Protein 3LNP (pdb70)

Organism: Oleispira antarctica (NCBI:txid188908)

Secondary structure (DSSP, 8-state):
--EEEEEEEEEE--SS----S-EEEEEEEEETTEEEEEEETTT----EEEEEE--SEE---EEE-S-----TTTTSS-S----IIIIIIHHHHHHH-SHHHHHHHHHHHHH--TTSEEEEE----HHHHHHHHHHHT-EEEEEEEE-SS--SS-SSHHHHHHHHHHHHHHHHS---TT--EEEEEEE--TTTS-HHHHHHH--HHHH--EEEE-S-SHHHHHHHHHHHSS-HHHHHHHTT--STTEEEE-----HHHHHHHHHH--EEEE-HHHHHHTT-----HHHHHHTT--EEE----TTSS-----HHHHHHHHHHHHHHT-TTSS-HHHHH---HHHHHHTT-TTTSSS--TTSB--EEEEE--SGGG-S-S-TTT---S--GGGEEEEEETTEEEEETTEESSS-HHHHHHHHHHHHHHHH--

Solvent-accessible surface area: 17538 Å² total

B-factor: mean 36.97, std 13.44, range [16.69, 115.61]

Nearest PDB structures (foldseek):
  3lnp-assembly1_A-2  TM=1.002E+00  e=1.020E-91  Oleispira antarctica
  7ww2-assembly1_B  TM=9.312E-01  e=7.629E-37  Obesumbacterium proteus
  3hpa-assembly1_A  TM=9.080E-01  e=3.860E-36  unidentified
  3lsc-assembly1_B  TM=9.106E-01  e=1.160E-33  Paenarthrobacter aurescens
  4lh8-assembly1_A  TM=9.177E-01  e=1.991E-33  Paenarthrobacter aurescens

Structure (mmCIF, N/CA/C/O backbone):
data_3LNP
#
_entry.id   3LNP
#
_cell.length_a   77.902
_cell.length_b   77.902
_cell.length_c   143.754
_cell.angle_alpha   90.00
_cell.angle_beta   90.00
_cell.angle_gamma   120.00
#
_symmetry.space_group_name_H-M   'P 32 2 1'
#
loop_
_entity.id
_entity.type
_entity.pdbx_description
1 polymer 'Amidohydrolase family Protein OLEI01672_1_465'
2 non-polymer 'CALCIUM ION'
3 non-polymer 'ACETIC ACID'
4 non-polymer DI(HYDROXYETHYL)ETHER
5 water water
#
loop_
_atom_site.group_PDB
_atom_site.id
_atom_site.type_symbol
_atom_site.label_atom_id
_atom_site.label_alt_id
_atom_site.label_comp_id
_atom_site.label_asym_id
_atom_site.label_entity_id
_atom_site.label_seq_id
_atom_site.pdbx_PDB_ins_code
_atom_site.Cartn_x
_atom_site.Cartn_y
_atom_site.Cartn_z
_atom_site.occupancy
_atom_site.B_iso_or_equiv
_atom_site.auth_seq_id
_atom_site.auth_comp_id
_atom_site.auth_asym_id
_atom_site.auth_atom_id
_atom_site.pdbx_PDB_model_num
ATOM 1 N N . ALA A 1 21 ? -3.007 59.809 -7.098 1.00 74.90 17 ALA A N 1
ATOM 2 C CA . ALA A 1 21 ? -3.473 58.873 -8.123 1.00 64.44 17 ALA A CA 1
ATOM 3 C C . ALA A 1 21 ? -4.555 57.951 -7.577 1.00 61.08 17 ALA A C 1
ATOM 4 O O . ALA A 1 21 ? -4.599 57.670 -6.380 1.00 64.39 17 ALA A O 1
ATOM 6 N N . HIS A 1 22 ? -5.427 57.482 -8.461 1.00 53.48 18 HIS A N 1
ATOM 7 C CA . HIS A 1 22 ? -6.472 56.549 -8.071 1.00 49.06 18 HIS A CA 1
ATOM 8 C C . HIS A 1 22 ? -5.892 55.287 -7.410 1.00 46.88 18 HIS A C 1
ATOM 9 O O . HIS A 1 22 ? -6.322 54.900 -6.327 1.00 51.69 18 HIS A O 1
ATOM 16 N N . ALA A 1 23 ? -4.922 54.649 -8.058 1.00 41.51 19 ALA A N 1
ATOM 17 C CA . ALA A 1 23 ? -4.281 53.472 -7.474 1.00 36.26 19 ALA A CA 1
ATOM 18 C C . ALA A 1 23 ? -3.125 53.860 -6.562 1.00 37.58 19 ALA A C 1
ATOM 19 O O . ALA A 1 23 ? -2.343 54.754 -6.889 1.00 38.60 19 ALA A O 1
ATOM 21 N N . ASP A 1 24 ? -3.006 53.173 -5.429 1.00 35.18 20 ASP A N 1
ATOM 22 C CA . ASP A 1 24 ? -1.877 53.375 -4.530 1.00 36.80 20 ASP A CA 1
ATOM 23 C C . ASP A 1 24 ? -0.607 52.800 -5.129 1.00 37.68 20 ASP A C 1
ATOM 24 O O . ASP A 1 24 ? 0.459 53.412 -5.070 1.00 42.96 20 ASP A O 1
ATOM 29 N N . LEU A 1 25 ? -0.722 51.610 -5.704 1.00 37.96 21 LEU A N 1
ATOM 30 C CA . LEU A 1 25 ? 0.454 50.887 -6.171 1.00 35.26 21 LEU A CA 1
ATOM 31 C C . LEU A 1 25 ? 0.159 50.145 -7.466 1.00 36.89 21 LEU A C 1
ATOM 32 O O . LEU A 1 25 ? -0.917 49.563 -7.632 1.00 33.81 21 LEU A O 1
ATOM 37 N N . ARG A 1 26 ? 1.104 50.214 -8.397 1.00 34.25 22 ARG A N 1
ATOM 38 C CA . ARG A 1 26 ? 1.071 49.398 -9.601 1.00 31.40 22 ARG A CA 1
ATOM 39 C C . ARG A 1 26 ? 2.281 48.486 -9.537 1.00 29.43 22 ARG A C 1
ATOM 40 O O . ARG A 1 26 ? 3.412 48.954 -9.376 1.00 34.59 22 ARG A O 1
ATOM 48 N N . ILE A 1 27 ? 2.052 47.184 -9.641 1.00 28.61 23 ILE A N 1
ATOM 49 C CA . ILE A 1 27 ? 3.160 46.235 -9.677 1.00 30.87 23 ILE A CA 1
ATOM 50 C C . ILE A 1 27 ? 3.241 45.613 -11.062 1.00 36.05 23 ILE A C 1
ATOM 51 O O . ILE A 1 27 ? 2.279 44.995 -11.527 1.00 33.79 23 ILE A O 1
ATOM 56 N N . ASN A 1 28 ? 4.385 45.784 -11.720 1.00 31.55 24 ASN A N 1
ATOM 57 C CA . ASN A 1 28 ? 4.623 45.157 -13.016 1.00 33.79 24 ASN A CA 1
ATOM 58 C C . ASN A 1 28 ? 5.449 43.903 -12.844 1.00 33.10 24 ASN A C 1
ATOM 59 O O . ASN A 1 28 ? 6.484 43.922 -12.175 1.00 32.54 24 ASN A O 1
ATOM 64 N N A SER A 1 29 ? 5.004 42.824 -13.480 0.52 29.62 25 SER A N 1
ATOM 65 N N B SER A 1 29 ? 5.002 42.807 -13.443 0.48 29.65 25 SER A N 1
ATOM 66 C CA A SER A 1 29 ? 5.718 41.561 -13.424 0.52 30.11 25 SER A CA 1
ATOM 67 C CA B SER A 1 29 ? 5.797 41.589 -13.449 0.48 30.30 25 SER A CA 1
ATOM 68 C C A SER A 1 29 ? 5.498 40.772 -14.709 0.52 31.92 25 SER A C 1
ATOM 69 C C B SER A 1 29 ? 5.524 40.799 -14.714 0.48 31.81 25 SER A C 1
ATOM 70 O O A SER A 1 29 ? 4.415 40.823 -15.296 0.52 29.90 25 SER A O 1
ATOM 71 O O B SER A 1 29 ? 4.432 40.870 -15.283 0.48 30.09 25 SER A O 1
ATOM 76 N N . HIS A 1 30 ? 6.524 40.040 -15.144 1.00 30.37 26 HIS A N 1
ATOM 77 C CA . HIS A 1 30 ? 6.427 39.276 -16.378 1.00 30.70 26 HIS A CA 1
ATOM 78 C C . HIS A 1 30 ? 5.324 38.220 -16.303 1.00 32.39 26 HIS A C 1
ATOM 79 O O . HIS A 1 30 ? 4.601 37.989 -17.273 1.00 29.41 26 HIS A O 1
ATOM 86 N N . TRP A 1 31 ? 5.182 37.597 -15.140 1.00 24.44 27 TRP A N 1
ATOM 87 C CA . TRP A 1 31 ? 4.177 36.563 -14.953 1.00 26.87 27 TRP A CA 1
ATOM 88 C C . TRP A 1 31 ? 3.258 36.870 -13.780 1.00 27.92 27 TRP A C 1
ATOM 89 O O . TRP A 1 31 ? 3.712 37.331 -12.726 1.00 28.51 27 TRP A O 1
ATOM 100 N N . ILE A 1 32 ? 1.975 36.579 -13.958 1.00 27.07 28 ILE A N 1
ATOM 101 C CA . ILE A 1 32 ? 1.027 36.584 -12.849 1.00 26.51 28 ILE A CA 1
ATOM 102 C C . ILE A 1 32 ? 0.220 35.290 -12.903 1.00 34.69 28 ILE A C 1
ATOM 103 O O . ILE A 1 32 ? -0.347 34.942 -13.952 1.00 29.06 28 ILE A O 1
ATOM 108 N N . ILE A 1 33 ? 0.197 34.567 -11.786 1.00 29.22 29 ILE A N 1
ATOM 109 C CA . ILE A 1 33 ? -0.657 33.391 -11.640 1.00 23.32 29 ILE A CA 1
ATOM 110 C C . ILE A 1 33 ? -1.825 33.771 -10.705 1.00 26.90 29 ILE A C 1
ATOM 111 O O . ILE A 1 33 ? -1.686 33.765 -9.482 1.00 28.01 29 ILE A O 1
ATOM 116 N N . PRO A 1 34 ? -2.977 34.110 -11.283 1.00 22.12 30 PRO A N 1
ATOM 117 C CA . PRO A 1 34 ? -4.077 34.631 -10.470 1.00 28.81 30 PRO A CA 1
ATOM 118 C C . PRO A 1 34 ? -4.812 33.560 -9.667 1.00 27.92 30 PRO A C 1
ATOM 119 O O . PRO A 1 34 ? -5.500 33.911 -8.714 1.00 32.22 30 PRO A O 1
ATOM 123 N N . ILE A 1 35 ? -4.656 32.294 -10.046 1.00 28.44 31 ILE A N 1
ATOM 124 C CA . ILE A 1 35 ? -5.378 31.166 -9.436 1.00 30.88 31 ILE A CA 1
ATOM 125 C C . ILE A 1 35 ? -6.855 31.117 -9.851 1.00 39.50 31 ILE A C 1
ATOM 126 O O . ILE A 1 35 ? -7.358 30.059 -10.225 1.00 38.22 31 ILE A O 1
ATOM 131 N N . GLU A 1 36 ? -7.546 32.254 -9.787 1.00 38.45 32 GLU A N 1
ATOM 132 C CA . GLU A 1 36 ? -8.862 32.364 -10.425 1.00 47.30 32 GLU A CA 1
ATOM 133 C C . GLU A 1 36 ? -8.817 33.297 -11.633 1.00 48.80 32 GLU A C 1
ATOM 134 O O . GLU A 1 36 ? -8.450 34.464 -11.507 1.00 45.01 32 GLU A O 1
ATOM 140 N N . ASN A 1 37 ? -9.198 32.779 -12.797 1.00 67.10 33 ASN A N 1
ATOM 141 C CA . ASN A 1 37 ? -9.269 33.579 -14.020 1.00 84.89 33 ASN A CA 1
ATOM 142 C C . ASN A 1 37 ? -10.463 34.529 -14.028 1.00 87.28 33 ASN A C 1
ATOM 143 O O . ASN A 1 37 ? -11.546 34.175 -13.561 1.00 89.50 33 ASN A O 1
ATOM 148 N N . THR A 1 38 ? -10.258 35.734 -14.556 1.00 87.94 34 THR A N 1
ATOM 149 C CA . THR A 1 38 ? -11.358 36.672 -14.792 1.00 89.25 34 THR A CA 1
ATOM 150 C C . THR A 1 38 ? -11.305 37.267 -16.203 1.00 85.48 34 THR A C 1
ATOM 151 O O . THR A 1 38 ? -10.569 38.220 -16.464 1.00 81.99 34 THR A O 1
ATOM 155 N N . VAL A 1 44 ? -8.200 31.301 -20.829 1.00 106.80 40 VAL A N 1
ATOM 156 C CA . VAL A 1 44 ? -8.286 30.058 -20.064 1.00 108.17 40 VAL A CA 1
ATOM 157 C C . VAL A 1 44 ? -6.895 29.460 -19.789 1.00 105.17 40 VAL A C 1
ATOM 158 O O . VAL A 1 44 ? -6.755 28.266 -19.514 1.00 104.89 40 VAL A O 1
ATOM 162 N N . SER A 1 45 ? -5.866 30.298 -19.863 1.00 99.97 41 SER A N 1
ATOM 163 C CA . SER A 1 45 ? -4.529 29.886 -19.453 1.00 95.79 41 SER A CA 1
ATOM 164 C C . SER A 1 45 ? -4.363 30.204 -17.971 1.00 85.57 41 SER A C 1
ATOM 165 O O . SER A 1 45 ? -4.987 31.143 -17.465 1.00 89.40 41 SER A O 1
ATOM 168 N N . ASN A 1 46 ? -3.532 29.430 -17.274 1.00 63.60 42 ASN A N 1
ATOM 169 C CA . ASN A 1 46 ? -3.359 29.616 -15.833 1.00 44.93 42 ASN A CA 1
ATOM 170 C C . ASN A 1 46 ? -2.402 30.746 -15.479 1.00 37.75 42 ASN A C 1
ATOM 171 O O . ASN A 1 46 ? -2.079 30.949 -14.311 1.00 35.04 42 ASN A O 1
ATOM 176 N N . ILE A 1 47 ? -1.950 31.489 -16.480 1.00 32.45 43 ILE A N 1
ATOM 177 C CA . ILE A 1 47 ? -0.902 32.473 -16.252 1.00 33.35 43 ILE A CA 1
ATOM 178 C C . ILE A 1 47 ? -1.077 33.686 -17.164 1.00 35.62 43 ILE A C 1
ATOM 179 O O . ILE A 1 47 ? -1.642 33.578 -18.239 1.00 32.18 43 ILE A O 1
ATOM 184 N N . LEU A 1 48 ? -0.632 34.853 -16.716 1.00 30.82 44 LEU A N 1
ATOM 185 C CA . LEU A 1 48 ? -0.769 36.054 -17.523 1.00 34.48 44 LEU A CA 1
ATOM 186 C C . LEU A 1 48 ? 0.610 36.602 -17.811 1.00 36.13 44 LEU A C 1
ATOM 187 O O . LEU A 1 48 ? 1.456 36.641 -16.921 1.00 35.88 44 LEU A O 1
ATOM 192 N N . ILE A 1 49 ? 0.832 37.029 -19.050 1.00 32.27 45 ILE A N 1
ATOM 193 C CA . ILE A 1 49 ? 2.137 37.518 -19.473 1.00 35.02 45 ILE A CA 1
ATOM 194 C C . ILE A 1 49 ? 2.140 39.037 -19.558 1.00 33.07 45 ILE A C 1
ATOM 195 O O . ILE A 1 49 ? 1.260 39.625 -20.176 1.00 32.85 45 ILE A O 1
ATOM 200 N N . ASP A 1 50 ? 3.135 39.668 -18.946 1.00 32.04 46 ASP A N 1
ATOM 201 C CA . ASP A 1 50 ? 3.260 41.122 -18.974 1.00 34.91 46 ASP A CA 1
ATOM 202 C C . ASP A 1 50 ? 1.971 41.865 -18.618 1.00 37.78 46 ASP A C 1
ATOM 203 O O . ASP A 1 50 ? 1.542 42.795 -19.312 1.00 34.61 46 ASP A O 1
ATOM 208 N N . HIS A 1 51 ? 1.355 41.433 -17.525 1.00 33.88 47 HIS A N 1
ATOM 209 C CA . HIS A 1 51 ? 0.253 42.161 -16.932 1.00 29.62 47 HIS A CA 1
ATOM 210 C C . HIS A 1 51 ? 0.752 42.915 -15.708 1.00 35.72 47 HIS A C 1
ATOM 211 O O . HIS A 1 51 ? 1.918 42.816 -15.329 1.00 34.59 47 HIS A O 1
ATOM 218 N N . CYS A 1 52 ? -0.129 43.688 -15.094 1.00 32.25 48 CYS A N 1
ATOM 219 C CA . CYS A 1 52 ? 0.250 44.400 -13.897 1.00 38.71 48 CYS A CA 1
ATOM 220 C C . CYS A 1 52 ? -0.895 44.290 -12.923 1.00 36.88 48 CYS A C 1
ATOM 221 O O . CYS A 1 52 ? -2.020 43.973 -13.313 1.00 33.35 48 CYS A O 1
ATOM 224 N N A LEU A 1 53 ? -0.602 44.488 -11.639 0.72 35.39 49 LEU A N 1
ATOM 225 N N B LEU A 1 53 ? -0.604 44.572 -11.662 0.28 35.20 49 LEU A N 1
ATOM 226 C CA A LEU A 1 53 ? -1.631 44.532 -10.609 0.72 32.63 49 LEU A CA 1
ATOM 227 C CA B LEU A 1 53 ? -1.605 44.544 -10.619 0.28 33.33 49 LEU A CA 1
ATOM 228 C C A LEU A 1 53 ? -1.768 45.957 -10.117 0.72 32.40 49 LEU A C 1
ATOM 229 C C B LEU A 1 53 ? -1.768 45.940 -10.043 0.28 33.02 49 LEU A C 1
ATOM 230 O O A LEU A 1 53 ? -0.769 46.615 -9.827 0.72 34.96 49 LEU A O 1
ATOM 231 O O B LEU A 1 53 ? -0.787 46.572 -9.649 0.28 34.17 49 LEU A O 1
ATOM 240 N N . LEU A 1 54 ? -3.004 46.423 -10.000 1.00 31.66 50 LEU A N 1
ATOM 241 C CA . LEU A 1 54 ? -3.284 47.740 -9.441 1.00 33.65 50 LEU A CA 1
ATOM 242 C C . LEU A 1 54 ? -3.999 47.587 -8.107 1.00 38.82 50 LEU A C 1
ATOM 243 O O . LEU A 1 54 ? -5.019 46.909 -8.012 1.00 40.92 50 LEU A O 1
ATOM 248 N N . ILE A 1 55 ? -3.448 48.219 -7.081 1.00 31.25 51 ILE A N 1
ATOM 249 C CA . ILE A 1 55 ? -3.956 48.072 -5.729 1.00 31.55 51 ILE A CA 1
ATOM 250 C C . ILE A 1 55 ? -4.382 49.433 -5.180 1.00 35.00 51 ILE A C 1
ATOM 251 O O . ILE A 1 55 ? -3.691 50.429 -5.392 1.00 33.78 51 ILE A O 1
ATOM 256 N N . LYS A 1 56 ? -5.512 49.472 -4.479 1.00 34.57 52 LYS A N 1
ATOM 257 C CA . LYS A 1 56 ? -5.935 50.688 -3.778 1.00 37.12 52 LYS A CA 1
ATOM 258 C C . LYS A 1 56 ? -6.565 50.328 -2.444 1.00 36.42 52 LYS A C 1
ATOM 259 O O . LYS A 1 56 ? -7.412 49.435 -2.376 1.00 34.22 52 LYS A O 1
ATOM 265 N N . ASP A 1 57 ? -6.153 51.017 -1.386 1.00 35.86 53 ASP A N 1
ATOM 266 C CA . ASP A 1 57 ? -6.688 50.739 -0.051 1.00 40.89 53 ASP A CA 1
ATOM 267 C C . ASP A 1 57 ? -6.647 49.244 0.274 1.00 39.74 53 ASP A C 1
ATOM 268 O O . ASP A 1 57 ? -7.606 48.690 0.820 1.00 39.85 53 ASP A O 1
ATOM 273 N N . GLY A 1 58 ? -5.539 48.592 -0.082 1.00 40.44 54 GLY A N 1
ATOM 274 C CA . GLY A 1 58 ? -5.343 47.186 0.226 1.00 38.58 54 GLY A CA 1
ATOM 275 C C . GLY A 1 58 ? -6.159 46.235 -0.628 1.00 38.80 54 GLY A C 1
ATOM 276 O O . GLY A 1 58 ? -6.204 45.033 -0.369 1.00 36.02 54 GLY A O 1
ATOM 277 N N . ILE A 1 59 ? -6.787 46.773 -1.667 1.00 32.76 55 ILE A N 1
ATOM 278 C CA . ILE A 1 59 ? -7.698 45.998 -2.493 1.00 35.68 55 ILE A CA 1
ATOM 279 C C . ILE A 1 59 ? -7.200 45.932 -3.936 1.00 35.27 55 ILE A C 1
ATOM 280 O O . ILE A 1 59 ? -6.686 46.915 -4.469 1.00 38.48 55 ILE A O 1
ATOM 285 N N . ILE A 1 60 ? -7.339 44.776 -4.572 1.00 37.37 56 ILE A N 1
ATOM 286 C CA . ILE A 1 60 ? -6.981 44.671 -5.986 1.00 36.04 56 ILE A CA 1
ATOM 287 C C . ILE A 1 60 ? -8.012 45.408 -6.852 1.00 36.83 56 ILE A C 1
ATOM 288 O O . ILE A 1 60 ? -9.164 44.987 -6.950 1.00 37.48 56 ILE A O 1
ATOM 293 N N . LEU A 1 61 ? -7.594 46.519 -7.456 1.00 38.54 57 LEU A N 1
ATOM 294 C CA . LEU A 1 61 ? -8.455 47.310 -8.339 1.00 38.22 57 LEU A CA 1
ATOM 295 C C . LEU A 1 61 ? -8.622 46.620 -9.683 1.00 40.16 57 LEU A C 1
ATOM 296 O O . LEU A 1 61 ? -9.723 46.537 -10.219 1.00 43.05 57 LEU A O 1
ATOM 301 N N . ALA A 1 62 ? -7.507 46.153 -10.240 1.00 35.72 58 ALA A N 1
ATOM 302 C CA . ALA A 1 62 ? -7.524 45.571 -11.567 1.00 40.76 58 ALA A CA 1
ATOM 303 C C . ALA A 1 62 ? -6.248 44.809 -11.855 1.00 40.59 58 ALA A C 1
ATOM 304 O O . ALA A 1 62 ? -5.211 45.049 -11.238 1.00 44.04 58 ALA A O 1
ATOM 306 N N . ILE A 1 63 ? -6.349 43.887 -12.805 1.00 35.68 59 ILE A N 1
ATOM 307 C CA . ILE A 1 63 ? -5.214 43.175 -13.350 1.00 40.09 59 ILE A CA 1
ATOM 308 C C . ILE A 1 63 ? -5.307 43.346 -14.861 1.00 42.79 59 ILE A C 1
ATOM 309 O O . ILE A 1 63 ? -6.257 42.868 -15.474 1.00 45.59 59 ILE A O 1
ATOM 314 N N A GLU A 1 64 ? -4.333 44.030 -15.457 0.51 41.98 60 GLU A N 1
ATOM 315 N N B GLU A 1 64 ? -4.332 44.028 -15.459 0.49 41.96 60 GLU A N 1
ATOM 316 C CA A GLU A 1 64 ? -4.427 44.381 -16.875 0.51 40.78 60 GLU A CA 1
ATOM 317 C CA B GLU A 1 64 ? -4.425 44.408 -16.871 0.49 40.70 60 GLU A CA 1
ATOM 318 C C A GLU A 1 64 ? -3.091 44.306 -17.591 0.51 38.40 60 GLU A C 1
ATOM 319 C C B GLU A 1 64 ? -3.091 44.293 -17.589 0.49 38.43 60 GLU A C 1
ATOM 320 O O A GLU A 1 64 ? -2.040 44.391 -16.958 0.51 37.62 60 GLU A O 1
ATOM 321 O O B GLU A 1 64 ? -2.040 44.345 -16.954 0.49 37.70 60 GLU A O 1
ATOM 332 N N . PRO A 1 65 ? -3.128 44.153 -18.926 1.00 39.11 61 PRO A N 1
ATOM 333 C CA . PRO A 1 65 ? -1.888 44.153 -19.704 1.00 38.95 61 PRO A CA 1
ATOM 334 C C . PRO A 1 65 ? -1.135 45.449 -19.424 1.00 32.13 61 PRO A C 1
ATOM 335 O O . PRO A 1 65 ? -1.755 46.501 -19.340 1.00 36.09 61 PRO A O 1
ATOM 339 N N . GLN A 1 66 ? 0.180 45.369 -19.270 1.00 32.70 62 GLN A N 1
ATOM 340 C CA . GLN A 1 66 ? 0.985 46.541 -18.938 1.00 41.49 62 GLN A CA 1
ATOM 341 C C . GLN A 1 66 ? 0.911 47.594 -20.040 1.00 47.40 62 GLN A C 1
ATOM 342 O O . GLN A 1 66 ? 0.864 48.795 -19.764 1.00 49.13 62 GLN A O 1
ATOM 348 N N . SER A 1 67 ? 0.891 47.135 -21.286 1.00 43.17 63 SER A N 1
ATOM 349 C CA . SER A 1 67 ? 0.904 48.042 -22.421 1.00 54.18 63 SER A CA 1
ATOM 350 C C . SER A 1 67 ? -0.404 48.818 -22.521 1.00 58.43 63 SER A C 1
ATOM 351 O O . SER A 1 67 ? -0.404 49.991 -22.878 1.00 64.82 63 SER A O 1
ATOM 354 N N A SER A 1 68 ? -1.507 48.153 -22.190 0.52 56.09 64 SER A N 1
ATOM 355 N N B SER A 1 68 ? -1.517 48.167 -22.197 0.48 56.18 64 SER A N 1
ATOM 356 C CA A SER A 1 68 ? -2.837 48.731 -22.334 0.52 56.82 64 SER A CA 1
ATOM 357 C CA B SER A 1 68 ? -2.827 48.789 -22.358 0.48 56.36 64 SER A CA 1
ATOM 358 C C A SER A 1 68 ? -3.254 49.578 -21.133 0.52 53.42 64 SER A C 1
ATOM 359 C C B SER A 1 68 ? -3.335 49.476 -21.092 0.48 53.61 64 SER A C 1
ATOM 360 O O A SER A 1 68 ? -4.181 50.378 -21.226 0.52 52.79 64 SER A O 1
ATOM 361 O O B SER A 1 68 ? -4.415 50.064 -21.099 0.48 53.54 64 SER A O 1
ATOM 366 N N . CYS A 1 69 ? -2.570 49.403 -20.008 1.00 50.00 65 CYS A N 1
ATOM 367 C CA . CYS A 1 69 ? -3.022 49.982 -18.738 1.00 45.54 65 CYS A CA 1
ATOM 368 C C . CYS A 1 69 ? -3.072 51.510 -18.693 1.00 49.09 65 CYS A C 1
ATOM 369 O O . CYS A 1 69 ? -2.082 52.184 -18.966 1.00 52.69 65 CYS A O 1
ATOM 372 N N . GLN A 1 70 ? -4.229 52.045 -18.313 1.00 47.13 66 GLN A N 1
ATOM 373 C CA . GLN A 1 70 ? -4.420 53.491 -18.254 1.00 47.43 66 GLN A CA 1
ATOM 374 C C . GLN A 1 70 ? -4.791 53.969 -16.860 1.00 47.84 66 GLN A C 1
ATOM 375 O O . GLN A 1 70 ? -5.396 55.028 -16.693 1.00 52.06 66 GLN A O 1
ATOM 381 N N . ILE A 1 71 ? -4.436 53.184 -15.855 1.00 47.33 67 ILE A N 1
ATOM 382 C CA . ILE A 1 71 ? -4.714 53.573 -14.483 1.00 51.12 67 ILE A CA 1
ATOM 383 C C . ILE A 1 71 ? -3.428 54.038 -13.808 1.00 50.93 67 ILE A C 1
ATOM 384 O O . ILE A 1 71 ? -2.570 53.228 -13.483 1.00 52.02 67 ILE A O 1
ATOM 389 N N . PRO A 1 72 ? -3.291 55.356 -13.607 1.00 53.53 68 PRO A N 1
ATOM 390 C CA . PRO A 1 72 ? -2.110 55.928 -12.958 1.00 50.56 68 PRO A CA 1
ATOM 391 C C . PRO A 1 72 ? -1.991 55.404 -11.536 1.00 45.90 68 PRO A C 1
ATOM 392 O O . PRO A 1 72 ? -2.991 55.026 -10.934 1.00 41.73 68 PRO A O 1
ATOM 396 N N . ALA A 1 73 ? -0.781 55.405 -10.997 1.00 40.03 69 ALA A N 1
ATOM 397 C CA . ALA A 1 73 ? -0.560 54.876 -9.662 1.00 43.00 69 ALA A CA 1
ATOM 398 C C . ALA A 1 73 ? 0.408 55.768 -8.904 1.00 40.34 69 ALA A C 1
ATOM 399 O O . ALA A 1 73 ? 1.363 56.294 -9.472 1.00 35.77 69 ALA A O 1
ATOM 401 N N . THR A 1 74 ? 0.152 55.953 -7.621 1.00 38.24 70 THR A N 1
ATOM 402 C CA . THR A 1 74 ? 1.020 56.798 -6.824 1.00 44.44 70 THR A CA 1
ATOM 403 C C . THR A 1 74 ? 2.444 56.263 -6.878 1.00 43.53 70 THR A C 1
ATOM 404 O O . THR A 1 74 ? 3.389 57.019 -7.091 1.00 40.56 70 THR A O 1
ATOM 408 N N A GLU A 1 75 ? 2.585 54.954 -6.696 0.42 42.77 71 GLU A N 1
ATOM 409 N N B GLU A 1 75 ? 2.587 54.954 -6.680 0.58 42.81 71 GLU A N 1
ATOM 410 C CA A GLU A 1 75 ? 3.891 54.307 -6.722 0.42 41.73 71 GLU A CA 1
ATOM 411 C CA B GLU A 1 75 ? 3.893 54.293 -6.706 0.58 42.29 71 GLU A CA 1
ATOM 412 C C A GLU A 1 75 ? 3.862 53.124 -7.682 0.42 39.34 71 GLU A C 1
ATOM 413 C C B GLU A 1 75 ? 3.860 53.126 -7.684 0.58 39.24 71 GLU A C 1
ATOM 414 O O A GLU A 1 75 ? 2.855 52.425 -7.783 0.42 39.38 71 GLU A O 1
ATOM 415 O O B GLU A 1 75 ? 2.848 52.437 -7.799 0.58 39.43 71 GLU A O 1
ATOM 426 N N . THR A 1 76 ? 4.967 52.908 -8.387 1.00 36.07 72 THR A N 1
ATOM 427 C CA . THR A 1 76 ? 5.074 51.807 -9.331 1.00 37.74 72 THR A CA 1
ATOM 428 C C . THR A 1 76 ? 6.296 50.954 -9.004 1.00 41.94 72 THR A C 1
ATOM 429 O O . THR A 1 76 ? 7.364 51.481 -8.701 1.00 45.68 72 THR A O 1
ATOM 433 N N . LEU A 1 77 ? 6.132 49.638 -9.060 1.00 35.91 73 LEU A N 1
ATOM 434 C CA . LEU A 1 77 ? 7.238 48.710 -8.815 1.00 32.29 73 LEU A CA 1
ATOM 435 C C . LEU A 1 77 ? 7.463 47.835 -10.044 1.00 35.27 73 LEU A C 1
ATOM 436 O O . LEU A 1 77 ? 6.528 47.216 -10.552 1.00 33.21 73 LEU A O 1
ATOM 441 N N . ASP A 1 78 ? 8.698 47.812 -10.541 1.00 32.41 74 ASP A N 1
ATOM 442 C CA . ASP A 1 78 ? 9.027 47.046 -11.731 1.00 32.52 74 ASP A CA 1
ATOM 443 C C . ASP A 1 78 ? 9.792 45.793 -11.300 1.00 36.40 74 ASP A C 1
ATOM 444 O O . ASP A 1 78 ? 10.959 45.875 -10.920 1.00 38.23 74 ASP A O 1
ATOM 449 N N . LEU A 1 79 ? 9.144 44.635 -11.356 1.00 34.48 75 LEU A N 1
ATOM 450 C CA . LEU A 1 79 ? 9.762 43.416 -10.827 1.00 29.14 75 LEU A CA 1
ATOM 451 C C . LEU A 1 79 ? 10.508 42.603 -11.882 1.00 33.61 75 LEU A C 1
ATOM 452 O O . LEU A 1 79 ? 11.369 41.807 -11.537 1.00 39.71 75 LEU A O 1
ATOM 457 N N . GLY A 1 80 ? 10.167 42.788 -13.157 1.00 32.75 76 GLY A N 1
ATOM 458 C CA . GLY A 1 80 ? 10.838 42.067 -14.227 1.00 32.35 76 GLY A CA 1
ATOM 459 C C . GLY A 1 80 ? 10.463 40.591 -14.255 1.00 37.60 76 GLY A C 1
ATOM 460 O O . GLY A 1 80 ? 9.281 40.258 -14.206 1.00 32.87 76 GLY A O 1
ATOM 461 N N . GLN A 1 81 ? 11.473 39.718 -14.328 1.00 34.30 77 GLN A N 1
ATOM 462 C CA . GLN A 1 81 ? 11.282 38.272 -14.473 1.00 38.97 77 GLN A CA 1
ATOM 463 C C . GLN A 1 81 ? 10.888 37.556 -13.173 1.00 32.99 77 GLN A C 1
ATOM 464 O O . GLN A 1 81 ? 11.611 36.673 -12.682 1.00 28.23 77 GLN A O 1
ATOM 470 N N . GLN A 1 82 ? 9.751 37.954 -12.622 1.00 28.57 78 GLN A N 1
ATOM 471 C CA . GLN A 1 82 ? 9.241 37.382 -11.376 1.00 25.67 78 GLN A CA 1
ATOM 472 C C . GLN A 1 82 ? 7.794 36.952 -11.590 1.00 30.11 78 GLN A C 1
ATOM 473 O O . GLN A 1 82 ? 7.126 37.424 -12.521 1.00 29.32 78 GLN A O 1
ATOM 479 N N . VAL A 1 83 ? 7.334 36.034 -10.746 1.00 32.64 79 VAL A N 1
ATOM 480 C CA . VAL A 1 83 ? 5.950 35.594 -10.740 1.00 27.20 79 VAL A CA 1
ATOM 481 C C . VAL A 1 83 ? 5.230 36.214 -9.554 1.00 26.46 79 VAL A C 1
ATOM 482 O O . VAL A 1 83 ? 5.701 36.105 -8.420 1.00 30.72 79 VAL A O 1
ATOM 486 N N . LEU A 1 84 ? 4.095 36.863 -9.814 1.00 25.97 80 LEU A N 1
ATOM 487 C CA . LEU A 1 84 ? 3.194 37.318 -8.770 1.00 24.88 80 LEU A CA 1
ATOM 488 C C . LEU A 1 84 ? 2.076 36.304 -8.646 1.00 27.57 80 LEU A C 1
ATOM 489 O O . LEU A 1 84 ? 1.492 35.898 -9.644 1.00 29.59 80 LEU A O 1
ATOM 502 N N . PRO A 1 86 ? -1.033 34.656 -5.460 1.00 25.37 82 PRO A N 1
ATOM 503 C CA . PRO A 1 86 ? -1.548 34.919 -4.106 1.00 28.14 82 PRO A CA 1
ATOM 504 C C . PRO A 1 86 ? -0.548 34.421 -3.060 1.00 30.49 82 PRO A C 1
ATOM 505 O O . PRO A 1 86 ? 0.147 33.433 -3.301 1.00 26.01 82 PRO A O 1
ATOM 509 N N . GLY A 1 87 ? -0.440 35.107 -1.929 1.00 24.77 83 GLY A N 1
ATOM 510 C CA . GLY A 1 87 ? 0.340 34.556 -0.831 1.00 21.58 83 GLY A CA 1
ATOM 511 C C . GLY A 1 87 ? -0.281 33.230 -0.410 1.00 25.80 83 GLY A C 1
ATOM 512 O O . GLY A 1 87 ? -1.477 32.991 -0.625 1.00 23.41 83 GLY A O 1
ATOM 513 N N . TRP A 1 88 ? 0.530 32.354 0.170 1.00 24.76 84 TRP A N 1
ATOM 514 C CA . TRP A 1 88 ? 0.048 31.054 0.614 1.00 23.33 84 TRP A CA 1
ATOM 515 C C . TRP A 1 88 ? -0.942 31.212 1.759 1.00 27.59 84 TRP A C 1
ATOM 516 O O . TRP A 1 88 ? -0.862 32.169 2.538 1.00 27.23 84 TRP A O 1
ATOM 527 N N . VAL A 1 89 ? -1.863 30.260 1.866 1.00 29.24 85 VAL A N 1
ATOM 528 C CA . VAL A 1 89 ? -2.692 30.130 3.062 1.00 24.33 85 VAL A CA 1
ATOM 529 C C . VAL A 1 89 ? -2.319 28.831 3.739 1.00 24.47 85 VAL A C 1
ATOM 530 O O . VAL A 1 89 ? -2.663 27.746 3.263 1.00 21.04 85 VAL A O 1
ATOM 534 N N . ASN A 1 90 ? -1.560 28.951 4.824 1.00 27.42 86 ASN A N 1
ATOM 535 C CA . ASN A 1 90 ? -1.098 27.800 5.587 1.00 27.12 86 ASN A CA 1
ATOM 536 C C . ASN A 1 90 ? -2.229 27.418 6.535 1.00 26.91 86 ASN A C 1
ATOM 537 O O . ASN A 1 90 ? -2.427 28.056 7.567 1.00 28.14 86 ASN A O 1
ATOM 542 N N . ALA A 1 91 ? -2.985 26.392 6.158 1.00 22.49 87 ALA A N 1
ATOM 543 C CA . ALA A 1 91 ? -4.309 26.156 6.724 1.00 25.22 87 ALA A CA 1
ATOM 544 C C . ALA A 1 91 ? -4.319 25.303 8.000 1.00 29.94 87 ALA A C 1
ATOM 545 O O . ALA A 1 91 ? -5.382 24.995 8.534 1.00 30.20 87 ALA A O 1
ATOM 547 N N . HIS A 1 92 ? -3.146 24.909 8.484 1.00 25.87 88 HIS A N 1
ATOM 548 C CA . HIS A 1 92 ? -3.093 24.264 9.786 1.00 28.29 88 HIS A CA 1
ATOM 549 C C . HIS A 1 92 ? -1.715 24.328 10.412 1.00 24.30 88 HIS A C 1
ATOM 550 O O . HIS A 1 92 ? -0.731 23.894 9.812 1.00 21.23 88 HIS A O 1
ATOM 557 N N . GLY A 1 93 ? -1.647 24.851 11.631 1.00 29.67 89 GLY A N 1
ATOM 558 C CA . GLY A 1 93 ? -0.361 25.023 12.290 1.00 25.42 89 GLY A CA 1
ATOM 559 C C . GLY A 1 93 ? -0.499 25.317 13.767 1.00 29.18 89 GLY A C 1
ATOM 560 O O . GLY A 1 93 ? -1.613 25.383 14.307 1.00 25.49 89 GLY A O 1
ATOM 561 N N . HIS A 1 94 ? 0.651 25.489 14.413 1.00 26.74 90 HIS A N 1
ATOM 562 C CA . HIS A 1 94 ? 0.737 25.842 15.819 1.00 26.93 90 HIS A CA 1
ATOM 563 C C . HIS A 1 94 ? 1.931 26.756 15.885 1.00 30.06 90 HIS A C 1
ATOM 564 O O . HIS A 1 94 ? 3.060 26.314 16.124 1.00 32.02 90 HIS A O 1
ATOM 571 N N . ALA A 1 95 ? 1.689 28.035 15.655 1.00 25.17 91 ALA A N 1
ATOM 572 C CA . ALA A 1 95 ? 2.779 28.927 15.334 1.00 24.88 91 ALA A CA 1
ATOM 573 C C . ALA A 1 95 ? 3.826 28.973 16.454 1.00 30.14 91 ALA A C 1
ATOM 574 O O . ALA A 1 95 ? 5.031 28.885 16.194 1.00 28.63 91 ALA A O 1
ATOM 576 N N . ALA A 1 96 ? 3.378 29.080 17.700 1.00 23.03 92 ALA A N 1
ATOM 577 C CA . ALA A 1 96 ? 4.328 29.261 18.792 1.00 28.44 92 ALA A CA 1
ATOM 578 C C . ALA A 1 96 ? 5.263 28.061 18.988 1.00 24.73 92 ALA A C 1
ATOM 579 O O . ALA A 1 96 ? 6.302 28.179 19.631 1.00 26.16 92 ALA A O 1
ATOM 589 N N . SER A 1 98 ? 7.144 26.981 17.019 1.00 23.98 94 SER A N 1
ATOM 590 C CA . SER A 1 98 ? 8.416 27.309 16.397 1.00 23.70 94 SER A CA 1
ATOM 591 C C . SER A 1 98 ? 9.523 27.192 17.454 1.00 24.94 94 SER A C 1
ATOM 592 O O . SER A 1 98 ? 10.648 26.818 17.139 1.00 26.05 94 SER A O 1
ATOM 595 N N . LEU A 1 99 ? 9.197 27.476 18.711 1.00 20.20 95 LEU A N 1
ATOM 596 C CA . LEU A 1 99 ? 10.211 27.433 19.777 1.00 27.51 95 LEU A CA 1
ATOM 597 C C . LEU A 1 99 ? 10.536 26.002 20.212 1.00 30.00 95 LEU A C 1
ATOM 598 O O . LEU A 1 99 ? 11.470 25.783 20.979 1.00 26.96 95 LEU A O 1
ATOM 603 N N . PHE A 1 100 ? 9.761 25.035 19.721 1.00 26.40 96 PHE A N 1
ATOM 604 C CA . PHE A 1 100 ? 10.087 23.620 19.897 1.00 23.36 96 PHE A CA 1
ATOM 605 C C . PHE A 1 100 ? 10.636 23.002 18.590 1.00 26.23 96 PHE A C 1
ATOM 606 O O . PHE A 1 100 ? 10.539 21.785 18.380 1.00 26.34 96 PHE A O 1
ATOM 614 N N . ARG A 1 101 ? 11.180 23.833 17.705 1.00 23.66 97 ARG A N 1
ATOM 615 C CA . ARG A 1 101 ? 11.643 23.354 16.393 1.00 27.28 97 ARG A CA 1
ATOM 616 C C . ARG A 1 101 ? 12.624 22.186 16.484 1.00 27.58 97 ARG A C 1
ATOM 617 O O . ARG A 1 101 ? 13.742 22.349 16.965 1.00 25.98 97 ARG A O 1
ATOM 625 N N . GLY A 1 102 ? 12.217 21.017 16.002 1.00 27.86 99 GLY A N 1
ATOM 626 C CA . GLY A 1 102 ? 13.077 19.844 16.069 1.00 32.56 99 GLY A CA 1
ATOM 627 C C . GLY A 1 102 ? 13.406 19.481 17.510 1.00 32.03 99 GLY A C 1
ATOM 628 O O . GLY A 1 102 ? 14.511 19.064 17.827 1.00 27.29 99 GLY A O 1
ATOM 629 N N . LEU A 1 103 ? 12.438 19.654 18.395 1.00 29.24 100 LEU A N 1
ATOM 630 C CA . LEU A 1 103 ? 12.646 19.362 19.805 1.00 29.64 100 LEU A CA 1
ATOM 631 C C . LEU A 1 103 ? 13.086 17.909 20.039 1.00 36.02 100 LEU A C 1
ATOM 632 O O . LEU A 1 103 ? 13.972 17.656 20.844 1.00 32.32 100 LEU A O 1
ATOM 637 N N . ALA A 1 104 ? 12.466 16.962 19.335 1.00 29.46 101 ALA A N 1
ATOM 638 C CA . ALA A 1 104 ? 12.753 15.546 19.547 1.00 32.68 101 ALA A CA 1
ATOM 639 C C . ALA A 1 104 ? 12.404 14.712 18.316 1.00 33.58 101 ALA A C 1
ATOM 640 O O . ALA A 1 104 ? 11.344 14.084 18.247 1.00 40.02 101 ALA A O 1
ATOM 642 N N . ASP A 1 105 ? 13.310 14.704 17.346 1.00 33.49 102 ASP A N 1
ATOM 643 C CA . ASP A 1 105 ? 13.054 14.066 16.068 1.00 29.52 102 ASP A CA 1
ATOM 644 C C . ASP A 1 105 ? 13.242 12.554 16.103 1.00 29.91 102 ASP A C 1
ATOM 645 O O . ASP A 1 105 ? 13.930 12.016 16.969 1.00 32.90 102 ASP A O 1
ATOM 650 N N . ASP A 1 106 ? 12.606 11.874 15.156 1.00 28.93 103 ASP A N 1
ATOM 651 C CA . ASP A 1 106 ? 12.853 10.455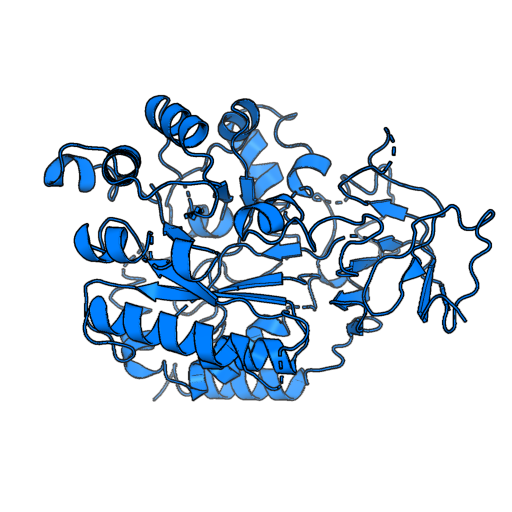 14.921 1.00 31.58 103 ASP A CA 1
ATOM 652 C C . ASP A 1 106 ? 12.365 9.563 16.065 1.00 30.12 103 ASP A C 1
ATOM 653 O O . ASP A 1 106 ? 12.981 8.553 16.395 1.00 35.83 103 ASP A O 1
ATOM 658 N N . LEU A 1 107 ? 11.245 9.941 16.660 1.00 39.05 104 LEU A N 1
ATOM 659 C CA . LEU A 1 107 ? 10.622 9.120 17.695 1.00 38.84 104 LEU A CA 1
ATOM 660 C C . LEU A 1 107 ? 9.149 8.884 17.357 1.00 37.78 104 LEU A C 1
ATOM 661 O O . LEU A 1 107 ? 8.516 9.715 16.694 1.00 38.27 104 LEU A O 1
ATOM 666 N N . PRO A 1 108 ? 8.601 7.754 17.831 1.00 49.54 105 PRO A N 1
ATOM 667 C CA . PRO A 1 108 ? 7.195 7.364 17.669 1.00 46.79 105 PRO A CA 1
ATOM 668 C C . PRO A 1 108 ? 6.270 8.386 18.310 1.00 46.24 105 PRO A C 1
ATOM 669 O O . PRO A 1 108 ? 6.645 8.996 19.307 1.00 50.79 105 PRO A O 1
ATOM 673 N N . LEU A 1 109 ? 5.075 8.557 17.755 1.00 49.10 106 LEU A N 1
ATOM 674 C CA . LEU A 1 109 ? 4.139 9.557 18.252 1.00 53.65 106 LEU A CA 1
ATOM 675 C C . LEU A 1 109 ? 4.079 9.557 19.782 1.00 58.72 106 LEU A C 1
ATOM 676 O O . LEU A 1 109 ? 4.082 10.616 20.413 1.00 53.79 106 LEU A O 1
ATOM 689 N N . THR A 1 111 ? 6.177 8.372 22.336 1.00 47.05 108 THR A N 1
ATOM 690 C CA . THR A 1 111 ? 7.334 8.867 23.069 1.00 48.07 108 THR A CA 1
ATOM 691 C C . THR A 1 111 ? 7.478 10.367 22.835 1.00 45.15 108 THR A C 1
ATOM 692 O O . THR A 1 111 ? 7.757 11.130 23.752 1.00 47.08 108 THR A O 1
ATOM 696 N N . TRP A 1 112 ? 7.273 10.776 21.593 1.00 40.88 109 TRP A N 1
ATOM 697 C CA . TRP A 1 112 ? 7.367 12.178 21.203 1.00 37.62 109 TRP A CA 1
ATOM 698 C C . TRP A 1 112 ? 6.469 13.025 22.100 1.00 38.55 109 TRP A C 1
ATOM 699 O O . TRP A 1 112 ? 6.925 13.995 22.713 1.00 40.48 109 TRP A O 1
ATOM 710 N N . LEU A 1 113 ? 5.200 12.636 22.194 1.00 35.08 110 LEU A N 1
ATOM 711 C CA . LEU A 1 113 ? 4.230 13.344 23.028 1.00 39.62 110 LEU A CA 1
ATOM 712 C C . LEU A 1 113 ? 4.525 13.251 24.525 1.00 37.40 110 LEU A C 1
ATOM 713 O O . LEU A 1 113 ? 4.602 14.270 25.207 1.00 37.68 110 LEU A O 1
ATOM 718 N N . GLN A 1 114 ? 4.671 12.033 25.037 1.00 39.14 111 GLN A N 1
ATOM 719 C CA . GLN A 1 114 ? 4.705 11.829 26.490 1.00 39.51 111 GLN A CA 1
ATOM 720 C C . GLN A 1 114 ? 6.008 12.259 27.140 1.00 40.93 111 GLN A C 1
ATOM 721 O O . GLN A 1 114 ? 6.009 12.795 28.248 1.00 39.59 111 GLN A O 1
ATOM 727 N N A GLU A 1 115 ? 7.119 12.033 26.450 0.56 40.41 112 GLU A N 1
ATOM 728 N N B GLU A 1 115 ? 7.120 12.027 26.451 0.44 40.45 112 GLU A N 1
ATOM 729 C CA A GLU A 1 115 ? 8.430 12.302 27.029 0.56 41.15 112 GLU A CA 1
ATOM 730 C CA B GLU A 1 115 ? 8.436 12.300 27.021 0.44 41.33 112 GLU A CA 1
ATOM 731 C C A GLU A 1 115 ? 9.040 13.638 26.597 0.56 42.47 112 GLU A C 1
ATOM 732 C C B GLU A 1 115 ? 9.036 13.643 26.602 0.44 42.31 112 GLU A C 1
ATOM 733 O O A GLU A 1 115 ? 10.018 14.090 27.189 0.56 41.64 112 GLU A O 1
ATOM 734 O O B GLU A 1 115 ? 10.005 14.101 27.203 0.44 41.67 112 GLU A O 1
ATOM 745 N N . HIS A 1 116 ? 8.461 14.278 25.585 1.00 41.92 113 HIS A N 1
ATOM 746 C CA . HIS A 1 116 ? 9.026 15.533 25.075 1.00 41.42 113 HIS A CA 1
ATOM 747 C C . HIS A 1 116 ? 8.052 16.697 24.956 1.00 36.94 113 HIS A C 1
ATOM 748 O O . HIS A 1 116 ? 8.220 17.712 25.632 1.00 41.57 113 HIS A O 1
ATOM 755 N N . VAL A 1 117 ? 7.042 16.553 24.106 1.00 29.16 114 VAL A N 1
ATOM 756 C CA . VAL A 1 117 ? 6.175 17.676 23.786 1.00 27.61 114 VAL A CA 1
ATOM 757 C C . VAL A 1 117 ? 5.304 18.096 24.974 1.00 33.51 114 VAL A C 1
ATOM 758 O O . VAL A 1 117 ? 5.243 19.275 25.316 1.00 34.75 114 VAL A O 1
ATOM 762 N N . TRP A 1 118 ? 4.637 17.136 25.608 1.00 35.08 115 TRP A N 1
ATOM 763 C CA . TRP A 1 118 ? 3.703 17.464 26.695 1.00 37.23 115 TRP A CA 1
ATOM 764 C C . TRP A 1 118 ? 4.379 18.038 27.939 1.00 34.04 115 TRP A C 1
ATOM 765 O O . TRP A 1 118 ? 3.886 19.001 28.520 1.00 36.56 115 TRP A O 1
ATOM 776 N N . PRO A 1 119 ? 5.500 17.439 28.366 1.00 34.46 116 PRO A N 1
ATOM 777 C CA . PRO A 1 119 ? 6.224 18.067 29.473 1.00 39.00 116 PRO A CA 1
ATOM 778 C C . PRO A 1 119 ? 6.711 19.468 29.092 1.00 39.94 116 PRO A C 1
ATOM 779 O O . PRO A 1 119 ? 6.615 20.391 29.900 1.00 35.14 116 PRO A O 1
ATOM 783 N N . ALA A 1 120 ? 7.223 19.632 27.876 1.00 38.37 117 ALA A N 1
ATOM 784 C CA . ALA A 1 120 ? 7.697 20.949 27.455 1.00 32.46 117 ALA A CA 1
ATOM 785 C C . ALA A 1 120 ? 6.552 21.946 27.446 1.00 29.28 117 ALA A C 1
ATOM 786 O O . ALA A 1 120 ? 6.703 23.083 27.895 1.00 29.75 117 ALA A O 1
ATOM 788 N N . GLU A 1 121 ? 5.393 21.525 26.947 1.00 24.94 118 GLU A N 1
ATOM 789 C CA . GLU A 1 121 ? 4.232 22.402 26.973 1.00 26.79 118 GLU A CA 1
ATOM 790 C C . GLU A 1 121 ? 3.811 22.752 28.393 1.00 28.76 118 GLU A C 1
ATOM 791 O O . GLU A 1 121 ? 3.602 23.920 28.702 1.00 29.85 118 GLU A O 1
ATOM 797 N N . ALA A 1 122 ? 3.717 21.755 29.265 1.00 32.19 119 ALA A N 1
ATOM 798 C CA . ALA A 1 122 ? 3.241 22.006 30.622 1.00 37.72 119 ALA A CA 1
ATOM 799 C C . ALA A 1 122 ? 4.185 22.963 31.345 1.00 39.85 119 ALA A C 1
ATOM 800 O O . ALA A 1 122 ? 3.766 23.780 32.158 1.00 37.75 119 ALA A O 1
ATOM 802 N N . GLN A 1 123 ? 5.465 22.865 31.031 1.00 36.64 120 GLN A N 1
ATOM 803 C CA . GLN A 1 123 ? 6.466 23.642 31.742 1.00 36.59 120 GLN A CA 1
ATOM 804 C C . GLN A 1 123 ? 6.699 25.053 31.189 1.00 33.97 120 GLN A C 1
ATOM 805 O O . GLN A 1 123 ? 6.907 25.994 31.958 1.00 32.54 120 GLN A O 1
ATOM 811 N N . HIS A 1 124 ? 6.663 25.201 29.866 1.00 29.29 121 HIS A N 1
ATOM 812 C CA . HIS A 1 124 ? 7.110 26.437 29.228 1.00 30.38 121 HIS A CA 1
ATOM 813 C C . HIS A 1 124 ? 6.042 27.319 28.593 1.00 33.98 121 HIS A C 1
ATOM 814 O O . HIS A 1 124 ? 6.245 28.522 28.459 1.00 35.71 121 HIS A O 1
ATOM 821 N N . VAL A 1 125 ? 4.917 26.743 28.185 1.00 29.99 122 VAL A N 1
ATOM 822 C CA . VAL A 1 125 ? 3.964 27.516 27.393 1.00 30.56 122 VAL A CA 1
ATOM 823 C C . VAL A 1 125 ? 3.093 28.461 28.233 1.00 31.23 122 VAL A C 1
ATOM 824 O O . VAL A 1 125 ? 2.239 28.024 28.991 1.00 32.54 122 VAL A O 1
ATOM 828 N N . ASP A 1 126 ? 3.337 29.761 28.087 1.00 29.26 123 ASP A N 1
ATOM 829 C CA . ASP A 1 126 ? 2.523 30.796 28.715 1.00 32.57 123 ASP A CA 1
ATOM 830 C C . ASP A 1 126 ? 2.360 31.923 27.712 1.00 31.91 123 ASP A C 1
ATOM 831 O O . ASP A 1 126 ? 2.695 31.749 26.535 1.00 31.52 123 ASP A O 1
ATOM 836 N N . GLU A 1 127 ? 1.847 33.066 28.158 1.00 28.88 124 GLU A N 1
ATOM 837 C CA . GLU A 1 127 ? 1.587 34.194 27.247 1.00 30.10 124 GLU A CA 1
ATOM 838 C C . GLU A 1 127 ? 2.853 34.707 26.564 1.00 29.47 124 GLU A C 1
ATOM 839 O O . GLU A 1 127 ? 2.835 35.089 25.389 1.00 29.59 124 GLU A O 1
ATOM 845 N N . HIS A 1 128 ? 3.953 34.704 27.306 1.00 26.85 125 HIS A N 1
ATOM 846 C CA . HIS A 1 128 ? 5.223 35.188 26.791 1.00 33.13 125 HIS A CA 1
ATOM 847 C C . HIS A 1 128 ? 5.786 34.207 25.750 1.00 32.06 125 HIS A C 1
ATOM 848 O O . HIS A 1 128 ? 6.232 34.618 24.677 1.00 28.36 125 HIS A O 1
ATOM 855 N N . PHE A 1 129 ? 5.730 32.913 26.053 1.00 28.36 126 PHE A N 1
ATOM 856 C CA . PHE A 1 129 ? 6.113 31.883 25.084 1.00 29.99 126 PHE A CA 1
ATOM 857 C C . PHE A 1 129 ? 5.344 32.075 23.779 1.00 35.92 126 PHE A C 1
ATOM 858 O O . PHE A 1 129 ? 5.935 32.151 22.703 1.00 27.24 126 PHE A O 1
ATOM 866 N N . VAL A 1 130 ? 4.020 32.172 23.872 1.00 32.45 127 VAL A N 1
ATOM 867 C CA . VAL A 1 130 ? 3.208 32.247 22.666 1.00 22.97 127 VAL A CA 1
ATOM 868 C C . VAL A 1 130 ? 3.484 33.530 21.886 1.00 26.79 127 VAL A C 1
ATOM 869 O O . VAL A 1 130 ? 3.527 33.516 20.655 1.00 28.84 127 VAL A O 1
ATOM 873 N N . LYS A 1 131 ? 3.721 34.635 22.587 1.00 30.95 128 LYS A N 1
ATOM 874 C CA . LYS A 1 131 ? 4.008 35.878 21.880 1.00 29.12 128 LYS A CA 1
ATOM 875 C C . LYS A 1 131 ? 5.293 35.745 21.068 1.00 29.46 128 LYS A C 1
ATOM 876 O O . LYS A 1 131 ? 5.311 36.030 19.870 1.00 28.54 128 LYS A O 1
ATOM 882 N N . GLN A 1 132 ? 6.371 35.326 21.728 1.00 25.14 129 GLN A N 1
ATOM 883 C CA . GLN A 1 132 ? 7.668 35.292 21.075 1.00 26.00 129 GLN A CA 1
ATOM 884 C C . GLN A 1 132 ? 7.745 34.174 20.033 1.00 26.17 129 GLN A C 1
ATOM 885 O O . GLN A 1 132 ? 8.368 34.342 18.995 1.00 26.50 129 GLN A O 1
ATOM 891 N N . GLY A 1 133 ? 7.087 33.050 20.299 1.00 27.91 130 GLY A N 1
ATOM 892 C CA . GLY A 1 133 ? 7.020 31.965 19.335 1.00 22.25 130 GLY A CA 1
ATOM 893 C C . GLY A 1 133 ? 6.235 32.319 18.087 1.00 27.51 130 GLY A C 1
ATOM 894 O O . GLY A 1 133 ? 6.623 31.969 16.963 1.00 22.86 130 GLY A O 1
ATOM 895 N N . THR A 1 134 ? 5.118 33.015 18.263 1.00 26.13 131 THR A N 1
ATOM 896 C CA . THR A 1 134 ? 4.317 33.386 17.103 1.00 27.11 131 THR A CA 1
ATOM 897 C C . THR A 1 134 ? 5.060 34.407 16.235 1.00 29.08 131 THR A C 1
ATOM 898 O O . THR A 1 134 ? 5.030 34.318 15.011 1.00 24.01 131 THR A O 1
ATOM 902 N N . GLU A 1 135 ? 5.749 35.358 16.870 1.00 20.72 132 GLU A N 1
ATOM 903 C CA . GLU A 1 135 ? 6.551 36.335 16.125 1.00 23.99 132 GLU A CA 1
ATOM 904 C C . GLU A 1 135 ? 7.593 35.617 15.285 1.00 27.66 132 GLU A C 1
ATOM 905 O O . GLU A 1 135 ? 7.791 35.946 14.110 1.00 25.60 132 GLU A O 1
ATOM 911 N N . LEU A 1 136 ? 8.280 34.656 15.900 1.00 22.68 133 LEU A N 1
ATOM 912 C CA . LEU A 1 136 ? 9.286 33.883 15.175 1.00 26.32 133 LEU A CA 1
ATOM 913 C C . LEU A 1 136 ? 8.642 33.146 14.000 1.00 23.39 133 LEU A C 1
ATOM 914 O O . LEU A 1 136 ? 9.148 33.194 12.882 1.00 23.12 133 LEU A O 1
ATOM 919 N N . ALA A 1 137 ? 7.526 32.466 14.242 1.00 20.85 134 ALA A N 1
ATOM 920 C CA . ALA A 1 137 ? 6.860 31.751 13.141 1.00 22.30 134 ALA A CA 1
ATOM 921 C C . ALA A 1 137 ? 6.444 32.707 12.042 1.00 25.45 134 ALA A C 1
ATOM 922 O O . ALA A 1 137 ? 6.620 32.432 10.849 1.00 23.34 134 ALA A O 1
ATOM 924 N N . ILE A 1 138 ? 5.871 33.837 12.434 1.00 23.68 135 ILE A N 1
ATOM 925 C CA . ILE A 1 138 ? 5.347 34.751 11.437 1.00 23.23 135 ILE A CA 1
ATOM 926 C C . ILE A 1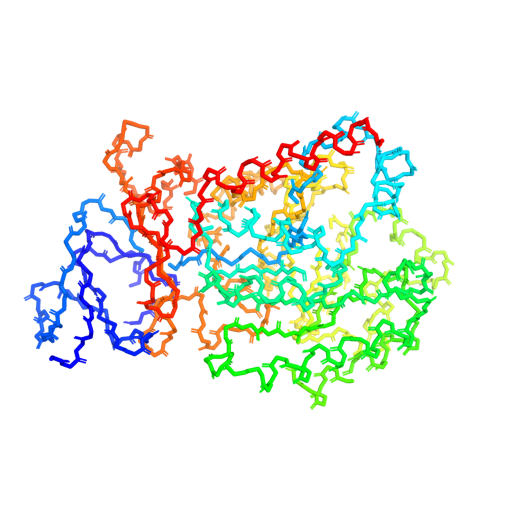 138 ? 6.470 35.237 10.530 1.00 27.41 135 ILE A C 1
ATOM 927 O O . ILE A 1 138 ? 6.322 35.299 9.305 1.00 27.33 135 ILE A O 1
ATOM 932 N N . ALA A 1 139 ? 7.607 35.566 11.128 1.00 21.31 136 ALA A N 1
ATOM 933 C CA . ALA A 1 139 ? 8.722 36.047 10.340 1.00 21.79 136 ALA A CA 1
ATOM 934 C C . ALA A 1 139 ? 9.174 34.975 9.340 1.00 25.17 136 ALA A C 1
ATOM 935 O O . ALA A 1 139 ? 9.422 35.282 8.175 1.00 24.95 136 ALA A O 1
ATOM 937 N N . GLU A 1 140 ? 9.280 33.722 9.788 1.00 23.59 137 GLU A N 1
ATOM 938 C CA . GLU A 1 140 ? 9.620 32.621 8.872 1.00 25.28 137 GLU A CA 1
ATOM 939 C C . GLU A 1 140 ? 8.589 32.490 7.749 1.00 26.58 137 GLU A C 1
ATOM 940 O O . GLU A 1 140 ? 8.925 32.231 6.580 1.00 26.23 137 GLU A O 1
ATOM 954 N N . ILE A 1 142 ? 6.354 34.781 6.504 1.00 24.46 139 ILE A N 1
ATOM 955 C CA . ILE A 1 142 ? 6.417 35.900 5.570 1.00 24.73 139 ILE A CA 1
ATOM 956 C C . ILE A 1 142 ? 7.604 35.740 4.609 1.00 27.21 139 ILE A C 1
ATOM 957 O O . ILE A 1 142 ? 7.459 35.971 3.407 1.00 23.30 139 ILE A O 1
ATOM 962 N N . GLN A 1 143 ? 8.763 35.339 5.139 1.00 25.44 140 GLN A N 1
ATOM 963 C CA . GLN A 1 143 ? 9.961 35.153 4.315 1.00 26.41 140 GLN A CA 1
ATOM 964 C C . GLN A 1 143 ? 9.814 34.045 3.301 1.00 24.63 140 GLN A C 1
ATOM 965 O O . GLN A 1 143 ? 10.591 33.989 2.356 1.00 27.80 140 GLN A O 1
ATOM 971 N N . SER A 1 144 ? 8.848 33.149 3.515 1.00 21.80 141 SER A N 1
ATOM 972 C CA . SER A 1 144 ? 8.564 32.078 2.559 1.00 21.69 141 SER A CA 1
ATOM 973 C C . SER A 1 144 ? 7.214 32.265 1.838 1.00 23.57 141 SER A C 1
ATOM 974 O O . SER A 1 144 ? 6.642 31.312 1.309 1.00 24.13 141 SER A O 1
ATOM 977 N N . GLY A 1 145 ? 6.714 33.497 1.817 1.00 26.67 142 GLY A N 1
ATOM 978 C CA . GLY A 1 145 ? 5.587 33.840 0.964 1.00 17.52 142 GLY A CA 1
ATOM 979 C C . GLY A 1 145 ? 4.198 33.597 1.550 1.00 24.61 142 GLY A C 1
ATOM 980 O O . GLY A 1 145 ? 3.202 33.745 0.848 1.00 23.32 142 GLY A O 1
ATOM 981 N N . THR A 1 146 ? 4.109 33.224 2.822 1.00 21.37 143 THR A N 1
ATOM 982 C CA . THR A 1 146 ? 2.798 32.982 3.419 1.00 19.77 143 THR A CA 1
ATOM 983 C C . THR A 1 146 ? 2.168 34.301 3.858 1.00 24.37 143 THR A C 1
ATOM 984 O O . THR A 1 146 ? 2.830 35.131 4.482 1.00 26.32 143 THR A O 1
ATOM 988 N N . THR A 1 147 ? 0.891 34.482 3.527 1.00 23.49 144 THR A N 1
ATOM 989 C CA . THR A 1 147 ? 0.161 35.706 3.865 1.00 26.41 144 THR A CA 1
ATOM 990 C C . THR A 1 147 ? -1.011 35.473 4.835 1.00 24.49 144 THR A C 1
ATOM 991 O O . THR A 1 147 ? -1.472 36.412 5.477 1.00 25.70 144 THR A O 1
ATOM 995 N N . THR A 1 148 ? -1.481 34.228 4.946 1.00 21.52 145 THR A N 1
ATOM 996 C CA . THR A 1 148 ? -2.454 33.860 5.975 1.00 28.76 145 THR A CA 1
ATOM 997 C C . THR A 1 148 ? -1.996 32.595 6.670 1.00 23.86 145 THR A C 1
ATOM 998 O O . THR A 1 148 ? -1.629 31.647 6.007 1.00 25.45 145 THR A O 1
ATOM 1002 N N . PHE A 1 149 ? -2.021 32.566 7.997 1.00 25.69 146 PHE A N 1
ATOM 1003 C CA . PHE A 1 149 ? -1.807 31.295 8.691 1.00 28.48 146 PHE A CA 1
ATOM 1004 C C . PHE A 1 149 ? -2.978 30.934 9.598 1.00 26.42 146 PHE A C 1
ATOM 1005 O O . PHE A 1 149 ? -3.621 31.803 10.173 1.00 25.00 146 PHE A O 1
ATOM 1013 N N . ALA A 1 150 ? -3.281 29.644 9.678 1.00 25.25 147 ALA A N 1
ATOM 1014 C CA . ALA A 1 150 ? -4.188 29.135 10.686 1.00 24.26 147 ALA A CA 1
ATOM 1015 C C . ALA A 1 150 ? -3.362 28.684 11.883 1.00 23.31 147 ALA A C 1
ATOM 1016 O O . ALA A 1 150 ? -2.312 28.089 11.726 1.00 25.27 147 ALA A O 1
ATOM 1018 N N . ASP A 1 151 ? -3.855 28.957 13.077 1.00 25.92 148 ASP A N 1
ATOM 1019 C CA . ASP A 1 151 ? -3.162 28.587 14.300 1.00 27.30 148 ASP A CA 1
ATOM 1020 C C . ASP A 1 151 ? -4.139 27.879 15.240 1.00 29.68 148 ASP A C 1
ATOM 1021 O O . ASP A 1 151 ? -5.256 28.349 15.448 1.00 31.64 148 ASP A O 1
ATOM 1034 N N . TYR A 1 153 ? -3.678 26.694 18.948 1.00 27.40 150 TYR A N 1
ATOM 1035 C CA . TYR A 1 153 ? -2.767 26.585 20.062 1.00 30.93 150 TYR A CA 1
ATOM 1036 C C . TYR A 1 153 ? -3.191 27.439 21.244 1.00 33.70 150 TYR A C 1
ATOM 1037 O O . TYR A 1 153 ? -4.082 28.286 21.142 1.00 34.25 150 TYR A O 1
ATOM 1046 N N . PHE A 1 154 ? -2.529 27.204 22.366 1.00 29.11 151 PHE A N 1
ATOM 1047 C CA . PHE A 1 154 ? -2.782 27.917 23.605 1.00 34.11 151 PHE A CA 1
ATOM 1048 C C . PHE A 1 154 ? -2.546 29.423 23.513 1.00 31.02 151 PHE A C 1
ATOM 1049 O O . PHE A 1 154 ? -1.740 29.882 22.712 1.00 27.51 151 PHE A O 1
ATOM 1057 N N . TYR A 1 155 ? -3.259 30.181 24.345 1.00 26.15 152 TYR A N 1
ATOM 1058 C CA . TYR A 1 155 ? -3.138 31.643 24.381 1.00 29.06 152 TYR A CA 1
ATOM 1059 C C . TYR A 1 155 ? -3.289 32.308 23.014 1.00 29.23 152 TYR A C 1
ATOM 1060 O O . TYR A 1 155 ? -2.413 33.058 22.596 1.00 30.90 152 TYR A O 1
ATOM 1069 N N . PRO A 1 156 ? -4.427 32.061 22.331 1.00 28.80 153 PRO A N 1
ATOM 1070 C CA . PRO A 1 156 ? -4.643 32.601 20.983 1.00 28.26 153 PRO A CA 1
ATOM 1071 C C . PRO A 1 156 ? -4.638 34.127 20.946 1.00 30.05 153 PRO A C 1
ATOM 1072 O O . PRO A 1 156 ? -4.369 34.692 19.890 1.00 32.52 153 PRO A O 1
ATOM 1076 N N . GLN A 1 157 ? -4.936 34.792 22.057 1.00 28.34 154 GLN A N 1
ATOM 1077 C CA . GLN A 1 157 ? -4.847 36.249 22.048 1.00 27.92 154 GLN A CA 1
ATOM 1078 C C . GLN A 1 157 ? -3.433 36.730 21.783 1.00 31.15 154 GLN A C 1
ATOM 1079 O O . GLN A 1 157 ? -3.240 37.713 21.083 1.00 34.19 154 GLN A O 1
ATOM 1085 N N . GLN A 1 158 ? -2.451 36.045 22.366 1.00 28.83 155 GLN A N 1
ATOM 1086 C CA . GLN A 1 158 ? -1.042 36.369 22.144 1.00 34.40 155 GLN A CA 1
ATOM 1087 C C . GLN A 1 158 ? -0.694 36.176 20.671 1.00 33.18 155 GLN A C 1
ATOM 1088 O O . GLN A 1 158 ? -0.005 36.997 20.054 1.00 33.86 155 GLN A O 1
ATOM 1094 N N . SER A 1 159 ? -1.149 35.060 20.117 1.00 28.35 156 SER A N 1
ATOM 1095 C CA . SER A 1 159 ? -0.889 34.754 18.719 1.00 30.68 156 SER A CA 1
ATOM 1096 C C . SER A 1 159 ? -1.559 35.796 17.830 1.00 30.06 156 SER A C 1
ATOM 1097 O O . SER A 1 159 ? -0.957 36.325 16.904 1.00 29.84 156 SER A O 1
ATOM 1100 N N . GLY A 1 160 ? -2.814 36.098 18.125 1.00 27.75 157 GLY A N 1
ATOM 1101 C CA . GLY A 1 160 ? -3.537 37.086 17.348 1.00 30.16 157 GLY A CA 1
ATOM 1102 C C . GLY A 1 160 ? -2.906 38.460 17.424 1.00 29.54 157 GLY A C 1
ATOM 1103 O O . GLY A 1 160 ? -2.842 39.178 16.421 1.00 30.12 157 GLY A O 1
ATOM 1104 N N . GLU A 1 161 ? -2.437 38.833 18.611 1.00 27.76 158 GLU A N 1
ATOM 1105 C CA . GLU A 1 161 ? -1.799 40.138 18.785 1.00 34.38 158 GLU A CA 1
ATOM 1106 C C . GLU A 1 161 ? -0.497 40.248 17.991 1.00 33.32 158 GLU A C 1
ATOM 1107 O O . GLU A 1 161 ? -0.217 41.287 17.394 1.00 29.56 158 GLU A O 1
ATOM 1113 N N . ALA A 1 162 ? 0.301 39.183 17.993 1.00 27.17 159 ALA A N 1
ATOM 1114 C CA . ALA A 1 162 ? 1.517 39.161 17.173 1.00 26.20 159 ALA A CA 1
ATOM 1115 C C . ALA A 1 162 ? 1.186 39.285 15.680 1.00 29.73 159 ALA A C 1
ATOM 1116 O O . ALA A 1 162 ? 1.889 39.967 14.928 1.00 28.98 159 ALA A O 1
ATOM 1118 N N . ALA A 1 163 ? 0.125 38.613 15.244 1.00 27.22 160 ALA A N 1
ATOM 1119 C CA . ALA A 1 163 ? -0.304 38.735 13.849 1.00 23.65 160 ALA A CA 1
ATOM 1120 C C . ALA A 1 163 ? -0.634 40.191 13.525 1.00 27.02 160 ALA A C 1
ATOM 1121 O O . ALA A 1 163 ? -0.218 40.719 12.487 1.00 28.49 160 ALA A O 1
ATOM 1123 N N . LEU A 1 164 ? -1.375 40.842 14.419 1.00 28.59 161 LEU A N 1
ATOM 1124 C CA . LEU A 1 164 ? -1.749 42.247 14.225 1.00 28.50 161 LEU A CA 1
ATOM 1125 C C . LEU A 1 164 ? -0.551 43.167 14.077 1.00 30.22 161 LEU A C 1
ATOM 1126 O O . LEU A 1 164 ? -0.520 43.996 13.175 1.00 32.23 161 LEU A O 1
ATOM 1131 N N . ALA A 1 165 ? 0.422 43.041 14.978 1.00 27.91 162 ALA A N 1
ATOM 1132 C CA . ALA A 1 165 ? 1.621 43.876 14.916 1.00 28.01 162 ALA A CA 1
ATOM 1133 C C . ALA A 1 165 ? 2.455 43.579 13.667 1.00 29.20 162 ALA A C 1
ATOM 1134 O O . ALA A 1 165 ? 3.066 44.478 13.107 1.00 31.62 162 ALA A O 1
ATOM 1136 N N . ALA A 1 166 ? 2.482 42.321 13.228 1.00 25.68 163 ALA A N 1
ATOM 1137 C CA . ALA A 1 166 ? 3.273 41.962 12.050 1.00 27.04 163 ALA A CA 1
ATOM 1138 C C . ALA A 1 166 ? 2.589 42.378 10.747 1.00 30.15 163 ALA A C 1
ATOM 1139 O O . ALA A 1 166 ? 3.260 42.609 9.749 1.00 30.43 163 ALA A O 1
ATOM 1141 N N . GLY A 1 167 ? 1.258 42.439 10.755 1.00 32.63 164 GLY A N 1
ATOM 1142 C CA . GLY A 1 167 ? 0.508 42.758 9.551 1.00 28.40 164 GLY A CA 1
ATOM 1143 C C . GLY A 1 167 ? 0.091 41.559 8.709 1.00 27.61 164 GLY A C 1
ATOM 1144 O O . GLY A 1 167 ? -0.405 41.725 7.597 1.00 29.80 164 GLY A O 1
ATOM 1145 N N . ILE A 1 168 ? 0.277 40.353 9.241 1.00 27.07 165 ILE A N 1
ATOM 1146 C CA . ILE A 1 168 ? -0.099 39.127 8.532 1.00 25.49 165 ILE A CA 1
ATOM 1147 C C . ILE A 1 168 ? -1.554 38.742 8.842 1.00 30.02 165 ILE A C 1
ATOM 1148 O O . ILE A 1 168 ? -2.036 38.992 9.939 1.00 28.06 165 ILE A O 1
ATOM 1153 N N . ARG A 1 169 ? -2.254 38.146 7.877 1.00 25.48 166 ARG A N 1
ATOM 1154 C CA . ARG A 1 169 ? -3.613 37.643 8.113 1.00 22.49 166 ARG A CA 1
ATOM 1155 C C . ARG A 1 169 ? -3.574 36.338 8.924 1.00 26.06 166 ARG A C 1
ATOM 1156 O O . ARG A 1 169 ? -2.726 35.479 8.688 1.00 25.86 166 ARG A O 1
ATOM 1164 N N . ALA A 1 170 ? -4.473 36.194 9.891 1.00 24.37 167 ALA A N 1
ATOM 1165 C CA . ALA A 1 170 ? -4.466 35.007 10.744 1.00 24.01 167 ALA A CA 1
ATOM 1166 C C . ALA A 1 170 ? -5.874 34.511 11.077 1.00 28.45 167 ALA A C 1
ATOM 1167 O O . ALA A 1 170 ? -6.813 35.304 11.233 1.00 29.64 167 ALA A O 1
ATOM 1169 N N . VAL A 1 171 ? -6.013 33.194 11.170 1.00 25.04 168 VAL A N 1
ATOM 1170 C CA . VAL A 1 171 ? -7.197 32.592 11.755 1.00 25.72 168 VAL A CA 1
ATOM 1171 C C . VAL A 1 171 ? -6.769 31.760 12.966 1.00 29.14 168 VAL A C 1
ATOM 1172 O O . VAL A 1 171 ? -6.152 30.690 12.827 1.00 27.69 168 VAL A O 1
ATOM 1176 N N . CYS A 1 172 ? -7.063 32.270 14.161 1.00 24.33 169 CYS A N 1
ATOM 1177 C CA . CYS A 1 172 ? -6.648 31.583 15.382 1.00 28.63 169 CYS A CA 1
ATOM 1178 C C . CYS A 1 172 ? -7.794 30.725 15.914 1.00 32.59 169 CYS A C 1
ATOM 1179 O O . CYS A 1 172 ? -8.768 31.243 16.461 1.00 31.32 169 CYS A O 1
ATOM 1182 N N . PHE A 1 173 ? -7.676 29.417 15.717 1.00 33.88 170 PHE A N 1
ATOM 1183 C CA . PHE A 1 173 ? -8.676 28.466 16.184 1.00 39.42 170 PHE A CA 1
ATOM 1184 C C . PHE A 1 173 ? -8.397 28.178 17.649 1.00 37.16 170 PHE A C 1
ATOM 1185 O O . PHE A 1 173 ? -7.534 27.354 17.970 1.00 31.43 170 PHE A O 1
ATOM 1193 N N . ALA A 1 174 ? -9.110 28.870 18.531 1.00 30.83 171 ALA A N 1
ATOM 1194 C CA . ALA A 1 174 ? -8.862 28.756 19.963 1.00 31.23 171 ALA A CA 1
ATOM 1195 C C . ALA A 1 174 ? -9.114 27.313 20.372 1.00 32.91 171 ALA A C 1
ATOM 1196 O O . ALA A 1 174 ? -10.130 26.737 19.992 1.00 30.48 171 ALA A O 1
ATOM 1198 N N . PRO A 1 175 ? -8.173 26.709 21.111 1.00 32.16 172 PRO A N 1
ATOM 1199 C CA . PRO A 1 175 ? -8.283 25.281 21.424 1.00 35.89 172 PRO A CA 1
ATOM 1200 C C . PRO A 1 175 ? -9.452 24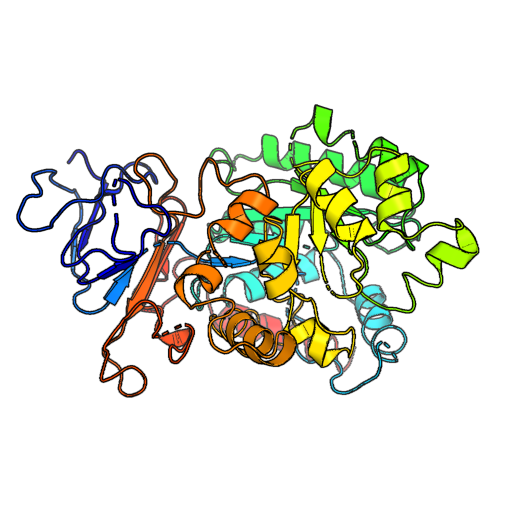.964 22.330 1.00 33.78 172 PRO A C 1
ATOM 1201 O O . PRO A 1 175 ? -9.808 25.749 23.212 1.00 28.96 172 PRO A O 1
ATOM 1205 N N . VAL A 1 176 ? -10.045 23.801 22.100 1.00 33.41 173 VAL A N 1
ATOM 1206 C CA . VAL A 1 176 ? -11.007 23.229 23.025 1.00 29.95 173 VAL A CA 1
ATOM 1207 C C . VAL A 1 176 ? -10.607 21.782 23.258 1.00 33.90 173 VAL A C 1
ATOM 1208 O O . VAL A 1 176 ? -10.262 21.062 22.316 1.00 35.69 173 VAL A O 1
ATOM 1212 N N . LEU A 1 177 ? -10.624 21.378 24.520 1.00 34.60 174 LEU A N 1
ATOM 1213 C CA . LEU A 1 177 ? -10.203 20.047 24.937 1.00 33.57 174 LEU A CA 1
ATOM 1214 C C . LEU A 1 177 ? -11.082 19.654 26.098 1.00 39.59 174 LEU A C 1
ATOM 1215 O O . LEU A 1 177 ? -11.600 20.522 26.794 1.00 40.84 174 LEU A O 1
ATOM 1220 N N . ASP A 1 178 ? -11.227 18.351 26.319 1.00 47.30 175 ASP A N 1
ATOM 1221 C CA . ASP A 1 178 ? -11.928 17.823 27.486 1.00 47.23 175 ASP A CA 1
ATOM 1222 C C . ASP A 1 178 ? -11.070 17.860 28.755 1.00 50.86 175 ASP A C 1
ATOM 1223 O O . ASP A 1 178 ? -11.606 17.933 29.859 1.00 56.49 175 ASP A O 1
ATOM 1228 N N A PHE A 1 179 ? -9.748 17.836 28.572 0.54 48.91 176 PHE A N 1
ATOM 1229 N N B PHE A 1 179 ? -9.751 17.788 28.603 0.46 49.06 176 PHE A N 1
ATOM 1230 C CA A PHE A 1 179 ? -8.777 17.680 29.663 0.54 49.78 176 PHE A CA 1
ATOM 1231 C CA B PHE A 1 179 ? -8.869 17.667 29.764 0.46 49.47 176 PHE A CA 1
ATOM 1232 C C A PHE A 1 179 ? -8.112 18.999 30.074 0.54 46.33 176 PHE A C 1
ATOM 1233 C C B PHE A 1 179 ? -8.109 18.954 30.082 0.46 46.54 176 PHE A C 1
ATOM 1234 O O A PHE A 1 179 ? -7.973 19.910 29.256 0.54 42.42 176 PHE A O 1
ATOM 1235 O O B PHE A 1 179 ? -7.907 19.800 29.209 0.46 42.30 176 PHE A O 1
ATOM 1250 N N . PRO A 1 180 ? -7.676 19.094 31.344 1.00 42.40 177 PRO A N 1
ATOM 1251 C CA . PRO A 1 180 ? -7.042 20.307 31.877 1.00 42.68 177 PRO A CA 1
ATOM 1252 C C . PRO A 1 180 ? -5.642 20.578 31.341 1.00 46.22 177 PRO A C 1
ATOM 1253 O O . PRO A 1 180 ? -4.835 19.659 31.207 1.00 48.47 177 PRO A O 1
ATOM 1257 N N . THR A 1 181 ? -5.367 21.842 31.042 1.00 37.36 178 THR A N 1
ATOM 1258 C CA . THR A 1 181 ? -4.008 22.300 30.788 1.00 35.30 178 THR A CA 1
ATOM 1259 C C . THR A 1 181 ? -3.861 23.562 31.608 1.00 42.14 178 THR A C 1
ATOM 1260 O O . THR A 1 181 ? -4.810 23.971 32.292 1.00 35.46 178 THR A O 1
ATOM 1264 N N . ASN A 1 182 ? -2.689 24.186 31.541 1.00 42.11 179 ASN A N 1
ATOM 1265 C CA . ASN A 1 182 ? -2.491 25.475 32.200 1.00 43.50 179 ASN A CA 1
ATOM 1266 C C . ASN A 1 182 ? -3.445 26.517 31.628 1.00 39.51 179 ASN A C 1
ATOM 1267 O O . ASN A 1 182 ? -3.973 27.359 32.345 1.00 38.79 179 ASN A O 1
ATOM 1272 N N . TYR A 1 183 ? -3.669 26.435 30.324 1.00 35.86 180 TYR A N 1
ATOM 1273 C CA . TYR A 1 183 ? -4.524 27.384 29.627 1.00 35.54 180 TYR A CA 1
ATOM 1274 C C . TYR A 1 183 ? -6.002 27.318 30.042 1.00 38.12 180 TYR A C 1
ATOM 1275 O O . TYR A 1 183 ? -6.667 28.350 30.150 1.00 39.15 180 TYR A O 1
ATOM 1284 N N . ALA A 1 184 ? -6.519 26.115 30.279 1.00 28.98 181 ALA A N 1
ATOM 1285 C CA . ALA A 1 184 ? -7.903 25.984 30.700 1.00 33.73 181 ALA A CA 1
ATOM 1286 C C . ALA A 1 184 ? -8.159 24.627 31.340 1.00 35.97 181 ALA A C 1
ATOM 1287 O O . ALA A 1 184 ? -7.545 23.633 30.960 1.00 36.45 181 ALA A O 1
ATOM 1289 N N . GLN A 1 185 ? -9.090 24.597 32.287 1.00 35.75 182 GLN A N 1
ATOM 1290 C CA . GLN A 1 185 ? -9.357 23.417 33.111 1.00 40.41 182 GLN A CA 1
ATOM 1291 C C . GLN A 1 185 ? -10.315 22.392 32.517 1.00 43.45 182 GLN A C 1
ATOM 1292 O O . GLN A 1 185 ? -10.260 21.208 32.862 1.00 44.20 182 GLN A O 1
ATOM 1298 N N . ASN A 1 186 ? -11.208 22.855 31.648 1.00 38.66 183 ASN A N 1
ATOM 1299 C CA . ASN A 1 186 ? -12.277 22.015 31.128 1.00 33.67 183 ASN A CA 1
ATOM 1300 C C . ASN A 1 186 ? -12.935 22.643 29.901 1.00 33.76 183 ASN A C 1
ATOM 1301 O O . ASN A 1 186 ? -12.707 23.815 29.585 1.00 35.24 183 ASN A O 1
ATOM 1306 N N . ALA A 1 187 ? -13.744 21.853 29.206 1.00 36.53 184 ALA A N 1
ATOM 1307 C CA . ALA A 1 187 ? -14.286 22.248 27.911 1.00 36.92 184 ALA A CA 1
ATOM 1308 C C . ALA A 1 187 ? -14.960 23.621 27.984 1.00 35.54 184 ALA A C 1
ATOM 1309 O O . ALA A 1 187 ? -14.709 24.494 27.151 1.00 34.14 184 ALA A O 1
ATOM 1311 N N . ASP A 1 188 ? -15.818 23.800 28.985 1.00 30.98 185 ASP A N 1
ATOM 1312 C CA . ASP A 1 188 ? -16.538 25.058 29.150 1.00 33.38 185 ASP A CA 1
ATOM 1313 C C . ASP A 1 188 ? -15.613 26.266 29.290 1.00 35.99 185 ASP A C 1
ATOM 1314 O O . ASP A 1 188 ? -15.916 27.350 28.782 1.00 36.12 185 ASP A O 1
ATOM 1319 N N . GLU A 1 189 ? -14.483 26.083 29.966 1.00 33.13 186 GLU A N 1
ATOM 1320 C CA . GLU A 1 189 ? -13.512 27.164 30.071 1.00 30.47 186 GLU A CA 1
ATOM 1321 C C . GLU A 1 189 ? -12.766 27.422 28.764 1.00 29.65 186 GLU A C 1
ATOM 1322 O O . GLU A 1 189 ? -12.489 28.579 28.422 1.00 33.27 186 GLU A O 1
ATOM 1328 N N . TYR A 1 190 ? -12.398 26.356 28.050 1.00 28.25 187 TYR A N 1
ATOM 1329 C CA . TYR A 1 190 ? -11.801 26.523 26.732 1.00 29.07 187 TYR A CA 1
ATOM 1330 C C . TYR A 1 190 ? -12.759 27.338 25.855 1.00 28.36 187 TYR A C 1
ATOM 1331 O O . TYR A 1 190 ? -12.351 28.254 25.147 1.00 31.34 187 TYR A O 1
ATOM 1340 N N . ILE A 1 191 ? -14.041 26.993 25.904 1.00 30.44 188 ILE A N 1
ATOM 1341 C CA . ILE A 1 191 ? -15.029 27.662 25.055 1.00 31.74 188 ILE A CA 1
ATOM 1342 C C . ILE A 1 191 ? -15.186 29.125 25.483 1.00 28.68 188 ILE A C 1
ATOM 1343 O O . ILE A 1 191 ? -15.247 30.029 24.649 1.00 28.22 188 ILE A O 1
ATOM 1348 N N . ARG A 1 192 ? -15.218 29.353 26.791 1.00 28.23 189 ARG A N 1
ATOM 1349 C CA . ARG A 1 192 ? -15.307 30.711 27.325 1.00 30.87 189 ARG A CA 1
ATOM 1350 C C . ARG A 1 192 ? -14.200 31.584 26.774 1.00 31.31 189 ARG A C 1
ATOM 1351 O O . ARG A 1 192 ? -14.439 32.713 26.339 1.00 28.04 189 ARG A O 1
ATOM 1359 N N . LYS A 1 193 ? -12.976 31.066 26.807 1.00 25.47 190 LYS A N 1
ATOM 1360 C CA . LYS A 1 193 ? -11.840 31.869 26.392 1.00 29.97 190 LYS A CA 1
ATOM 1361 C C . LYS A 1 193 ? -11.852 32.109 24.887 1.00 30.97 190 LYS A C 1
ATOM 1362 O O . LYS A 1 193 ? -11.393 33.148 24.418 1.00 30.45 190 LYS A O 1
ATOM 1368 N N . ALA A 1 194 ? -12.397 31.160 24.133 1.00 26.03 191 ALA A N 1
ATOM 1369 C CA . ALA A 1 194 ? -12.549 31.359 22.694 1.00 31.07 191 ALA A CA 1
ATOM 1370 C C . ALA A 1 194 ? -13.530 32.512 22.428 1.00 28.76 191 ALA A C 1
ATOM 1371 O O . ALA A 1 194 ? -13.269 33.390 21.600 1.00 28.58 191 ALA A O 1
ATOM 1373 N N . ILE A 1 195 ? -14.651 32.509 23.142 1.00 27.08 192 ILE A N 1
ATOM 1374 C CA . ILE A 1 195 ? -15.646 33.576 23.007 1.00 24.34 192 ILE A CA 1
ATOM 1375 C C . ILE A 1 195 ? -15.042 34.929 23.370 1.00 32.82 192 ILE A C 1
ATOM 1376 O O . ILE A 1 195 ? -15.209 35.911 22.640 1.00 29.30 192 ILE A O 1
ATOM 1381 N N . GLU A 1 196 ? -14.329 34.970 24.496 1.00 29.84 193 GLU A N 1
ATOM 1382 C CA . GLU A 1 196 ? -13.629 36.178 24.935 1.00 32.63 193 GLU A CA 1
ATOM 1383 C C . GLU A 1 196 ? -12.619 36.681 23.902 1.00 32.13 193 GLU A C 1
ATOM 1384 O O . GLU A 1 196 ? -12.504 37.880 23.659 1.00 27.43 193 GLU A O 1
ATOM 1390 N N . CYS A 1 197 ? -11.887 35.756 23.298 1.00 28.52 194 CYS A N 1
ATOM 1391 C CA . CYS A 1 197 ? -10.877 36.116 22.315 1.00 28.47 194 CYS A CA 1
ATOM 1392 C C . CYS A 1 197 ? -11.546 36.673 21.048 1.00 33.09 194 CYS A C 1
ATOM 1393 O O . CYS A 1 197 ? -11.163 37.726 20.543 1.00 33.88 194 CYS A O 1
ATOM 1396 N N . ASN A 1 198 ? -12.559 35.973 20.544 1.00 30.24 195 ASN A N 1
ATOM 1397 C CA . ASN A 1 198 ? -13.346 36.493 19.432 1.00 28.95 195 ASN A CA 1
ATOM 1398 C C . ASN A 1 198 ? -13.858 37.910 19.710 1.00 34.27 195 ASN A C 1
ATOM 1399 O O . ASN A 1 198 ? -13.740 38.810 18.882 1.00 30.01 195 ASN A O 1
ATOM 1404 N N . ASP A 1 199 ? -14.428 38.115 20.887 1.00 34.61 196 ASP A N 1
ATOM 1405 C CA . ASP A 1 199 ? -14.949 39.429 21.219 1.00 36.54 196 ASP A CA 1
ATOM 1406 C C . ASP A 1 199 ? -13.839 40.475 21.259 1.00 38.63 196 ASP A C 1
ATOM 1407 O O . ASP A 1 199 ? -14.000 41.595 20.767 1.00 36.32 196 ASP A O 1
ATOM 1412 N N . ARG A 1 200 ? -12.713 40.113 21.856 1.00 34.56 197 ARG A N 1
ATOM 1413 C CA . ARG A 1 200 ? -11.582 41.030 21.920 1.00 35.10 197 ARG A CA 1
ATOM 1414 C C . ARG A 1 200 ? -11.104 41.448 20.522 1.00 34.29 197 ARG A C 1
ATOM 1415 O O . ARG A 1 200 ? -10.803 42.614 20.293 1.00 33.47 197 ARG A O 1
ATOM 1423 N N . PHE A 1 201 ? -11.056 40.513 19.579 1.00 32.75 198 PHE A N 1
ATOM 1424 C CA . PHE A 1 201 ? -10.615 40.874 18.232 1.00 35.21 198 PHE A CA 1
ATOM 1425 C C . PHE A 1 201 ? -11.636 41.593 17.368 1.00 40.29 198 PHE A C 1
ATOM 1426 O O . PHE A 1 201 ? -11.256 42.346 16.474 1.00 39.30 198 PHE A O 1
ATOM 1434 N N . ASN A 1 202 ? -12.921 41.393 17.652 1.00 37.83 199 ASN A N 1
ATOM 1435 C CA . ASN A 1 202 ? -13.972 42.189 17.026 1.00 36.38 199 ASN A CA 1
ATOM 1436 C C . ASN A 1 202 ? -13.879 43.656 17.438 1.00 41.83 199 ASN A C 1
ATOM 1437 O O . ASN A 1 202 ? -14.348 44.540 16.724 1.00 49.71 199 ASN A O 1
ATOM 1442 N N . ASN A 1 203 ? -13.279 43.906 18.596 1.00 36.37 200 ASN A N 1
ATOM 1443 C CA . ASN A 1 203 ? -13.262 45.244 19.178 1.00 46.07 200 ASN A CA 1
ATOM 1444 C C . ASN A 1 203 ? -11.862 45.846 19.320 1.00 45.09 200 ASN A C 1
ATOM 1445 O O . ASN A 1 203 ? -11.697 46.920 19.887 1.00 44.71 200 ASN A O 1
ATOM 1450 N N . HIS A 1 204 ? -10.858 45.143 18.817 1.00 38.45 201 HIS A N 1
ATOM 1451 C CA . HIS A 1 204 ? -9.484 45.602 18.937 1.00 41.62 201 HIS A CA 1
ATOM 1452 C C . HIS A 1 204 ? -9.269 46.818 18.031 1.00 42.25 201 HIS A C 1
ATOM 1453 O O . HIS A 1 204 ? -9.606 46.785 16.847 1.00 44.73 201 HIS A O 1
ATOM 1460 N N . PRO A 1 205 ? -8.729 47.904 18.594 1.00 46.59 202 PRO A N 1
ATOM 1461 C CA . PRO A 1 205 ? -8.389 49.112 17.827 1.00 50.73 202 PRO A CA 1
ATOM 1462 C C . PRO A 1 205 ? -7.512 48.847 16.591 1.00 47.23 202 PRO A C 1
ATOM 1463 O O . PRO A 1 205 ? -7.665 49.527 15.584 1.00 52.88 202 PRO A O 1
ATOM 1483 N N . ASN A 1 207 ? -7.505 46.078 14.846 1.00 40.64 204 ASN A N 1
ATOM 1484 C CA . ASN A 1 207 ? -8.089 45.043 13.990 1.00 37.20 204 ASN A CA 1
ATOM 1485 C C . ASN A 1 207 ? -9.274 45.484 13.144 1.00 33.20 204 ASN A C 1
ATOM 1486 O O . ASN A 1 207 ? -10.060 44.651 12.698 1.00 31.50 204 ASN A O 1
ATOM 1491 N N . GLU A 1 208 ? -9.398 46.784 12.913 1.00 35.58 205 GLU A N 1
ATOM 1492 C CA . GLU A 1 208 ? -10.513 47.314 12.123 1.00 44.82 205 GLU A CA 1
ATOM 1493 C C . GLU A 1 208 ? -10.594 46.706 10.727 1.00 40.43 205 GLU A C 1
ATOM 1494 O O . GLU A 1 208 ? -11.679 46.583 10.170 1.00 44.13 205 GLU A O 1
ATOM 1500 N N . GLN A 1 209 ? -9.449 46.322 10.167 1.00 36.87 206 GLN A N 1
ATOM 1501 C CA . GLN A 1 209 ? -9.416 45.719 8.833 1.00 43.77 206 GLN A CA 1
ATOM 1502 C C . GLN A 1 209 ? -9.799 44.234 8.817 1.00 44.40 206 GLN A C 1
ATOM 1503 O O . GLN A 1 209 ? -9.935 43.634 7.752 1.00 40.76 206 GLN A O 1
ATOM 1509 N N . GLY A 1 210 ? -9.966 43.640 9.993 1.00 39.97 207 GLY A N 1
ATOM 1510 C CA . GLY A 1 210 ? -10.317 42.231 10.072 1.00 34.40 207 GLY A CA 1
ATOM 1511 C C . GLY A 1 210 ? -9.229 41.250 9.630 1.00 34.03 207 GLY A C 1
ATOM 1512 O O . GLY A 1 210 ? -9.544 40.163 9.148 1.00 34.79 207 GLY A O 1
ATOM 1513 N N . LEU A 1 211 ? -7.956 41.617 9.785 1.00 31.75 208 LEU A N 1
ATOM 1514 C CA . LEU A 1 211 ? -6.855 40.703 9.445 1.00 26.96 208 LEU A CA 1
ATOM 1515 C C . LEU A 1 211 ? -6.881 39.452 10.319 1.00 27.52 208 LEU A C 1
ATOM 1516 O O . LEU A 1 211 ? -6.536 38.358 9.877 1.00 27.29 208 LEU A O 1
ATOM 1521 N N . VAL A 1 212 ? -7.273 39.628 11.572 1.00 25.89 209 VAL A N 1
ATOM 1522 C CA . VAL A 1 212 ? -7.302 38.518 12.506 1.00 25.76 209 VAL A CA 1
ATOM 1523 C C . VAL A 1 212 ? -8.717 38.049 12.797 1.00 28.74 209 VAL A C 1
ATOM 1524 O O . VAL A 1 212 ? -9.559 38.823 13.243 1.00 31.58 209 VAL A O 1
ATOM 1528 N N A GLN A 1 213 ? -8.971 36.777 12.511 0.70 31.07 210 GLN A N 1
ATOM 1529 N N B GLN A 1 213 ? -8.962 36.764 12.559 0.30 30.16 210 GLN A N 1
ATOM 1530 C CA A GLN A 1 213 ? -10.238 36.137 12.843 0.70 28.71 210 GLN A CA 1
ATOM 1531 C CA B GLN A 1 213 ? -10.261 36.145 12.807 0.30 29.25 210 GLN A CA 1
ATOM 1532 C C A GLN A 1 213 ? -10.008 35.075 13.907 0.70 27.97 210 GLN A C 1
ATOM 1533 C C B GLN A 1 213 ? -10.111 34.982 13.795 0.30 28.85 210 GLN A C 1
ATOM 1534 O O A GLN A 1 213 ? -8.992 34.382 13.898 0.70 31.08 210 GLN A O 1
ATOM 1535 O O B GLN A 1 213 ? -9.237 34.133 13.628 0.30 29.88 210 GLN A O 1
ATOM 1546 N N . ILE A 1 214 ? -10.953 34.945 14.826 1.00 28.68 211 ILE A N 1
ATOM 1547 C CA . ILE A 1 214 ? -10.893 33.879 15.827 1.00 29.02 211 ILE A CA 1
ATOM 1548 C C . ILE A 1 214 ? -11.892 32.763 15.496 1.00 28.26 211 ILE A C 1
ATOM 1549 O O . ILE A 1 214 ? -13.004 33.033 15.041 1.00 29.75 211 ILE A O 1
ATOM 1554 N N . GLY A 1 215 ? -11.502 31.514 15.727 1.00 31.28 212 GLY A N 1
ATOM 1555 C CA . GLY A 1 215 ? -12.396 30.388 15.494 1.00 29.88 212 GLY A CA 1
ATOM 1556 C C . GLY A 1 215 ? -12.355 29.419 16.655 1.00 30.03 212 GLY A C 1
ATOM 1557 O O . GLY A 1 215 ? -11.736 29.724 17.673 1.00 26.43 212 GLY A O 1
ATOM 1558 N N . PHE A 1 216 ? -13.029 28.273 16.517 1.00 27.57 213 PHE A N 1
ATOM 1559 C CA . PHE A 1 216 ? -12.964 27.211 17.522 1.00 27.30 213 PHE A CA 1
ATOM 1560 C C . PHE A 1 216 ? -12.070 26.089 17.012 1.00 27.91 213 PHE A C 1
ATOM 1561 O O . PHE A 1 216 ? -12.223 25.633 15.874 1.00 32.65 213 PHE A O 1
ATOM 1569 N N . GLY A 1 217 ? -11.147 25.640 17.853 1.00 29.19 214 GLY A N 1
ATOM 1570 C CA . GLY A 1 217 ? -10.271 24.526 17.510 1.00 29.75 214 GLY A CA 1
ATOM 1571 C C . GLY A 1 217 ? -10.389 23.311 18.428 1.00 31.82 214 GLY A C 1
ATOM 1572 O O . GLY A 1 217 ? -9.451 22.977 19.157 1.00 30.57 214 GLY A O 1
ATOM 1573 N N . PRO A 1 218 ? -11.538 22.617 18.389 1.00 30.71 215 PRO A N 1
ATOM 1574 C CA . PRO A 1 218 ? -11.584 21.338 19.104 1.00 29.47 215 PRO A CA 1
ATOM 1575 C C . PRO A 1 218 ? -10.482 20.440 18.530 1.00 35.37 215 PRO A C 1
ATOM 1576 O O . PRO A 1 218 ? -10.404 20.258 17.314 1.00 35.79 215 PRO A O 1
ATOM 1580 N N . HIS A 1 219 ? -9.622 19.907 19.389 1.00 31.51 216 HIS A N 1
ATOM 1581 C CA . HIS A 1 219 ? -8.470 19.169 18.899 1.00 37.91 216 HIS A CA 1
ATOM 1582 C C . HIS A 1 219 ? -8.873 17.974 18.025 1.00 36.83 216 HIS A C 1
ATOM 1583 O O . HIS A 1 219 ? -8.474 17.881 16.868 1.00 35.06 216 HIS A O 1
ATOM 1590 N N . ALA A 1 220 ? -9.668 17.067 18.578 1.00 29.92 217 ALA A N 1
ATOM 1591 C CA . ALA A 1 220 ? -10.017 15.849 17.861 1.00 35.79 217 ALA A CA 1
ATOM 1592 C C . ALA A 1 220 ? -11.221 15.188 18.495 1.00 42.08 217 ALA A C 1
ATOM 1593 O O . ALA A 1 220 ? -11.516 15.434 19.663 1.00 46.88 217 ALA A O 1
ATOM 1595 N N . PRO A 1 221 ? -11.921 14.342 17.727 1.00 46.06 218 PRO A N 1
ATOM 1596 C CA . PRO A 1 221 ? -13.092 13.648 18.271 1.00 49.78 218 PRO A CA 1
ATOM 1597 C C . PRO A 1 221 ? -12.770 12.861 19.545 1.00 49.71 218 PRO A C 1
ATOM 1598 O O . PRO A 1 221 ? -13.636 12.726 20.409 1.00 48.76 218 PRO A O 1
ATOM 1602 N N . TYR A 1 222 ? -11.542 12.372 19.681 1.00 47.93 219 TYR A N 1
ATOM 1603 C CA . TYR A 1 222 ? -11.205 11.556 20.842 1.00 55.81 219 TYR A CA 1
ATOM 1604 C C . TYR A 1 222 ? -10.746 12.368 22.064 1.00 55.28 219 TYR A C 1
ATOM 1605 O O . TYR A 1 222 ? -10.463 11.801 23.119 1.00 49.08 219 TYR A O 1
ATOM 1614 N N . THR A 1 223 ? -10.674 13.691 21.924 1.00 49.12 220 THR A N 1
ATOM 1615 C CA . THR A 1 223 ? -10.317 14.550 23.055 1.00 43.65 220 THR A CA 1
ATOM 1616 C C . THR A 1 223 ? -11.408 15.571 23.399 1.00 42.54 220 THR A C 1
ATOM 1617 O O . THR A 1 223 ? -11.275 16.330 24.360 1.00 48.03 220 THR A O 1
ATOM 1621 N N . VAL A 1 224 ? -12.482 15.592 22.615 1.00 38.74 221 VAL A N 1
ATOM 1622 C CA . VAL A 1 224 ? -13.619 16.478 22.884 1.00 39.35 221 VAL A CA 1
ATOM 1623 C C . VAL A 1 224 ? -14.947 15.712 22.819 1.00 42.82 221 VAL A C 1
ATOM 1624 O O . VAL A 1 224 ? -15.212 14.985 21.860 1.00 45.74 221 VAL A O 1
ATOM 1628 N N . SER A 1 225 ? -15.784 15.892 23.839 1.00 41.71 222 SER A N 1
ATOM 1629 C CA . SER A 1 225 ? -17.051 15.174 23.950 1.00 41.86 222 SER A CA 1
ATOM 1630 C C . SER A 1 225 ? -18.181 15.800 23.120 1.00 44.62 222 SER A C 1
ATOM 1631 O O . SER A 1 225 ? -18.050 16.921 22.623 1.00 44.85 222 SER A O 1
ATOM 1634 N N . ASP A 1 226 ? -19.292 15.075 22.990 1.00 37.24 223 ASP A N 1
ATOM 1635 C CA . ASP A 1 226 ? -20.402 15.507 22.140 1.00 44.06 223 ASP A CA 1
ATOM 1636 C C . ASP A 1 226 ? -20.981 16.852 22.567 1.00 45.75 223 ASP A C 1
ATOM 1637 O O . ASP A 1 226 ? -21.225 17.723 21.730 1.00 41.27 223 ASP A O 1
ATOM 1642 N N . GLU A 1 227 ? -21.179 17.023 23.869 1.00 44.13 224 GLU A N 1
ATOM 1643 C CA . GLU A 1 227 ? -21.783 18.247 24.390 1.00 45.11 224 GLU A CA 1
ATOM 1644 C C . GLU A 1 227 ? -21.056 19.536 23.996 1.00 38.73 224 GLU A C 1
ATOM 1645 O O . GLU A 1 227 ? -21.684 20.445 23.451 1.00 42.30 224 GLU A O 1
ATOM 1651 N N . PRO A 1 228 ? -19.741 19.625 24.275 1.00 40.25 225 PRO A N 1
ATOM 1652 C CA . PRO A 1 228 ? -18.941 20.784 23.857 1.00 38.86 225 PRO A CA 1
ATOM 1653 C C . PRO A 1 228 ? -18.944 20.959 22.339 1.00 40.63 225 PRO A C 1
ATOM 1654 O O . PRO A 1 228 ? -18.918 22.089 21.851 1.00 41.00 225 PRO A O 1
ATOM 1658 N N . LEU A 1 229 ? -18.961 19.853 21.603 1.00 39.40 226 LEU A N 1
ATOM 1659 C CA . LEU A 1 229 ? -18.978 19.915 20.142 1.00 41.18 226 LEU A CA 1
ATOM 1660 C C . LEU A 1 229 ? -20.266 20.562 19.635 1.00 37.49 226 LEU A C 1
ATOM 1661 O O . LEU A 1 229 ? -20.241 21.348 18.690 1.00 34.34 226 LEU A O 1
ATOM 1666 N N . LYS A 1 230 ? -21.386 20.235 20.268 1.00 37.12 227 LYS A N 1
ATOM 1667 C CA . LYS A 1 230 ? -22.659 20.838 19.894 1.00 37.87 227 LYS A CA 1
ATOM 1668 C C . LYS A 1 230 ? -22.710 22.310 20.282 1.00 39.73 227 LYS A C 1
ATOM 1669 O O . LYS A 1 230 ? -23.295 23.120 19.562 1.00 40.24 227 LYS A O 1
ATOM 1675 N N . GLU A 1 231 ? -22.109 22.652 21.425 1.00 33.94 228 GLU A N 1
ATOM 1676 C CA . GLU A 1 231 ? -22.025 24.049 21.842 1.00 35.75 228 GLU A CA 1
ATOM 1677 C C . GLU A 1 231 ? -21.246 24.804 20.778 1.00 32.43 228 GLU A C 1
ATOM 1678 O O . GLU A 1 231 ? -21.632 25.889 20.372 1.00 35.22 228 GLU A O 1
ATOM 1684 N N . ILE A 1 232 ? -20.132 24.224 20.349 1.00 30.94 229 ILE A N 1
ATOM 1685 C CA . ILE A 1 232 ? -19.289 24.844 19.325 1.00 29.76 229 ILE A CA 1
ATOM 1686 C C . ILE A 1 232 ? -20.085 25.127 18.043 1.00 30.73 229 ILE A C 1
ATOM 1687 O O . ILE A 1 232 ? -20.010 26.218 17.485 1.00 32.75 229 ILE A O 1
ATOM 1692 N N . THR A 1 233 ? -20.861 24.148 17.596 1.00 30.03 230 THR A N 1
ATOM 1693 C CA . THR A 1 233 ? -21.721 24.318 16.424 1.00 29.86 230 THR A CA 1
ATOM 1694 C C . THR A 1 233 ? -22.664 25.511 16.569 1.00 34.06 230 THR A C 1
ATOM 1695 O O . THR A 1 233 ? -22.749 26.345 15.674 1.00 28.77 230 THR A O 1
ATOM 1707 N N . LEU A 1 235 ? -22.452 28.082 18.803 1.00 29.37 232 LEU A N 1
ATOM 1708 C CA . LEU A 1 235 ? -21.692 29.318 18.973 1.00 30.22 232 LEU A CA 1
ATOM 1709 C C . LEU A 1 235 ? -21.016 29.735 17.667 1.00 34.62 232 LEU A C 1
ATOM 1710 O O . LEU A 1 235 ? -20.956 30.914 17.330 1.00 30.86 232 LEU A O 1
ATOM 1715 N N . SER A 1 236 ? -20.499 28.753 16.939 1.00 31.80 233 SER A N 1
ATOM 1716 C CA . SER A 1 236 ? -19.851 29.014 15.658 1.00 33.01 233 SER A CA 1
ATOM 1717 C C . SER A 1 236 ? -20.818 29.754 14.732 1.00 32.01 233 SER A C 1
ATOM 1718 O O . SER A 1 236 ? -20.461 30.742 14.101 1.00 33.44 233 SER A O 1
ATOM 1721 N N . ASP A 1 237 ? -22.056 29.288 14.687 1.00 31.65 234 ASP A N 1
ATOM 1722 C CA . ASP A 1 237 ? -23.091 29.932 13.884 1.00 33.50 234 ASP A CA 1
ATOM 1723 C C . ASP A 1 237 ? -23.438 31.338 14.387 1.00 39.14 234 ASP A C 1
ATOM 1724 O O . ASP A 1 237 ? -23.479 32.299 13.605 1.00 32.00 234 ASP A O 1
ATOM 1729 N N . GLN A 1 238 ? -23.694 31.461 15.689 1.00 35.38 235 GLN A N 1
ATOM 1730 C CA . GLN A 1 238 ? -24.133 32.739 16.242 1.00 29.26 235 GLN A CA 1
ATOM 1731 C C . GLN A 1 238 ? -23.079 33.831 16.072 1.00 29.08 235 GLN A C 1
ATOM 1732 O O . GLN A 1 238 ? -23.410 34.992 15.823 1.00 30.43 235 GLN A O 1
ATOM 1738 N N . LEU A 1 239 ? -21.811 33.459 16.204 1.00 24.78 236 LEU A N 1
ATOM 1739 C CA . LEU A 1 239 ? -20.730 34.443 16.216 1.00 28.88 236 LEU A CA 1
ATOM 1740 C C . LEU A 1 239 ? -19.944 34.475 14.895 1.00 31.09 236 LEU A C 1
ATOM 1741 O O . LEU A 1 239 ? -18.942 35.185 14.780 1.00 32.81 236 LEU A O 1
ATOM 1746 N N . ASP A 1 240 ? -20.395 33.698 13.912 1.00 28.11 237 ASP A N 1
ATOM 1747 C CA . ASP A 1 240 ? -19.753 33.656 12.590 1.00 28.01 237 ASP A CA 1
ATOM 1748 C C . ASP A 1 240 ? -18.272 33.284 12.693 1.00 26.56 237 ASP A C 1
ATOM 1749 O O . ASP A 1 240 ? -17.399 33.968 12.148 1.00 33.83 237 ASP A O 1
ATOM 1762 N N . PRO A 1 242 ? -15.177 30.317 12.282 1.00 25.90 239 PRO A N 1
ATOM 1763 C CA . PRO A 1 242 ? -14.773 29.067 11.636 1.00 24.95 239 PRO A CA 1
ATOM 1764 C C . PRO A 1 242 ? -14.416 28.017 12.688 1.00 27.83 239 PRO A C 1
ATOM 1765 O O . PRO A 1 242 ? -14.095 28.376 13.816 1.00 26.78 239 PRO A O 1
ATOM 1769 N N . VAL A 1 243 ? -14.455 26.748 12.299 1.00 28.29 240 VAL A N 1
ATOM 1770 C CA . VAL A 1 243 ? -14.130 25.629 13.175 1.00 27.85 240 VAL A CA 1
ATOM 1771 C C . VAL A 1 243 ? -13.103 24.720 12.486 1.00 27.79 240 VAL A C 1
ATOM 1772 O O . VAL A 1 243 ? -13.208 24.443 11.296 1.00 29.40 240 VAL A O 1
ATOM 1776 N N . GLN A 1 244 ? -12.113 24.265 13.239 1.00 24.80 241 GLN A N 1
ATOM 1777 C CA . GLN A 1 244 ? -11.146 23.297 12.737 1.00 28.34 241 GLN A CA 1
ATOM 1778 C C . GLN A 1 244 ? -11.001 22.131 13.713 1.00 32.51 241 GLN A C 1
ATOM 1779 O O . GLN A 1 244 ? -10.957 22.333 14.935 1.00 29.35 241 GLN A O 1
ATOM 1785 N N . ILE A 1 245 ? -10.915 20.918 13.171 1.00 27.20 242 ILE A N 1
ATOM 1786 C CA . ILE A 1 245 ? -10.733 19.719 13.986 1.00 26.24 242 ILE A CA 1
ATOM 1787 C C . ILE A 1 245 ? -9.886 18.692 13.235 1.00 28.55 242 ILE A C 1
ATOM 1788 O O . ILE A 1 245 ? -9.915 18.648 12.006 1.00 33.15 242 ILE A O 1
ATOM 1793 N N . HIS A 1 246 ? -9.124 17.876 13.962 1.00 32.23 243 HIS A N 1
ATOM 1794 C CA . HIS A 1 246 ? -8.502 16.704 13.350 1.00 36.67 243 HIS A CA 1
ATOM 1795 C C . HIS A 1 246 ? -9.587 15.726 12.973 1.00 41.45 243 HIS A C 1
ATOM 1796 O O . HIS A 1 246 ? -10.577 15.603 13.685 1.00 37.14 243 HIS A O 1
ATOM 1803 N N . LEU A 1 247 ? -9.403 15.015 11.868 1.00 34.26 244 LEU A N 1
ATOM 1804 C CA . LEU A 1 247 ? -10.343 13.958 11.517 1.00 36.12 244 LEU A CA 1
ATOM 1805 C C . LEU A 1 247 ? -9.628 12.814 10.814 1.00 37.51 244 LEU A C 1
ATOM 1806 O O . LEU A 1 247 ? -9.009 13.016 9.772 1.00 37.22 244 LEU A O 1
ATOM 1811 N N . HIS A 1 248 ? -9.713 11.618 11.393 1.00 34.54 245 HIS A N 1
ATOM 1812 C CA . HIS A 1 248 ? -9.114 10.433 10.790 1.00 32.99 245 HIS A CA 1
ATOM 1813 C C . HIS A 1 248 ? -7.622 10.603 10.524 1.00 31.72 245 HIS A C 1
ATOM 1814 O O . HIS A 1 248 ? -7.135 10.268 9.442 1.00 33.64 245 HIS A O 1
ATOM 1821 N N . GLU A 1 249 ? -6.887 11.114 11.506 1.00 31.48 246 GLU A N 1
ATOM 1822 C CA . GLU A 1 249 ? -5.441 11.254 11.347 1.00 31.25 246 GLU A CA 1
ATOM 1823 C C . GLU A 1 249 ? -4.702 9.914 11.381 1.00 34.50 246 GLU A C 1
ATOM 1824 O O . GLU A 1 249 ? -3.687 9.749 10.705 1.00 30.61 246 GLU A O 1
ATOM 1830 N N . THR A 1 250 ? -5.204 8.969 12.178 1.00 34.31 247 THR A N 1
ATOM 1831 C CA . THR A 1 250 ? -4.531 7.683 12.375 1.00 35.99 247 THR A CA 1
ATOM 1832 C C . THR A 1 250 ? -5.514 6.517 12.390 1.00 40.11 247 THR A C 1
ATOM 1833 O O . THR A 1 250 ? -6.689 6.683 12.733 1.00 39.51 247 THR A O 1
ATOM 1837 N N A ASP A 1 251 ? -5.024 5.338 12.020 0.53 40.30 248 ASP A N 1
ATOM 1838 N N B ASP A 1 251 ? -5.038 5.334 12.017 0.47 40.34 248 ASP A N 1
ATOM 1839 C CA A ASP A 1 251 ? -5.822 4.120 12.096 0.53 42.02 248 ASP A CA 1
ATOM 1840 C CA B ASP A 1 251 ? -5.864 4.135 12.103 0.47 41.69 248 ASP A CA 1
ATOM 1841 C C A ASP A 1 251 ? -6.319 3.889 13.516 0.53 40.97 248 ASP A C 1
ATOM 1842 C C B ASP A 1 251 ? -6.357 3.956 13.529 0.47 41.07 248 ASP A C 1
ATOM 1843 O O A ASP A 1 251 ? -7.447 3.446 13.727 0.53 42.62 248 ASP A O 1
ATOM 1844 O O B ASP A 1 251 ? -7.513 3.602 13.758 0.47 42.09 248 ASP A O 1
ATOM 1853 N N . PHE A 1 252 ? -5.474 4.209 14.488 1.00 38.79 249 PHE A N 1
ATOM 1854 C CA . PHE A 1 252 ? -5.825 4.049 15.891 1.00 41.96 249 PHE A CA 1
ATOM 1855 C C . PHE A 1 252 ? -7.081 4.839 16.271 1.00 44.37 249 PHE A C 1
ATOM 1856 O O . PHE A 1 252 ? -7.980 4.311 16.919 1.00 47.71 249 PHE A O 1
ATOM 1864 N N . GLU A 1 253 ? -7.147 6.100 15.859 1.00 42.67 250 GLU A N 1
ATOM 1865 C CA . GLU A 1 253 ? -8.271 6.953 16.228 1.00 40.95 250 GLU A CA 1
ATOM 1866 C C . GLU A 1 253 ? -9.577 6.455 15.630 1.00 41.66 250 GLU A C 1
ATOM 1867 O O . GLU A 1 253 ? -10.631 6.582 16.251 1.00 47.73 250 GLU A O 1
ATOM 1873 N N . VAL A 1 254 ? -9.511 5.903 14.421 1.00 40.36 251 VAL A N 1
ATOM 1874 C CA . VAL A 1 254 ? -10.699 5.359 13.767 1.00 37.11 251 VAL A CA 1
ATOM 1875 C C . VAL A 1 254 ? -11.178 4.062 14.431 1.00 42.16 251 VAL A C 1
ATOM 1876 O O . VAL A 1 254 ? -12.378 3.878 14.644 1.00 41.60 251 VAL A O 1
ATOM 1880 N N A SER A 1 255 ? -10.241 3.173 14.749 0.51 41.70 252 SER A N 1
ATOM 1881 N N B SER A 1 255 ? -10.246 3.175 14.768 0.49 41.77 252 SER A N 1
ATOM 1882 C CA A SER A 1 255 ? -10.562 1.948 15.479 0.51 43.58 252 SER A CA 1
ATOM 1883 C CA B SER A 1 255 ? -10.597 1.943 15.475 0.49 43.07 252 SER A CA 1
ATOM 1884 C C A SER A 1 255 ? -11.143 2.290 16.846 0.51 45.78 252 SER A C 1
ATOM 1885 C C B SER A 1 255 ? -11.126 2.256 16.872 0.49 45.80 252 SER A C 1
ATOM 1886 O O A SER A 1 255 ? -12.176 1.757 17.244 0.51 48.81 252 SER A O 1
ATOM 1887 O O B SER A 1 255 ? -12.109 1.668 17.318 0.49 48.90 252 SER A O 1
ATOM 1892 N N . GLU A 1 256 ? -10.471 3.183 17.566 1.00 48.22 253 GLU A N 1
ATOM 1893 C CA . GLU A 1 256 ? -10.939 3.611 18.882 1.00 52.19 253 GLU A CA 1
ATOM 1894 C C . GLU A 1 256 ? -12.383 4.093 18.822 1.00 54.38 253 GLU A C 1
ATOM 1895 O O . GLU A 1 256 ? -13.206 3.706 19.645 1.00 52.64 253 GLU A O 1
ATOM 1901 N N . SER A 1 257 ? -12.687 4.942 17.843 1.00 54.16 254 SER A N 1
ATOM 1902 C CA . SER A 1 257 ? -14.039 5.464 17.691 1.00 51.35 254 SER A CA 1
ATOM 1903 C C . SER A 1 257 ? -15.048 4.346 17.414 1.00 51.09 254 SER A C 1
ATOM 1904 O O . SER A 1 257 ? -16.160 4.359 17.948 1.00 51.94 254 SER A O 1
ATOM 1907 N N . LEU A 1 258 ? -14.665 3.383 16.580 1.00 45.03 255 LEU A N 1
ATOM 1908 C CA . LEU A 1 258 ? -15.535 2.247 16.293 1.00 49.84 255 LEU A CA 1
ATOM 1909 C C . LEU A 1 258 ? -15.826 1.434 17.556 1.00 63.09 255 LEU A C 1
ATOM 1910 O O . LEU A 1 258 ? -16.952 0.982 17.763 1.00 63.65 255 LEU A O 1
ATOM 1915 N N . GLU A 1 259 ? -14.819 1.251 18.403 1.00 70.14 256 GLU A N 1
ATOM 1916 C CA . GLU A 1 259 ? -15.029 0.543 19.660 1.00 78.75 256 GLU A CA 1
ATOM 1917 C C . GLU A 1 259 ? -15.957 1.329 20.569 1.00 75.03 256 GLU A C 1
ATOM 1918 O O . GLU A 1 259 ? -16.926 0.790 21.097 1.00 79.66 256 GLU A O 1
ATOM 1924 N N . THR A 1 260 ? -15.657 2.611 20.738 1.00 67.35 257 THR A N 1
ATOM 1925 C CA . THR A 1 260 ? -16.349 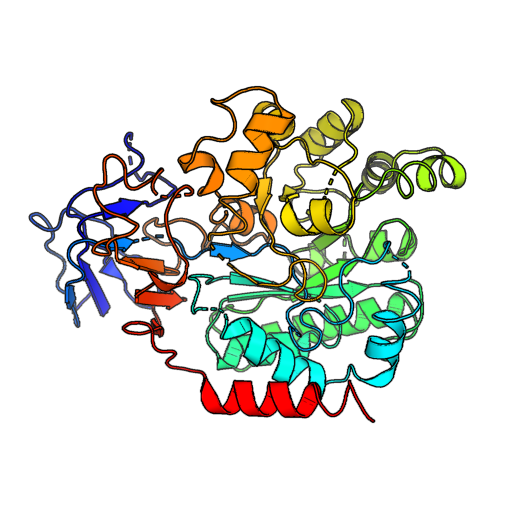3.438 21.718 1.00 64.85 257 THR A CA 1
ATOM 1926 C C . THR A 1 260 ? -17.730 3.935 21.278 1.00 68.68 257 THR A C 1
ATOM 1927 O O . THR A 1 260 ? -18.628 4.064 22.105 1.00 76.29 257 THR A O 1
ATOM 1931 N N . PHE A 1 261 ? -17.904 4.209 19.988 1.00 67.05 258 PHE A N 1
ATOM 1932 C CA . PHE A 1 261 ? -19.168 4.761 19.493 1.00 61.03 258 PHE A CA 1
ATOM 1933 C C . PHE A 1 261 ? -19.836 3.854 18.468 1.00 63.51 258 PHE A C 1
ATOM 1934 O O . PHE A 1 261 ? -20.976 4.093 18.068 1.00 67.25 258 PHE A O 1
ATOM 1942 N N . ASN A 1 262 ? -19.121 2.826 18.030 1.00 63.77 259 ASN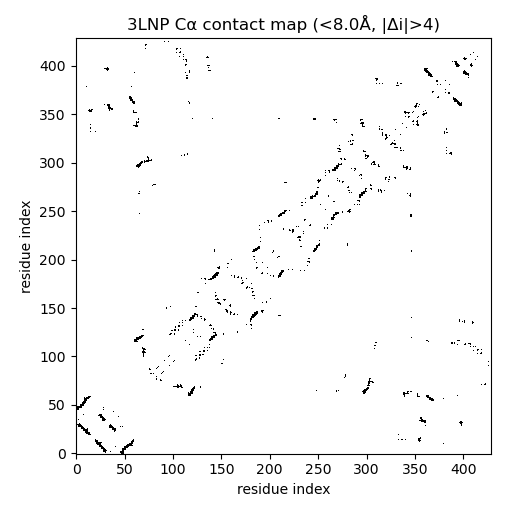 A N 1
ATOM 1943 C CA . ASN A 1 262 ? -19.607 1.964 16.959 1.00 68.02 259 ASN A CA 1
ATOM 1944 C C . ASN A 1 262 ? -19.786 2.722 15.641 1.00 66.54 259 ASN A C 1
ATOM 1945 O O . ASN A 1 262 ? -20.579 2.324 14.780 1.00 64.45 259 ASN A O 1
ATOM 1950 N N . LYS A 1 263 ? -19.029 3.808 15.492 1.00 58.18 260 LYS A N 1
ATOM 1951 C CA . LYS A 1 263 ? -19.072 4.643 14.299 1.00 50.42 260 LYS A CA 1
ATOM 1952 C C . LYS A 1 263 ? -17.661 5.077 13.942 1.00 42.96 260 LYS A C 1
ATOM 1953 O O . LYS A 1 263 ? -16.808 5.175 14.823 1.00 41.47 260 LYS A O 1
ATOM 1959 N N . ARG A 1 264 ? -17.412 5.357 12.663 1.00 44.23 261 ARG A N 1
ATOM 1960 C CA . ARG A 1 264 ? -16.189 6.074 12.295 1.00 37.53 261 ARG A CA 1
ATOM 1961 C C . ARG A 1 264 ? -16.364 7.485 12.826 1.00 37.98 261 ARG A C 1
ATOM 1962 O O . ARG A 1 264 ? -17.491 7.970 12.948 1.00 36.90 261 ARG A O 1
ATOM 1970 N N . PRO A 1 265 ? -15.257 8.160 13.147 1.00 37.41 262 PRO A N 1
ATOM 1971 C CA . PRO A 1 265 ? -15.402 9.544 13.603 1.00 37.65 262 PRO A CA 1
ATOM 1972 C C . PRO A 1 265 ? -16.231 10.399 12.635 1.00 42.00 262 PRO A C 1
ATOM 1973 O O . PRO A 1 265 ? -17.083 11.157 13.096 1.00 38.78 262 PRO A O 1
ATOM 1977 N N . THR A 1 266 ? -15.998 10.278 11.330 1.00 36.81 263 THR A N 1
ATOM 1978 C CA . THR A 1 266 ? -16.791 11.024 10.355 1.00 40.38 263 THR A CA 1
ATOM 1979 C C . THR A 1 266 ? -18.280 10.846 10.604 1.00 42.67 263 THR A C 1
ATOM 1980 O O . THR A 1 266 ? -19.055 11.788 10.479 1.00 43.51 263 THR A O 1
ATOM 1984 N N . GLN A 1 267 ? -18.675 9.621 10.932 1.00 42.87 264 GLN A N 1
ATOM 1985 C CA . GLN A 1 267 ? -20.081 9.301 11.164 1.00 45.58 264 GLN A CA 1
ATOM 1986 C C . GLN A 1 267 ? -20.574 9.917 12.464 1.00 38.75 264 GLN A C 1
ATOM 1987 O O . GLN A 1 267 ? -21.664 10.482 12.522 1.00 40.45 264 GLN A O 1
ATOM 1993 N N . ARG A 1 268 ? -19.760 9.808 13.507 1.00 39.45 265 ARG A N 1
ATOM 1994 C CA . ARG A 1 268 ? -20.090 10.412 14.782 1.00 40.72 265 ARG A CA 1
ATOM 1995 C C . ARG A 1 268 ? -20.372 11.900 14.605 1.00 42.35 265 ARG A C 1
ATOM 1996 O O . ARG A 1 268 ? -21.412 12.387 15.033 1.00 42.84 265 ARG A O 1
ATOM 2004 N N . LEU A 1 269 ? -19.452 12.616 13.962 1.00 43.02 266 LEU A N 1
ATOM 2005 C CA . LEU A 1 269 ? -19.594 14.063 13.799 1.00 39.07 266 LEU A CA 1
ATOM 2006 C C . LEU A 1 269 ? -20.792 14.405 12.915 1.00 41.65 266 LEU A C 1
ATOM 2007 O O . LEU A 1 269 ? -21.516 15.367 13.171 1.00 45.01 266 LEU A O 1
ATOM 2012 N N . ALA A 1 270 ? -21.001 13.617 11.869 1.00 39.92 267 ALA A N 1
ATOM 2013 C CA . ALA A 1 270 ? -22.119 13.871 10.969 1.00 38.29 267 ALA A CA 1
ATOM 2014 C C . ALA A 1 270 ? -23.443 13.696 11.703 1.00 39.25 267 ALA A C 1
ATOM 2015 O O . ALA A 1 270 ? -24.362 14.503 11.541 1.00 44.69 267 ALA A O 1
ATOM 2017 N N . ASP A 1 271 ? -23.522 12.666 12.542 1.00 39.18 268 ASP A N 1
ATOM 2018 C CA . ASP A 1 271 ? -24.758 12.363 13.275 1.00 42.11 268 ASP A CA 1
ATOM 2019 C C . ASP A 1 271 ? -25.161 13.409 14.311 1.00 44.66 268 ASP A C 1
ATOM 2020 O O . ASP A 1 271 ? -26.330 13.508 14.663 1.00 46.43 268 ASP A O 1
ATOM 2025 N N . ILE A 1 272 ? -24.206 14.182 14.811 1.00 47.71 269 ILE A N 1
ATOM 2026 C CA . ILE A 1 272 ? -24.555 15.252 15.738 1.00 48.18 269 ILE A CA 1
ATOM 2027 C C . ILE A 1 272 ? -24.587 16.604 15.030 1.00 47.45 269 ILE A C 1
ATOM 2028 O O . ILE A 1 272 ? -24.679 17.646 15.667 1.00 45.80 269 ILE A O 1
ATOM 2033 N N . GLY A 1 273 ? -24.516 16.574 13.704 1.00 46.62 270 GLY A N 1
ATOM 2034 C CA . GLY A 1 273 ? -24.619 17.784 12.906 1.00 37.26 270 GLY A CA 1
ATOM 2035 C C . GLY A 1 273 ? -23.448 18.738 13.043 1.00 38.23 270 GLY A C 1
ATOM 2036 O O . GLY A 1 273 ? -23.581 19.915 12.743 1.00 36.64 270 GLY A O 1
ATOM 2037 N N . PHE A 1 274 ? -22.295 18.227 13.472 1.00 37.19 271 PHE A N 1
ATOM 2038 C CA . PHE A 1 274 ? -21.093 19.042 13.658 1.00 32.92 271 PHE A CA 1
ATOM 2039 C C . PHE A 1 274 ? -20.397 19.445 12.349 1.00 36.42 271 PHE A C 1
ATOM 2040 O O . PHE A 1 274 ? -19.779 20.503 12.269 1.00 36.06 271 PHE A O 1
ATOM 2048 N N . LEU A 1 275 ? -20.472 18.594 11.335 1.00 38.75 272 LEU A N 1
ATOM 2049 C CA . LEU A 1 275 ? -19.772 18.858 10.085 1.00 35.08 272 LEU A CA 1
ATOM 2050 C C . LEU A 1 275 ? -20.600 19.761 9.187 1.00 38.67 272 LEU A C 1
ATOM 2051 O O . LEU A 1 275 ? -21.774 19.496 8.946 1.00 41.50 272 LEU A O 1
ATOM 2056 N N . ASN A 1 276 ? -19.986 20.832 8.697 1.00 33.04 273 ASN A N 1
ATOM 2057 C CA . ASN A 1 276 ? -20.644 21.717 7.749 1.00 35.66 273 ASN A CA 1
ATOM 2058 C C . ASN A 1 276 ? -19.581 22.518 7.017 1.00 33.77 273 ASN A C 1
ATOM 2059 O O . ASN A 1 276 ? -18.392 22.277 7.197 1.00 36.08 273 ASN A O 1
ATOM 2064 N N . GLU A 1 277 ? -19.997 23.450 6.172 1.00 35.37 274 GLU A N 1
ATOM 2065 C CA . GLU A 1 277 ? -19.047 24.155 5.311 1.00 37.13 274 GLU A CA 1
ATOM 2066 C C . GLU A 1 277 ? -17.967 24.935 6.059 1.00 37.78 274 GLU A C 1
ATOM 2067 O O . GLU A 1 277 ? -16.880 25.139 5.541 1.00 35.71 274 GLU A O 1
ATOM 2073 N N . ARG A 1 278 ? -18.264 25.398 7.263 1.00 37.40 275 ARG A N 1
ATOM 2074 C CA . ARG A 1 278 ? -17.307 26.247 7.951 1.00 38.66 275 ARG A CA 1
ATOM 2075 C C . ARG A 1 278 ? -16.269 25.445 8.732 1.00 35.16 275 ARG A C 1
ATOM 2076 O O . ARG A 1 278 ? -15.309 26.020 9.256 1.00 28.87 275 ARG A O 1
ATOM 2084 N N . VAL A 1 279 ? -16.450 24.122 8.781 1.00 29.25 276 VAL A N 1
ATOM 2085 C CA . VAL A 1 279 ? -15.486 23.219 9.427 1.00 30.68 276 VAL A CA 1
ATOM 2086 C C . VAL A 1 279 ? -14.366 22.749 8.476 1.00 32.66 276 VAL A C 1
ATOM 2087 O O . VAL A 1 279 ? -14.631 22.333 7.341 1.00 27.83 276 VAL A O 1
ATOM 2091 N N . SER A 1 280 ? -13.117 22.831 8.930 1.00 27.55 277 SER A N 1
ATOM 2092 C CA . SER A 1 280 ? -12.020 22.214 8.206 1.00 28.54 277 SER A CA 1
ATOM 2093 C C . SER A 1 280 ? -11.517 20.995 8.990 1.00 29.04 277 SER A C 1
ATOM 2094 O O . SER A 1 280 ? -11.377 21.036 10.205 1.00 29.55 277 SER A O 1
ATOM 2097 N N . CYS A 1 281 ? -11.279 19.902 8.279 1.00 27.73 278 CYS A N 1
ATOM 2098 C CA . CYS A 1 281 ? -10.914 18.632 8.890 1.00 25.68 278 CYS A CA 1
ATOM 2099 C C . CYS A 1 281 ? -9.479 18.310 8.525 1.00 29.15 278 CYS A C 1
ATOM 2100 O O . CYS A 1 281 ? -9.160 18.135 7.348 1.00 26.97 278 CYS A O 1
ATOM 2103 N N . VAL A 1 282 ? -8.614 18.243 9.530 1.00 24.22 279 VAL A N 1
ATOM 2104 C CA . VAL A 1 282 ? -7.185 18.133 9.286 1.00 23.85 279 VAL A CA 1
ATOM 2105 C C . VAL A 1 282 ? -6.740 16.680 9.203 1.00 32.40 279 VAL A C 1
ATOM 2106 O O . VAL A 1 282 ? -7.175 15.849 9.999 1.00 29.23 279 VAL A O 1
ATOM 2110 N N . HIS A 1 283 ? -5.879 16.396 8.223 1.00 29.86 280 HIS A N 1
ATOM 2111 C CA . HIS A 1 283 ? -5.198 15.104 8.069 1.00 32.02 280 HIS A CA 1
ATOM 2112 C C . HIS A 1 283 ? -5.926 14.094 7.190 1.00 27.90 280 HIS A C 1
ATOM 2113 O O . HIS A 1 283 ? -5.562 13.912 6.023 1.00 30.27 280 HIS A O 1
ATOM 2136 N N . THR A 1 285 ? -6.093 10.758 6.850 1.00 32.84 282 THR A N 1
ATOM 2137 C CA . THR A 1 285 ? -5.256 9.769 6.188 1.00 31.78 282 THR A CA 1
ATOM 2138 C C . THR A 1 285 ? -6.009 8.446 6.017 1.00 35.16 282 THR A C 1
ATOM 2139 O O . THR A 1 285 ? -5.654 7.635 5.171 1.00 33.00 282 THR A O 1
ATOM 2143 N N . GLN A 1 286 ? -7.042 8.247 6.833 1.00 30.86 283 GLN A N 1
ATOM 2144 C CA . GLN A 1 286 ? -7.869 7.042 6.802 1.00 31.13 283 GLN A CA 1
ATOM 2145 C C . GLN A 1 286 ? -9.209 7.345 6.133 1.00 40.89 283 GLN A C 1
ATOM 2146 O O . GLN A 1 286 ? -10.082 7.972 6.733 1.00 41.25 283 GLN A O 1
ATOM 2152 N N . VAL A 1 287 ? -9.369 6.900 4.891 1.00 39.26 284 VAL A N 1
ATOM 2153 C CA . VAL A 1 287 ? -10.515 7.280 4.084 1.00 37.01 284 VAL A CA 1
ATOM 2154 C C . VAL A 1 287 ? -11.212 6.089 3.430 1.00 39.20 284 VAL A C 1
ATOM 2155 O O . VAL A 1 287 ? -10.576 5.302 2.737 1.00 42.46 284 VAL A O 1
ATOM 2159 N N . ASP A 1 288 ? -12.521 5.972 3.623 1.00 35.94 285 ASP A N 1
ATOM 2160 C CA . ASP A 1 288 ? -13.296 5.009 2.845 1.00 44.73 285 ASP A CA 1
ATOM 2161 C C . ASP A 1 288 ? -14.407 5.712 2.059 1.00 46.12 285 ASP A C 1
ATOM 2162 O O . ASP A 1 288 ? -14.539 6.935 2.118 1.00 42.78 285 ASP A O 1
ATOM 2167 N N . ASP A 1 289 ? -15.190 4.952 1.304 1.00 46.80 286 ASP A N 1
ATOM 2168 C CA . ASP A 1 289 ? -16.188 5.560 0.439 1.00 49.47 286 ASP A CA 1
ATOM 2169 C C . ASP A 1 289 ? -17.294 6.244 1.242 1.00 45.02 286 ASP A C 1
ATOM 2170 O O . ASP A 1 289 ? -17.846 7.256 0.808 1.00 42.79 286 ASP A O 1
ATOM 2175 N N . GLY A 1 290 ? -17.606 5.694 2.411 1.00 40.49 287 GLY A N 1
ATOM 2176 C CA . GLY A 1 290 ? -18.586 6.300 3.300 1.00 43.57 287 GLY A CA 1
ATOM 2177 C C . GLY A 1 290 ? -18.125 7.662 3.805 1.00 38.89 287 GLY A C 1
ATOM 2178 O O . GLY A 1 290 ? -18.912 8.607 3.890 1.00 37.95 287 GLY A O 1
ATOM 2179 N N . ASP A 1 291 ? -16.844 7.763 4.145 1.00 32.66 288 ASP A N 1
ATOM 2180 C CA . ASP A 1 291 ? -16.274 9.051 4.541 1.00 37.84 288 ASP A CA 1
ATOM 2181 C C . ASP A 1 291 ? -16.476 10.076 3.430 1.00 38.63 288 ASP A C 1
ATOM 2182 O O . ASP A 1 291 ? -16.940 11.188 3.673 1.00 41.82 288 ASP A O 1
ATOM 2187 N N . ILE A 1 292 ? -16.140 9.695 2.204 1.00 35.15 289 ILE A N 1
ATOM 2188 C CA . ILE A 1 292 ? -16.231 10.624 1.090 1.00 37.14 289 ILE A CA 1
ATOM 2189 C C . ILE A 1 292 ? -17.668 11.127 0.878 1.00 42.37 289 ILE A C 1
ATOM 2190 O O . ILE A 1 292 ? -17.891 12.324 0.634 1.00 43.26 289 ILE A O 1
ATOM 2195 N N . LYS A 1 293 ? -18.636 10.220 0.974 1.00 39.35 290 LYS A N 1
ATOM 2196 C CA . LYS A 1 293 ? -20.042 10.597 0.850 1.00 38.49 290 LYS A CA 1
ATOM 2197 C C . LYS A 1 293 ? -20.441 11.583 1.942 1.00 40.44 290 LYS A C 1
ATOM 2198 O O . LYS A 1 293 ? -21.090 12.592 1.668 1.00 41.88 290 LYS A O 1
ATOM 2204 N N . ILE A 1 294 ? -20.048 11.288 3.177 1.00 36.18 291 ILE A N 1
ATOM 2205 C CA . ILE A 1 294 ? -20.320 12.181 4.301 1.00 39.37 291 ILE A CA 1
ATOM 2206 C C . ILE A 1 294 ? -19.713 13.561 4.079 1.00 42.20 291 ILE A C 1
ATOM 2207 O O . ILE A 1 294 ? -20.337 14.577 4.373 1.00 44.29 291 ILE A O 1
ATOM 2212 N N . LEU A 1 295 ? -18.495 13.593 3.553 1.00 37.47 292 LEU A N 1
ATOM 2213 C CA . LEU A 1 295 ? -17.819 14.857 3.276 1.00 37.43 292 LEU A CA 1
ATOM 2214 C C . LEU A 1 295 ? -18.504 15.637 2.153 1.00 42.32 292 LEU A C 1
ATOM 2215 O O . LEU A 1 295 ? -18.666 16.857 2.247 1.00 38.65 292 LEU A O 1
ATOM 2220 N N . GLN A 1 296 ? -18.889 14.932 1.091 1.00 36.59 293 GLN A N 1
ATOM 2221 C CA . GLN A 1 296 ? -19.642 15.545 0.004 1.00 45.62 293 GLN A CA 1
ATOM 2222 C C . GLN A 1 296 ? -20.979 16.109 0.494 1.00 44.69 293 GLN A C 1
ATOM 2223 O O . GLN A 1 296 ? -21.400 17.184 0.073 1.00 48.36 293 GLN A O 1
ATOM 2229 N N . LYS A 1 297 ? -21.637 15.377 1.384 1.00 37.60 294 LYS A N 1
ATOM 2230 C CA . LYS A 1 297 ? -22.917 15.812 1.939 1.00 43.66 294 LYS A CA 1
ATOM 2231 C C . LYS A 1 297 ? -22.800 17.079 2.786 1.00 46.66 294 LYS A C 1
ATOM 2232 O O . LYS A 1 297 ? -23.606 17.994 2.648 1.00 47.67 294 LYS A O 1
ATOM 2238 N N . THR A 1 298 ? -21.800 17.125 3.663 1.00 46.44 295 THR A N 1
ATOM 2239 C CA . THR A 1 298 ? -21.708 18.180 4.678 1.00 43.85 295 THR A CA 1
ATOM 2240 C C . THR A 1 298 ? -20.953 19.432 4.234 1.00 40.44 295 THR A C 1
ATOM 2241 O O . THR A 1 298 ? -21.029 20.475 4.888 1.00 42.33 295 THR A O 1
ATOM 2245 N N . GLY A 1 299 ? -20.204 19.320 3.145 1.00 35.46 296 GLY A N 1
ATOM 2246 C CA . GLY A 1 299 ? -19.488 20.454 2.583 1.00 31.39 296 GLY A CA 1
ATOM 2247 C C . GLY A 1 299 ? -18.203 20.854 3.300 1.00 36.28 296 GLY A C 1
ATOM 2248 O O . GLY A 1 299 ? -17.646 21.914 3.016 1.00 36.11 296 GLY A O 1
ATOM 2249 N N . ALA A 1 300 ? -17.720 20.020 4.219 1.00 31.13 297 ALA A N 1
ATOM 2250 C CA . ALA A 1 300 ? -16.508 20.356 4.969 1.00 32.55 297 ALA A CA 1
ATOM 2251 C C . ALA A 1 300 ? -15.243 20.234 4.112 1.00 37.24 297 ALA A C 1
ATOM 2252 O O . ALA A 1 300 ? -15.245 19.554 3.087 1.00 33.61 297 ALA A O 1
ATOM 2254 N N . SER A 1 301 ? -14.180 20.917 4.534 1.00 29.65 298 SER A N 1
ATOM 2255 C CA . SER A 1 301 ? -12.908 20.939 3.818 1.00 36.89 298 SER A CA 1
ATOM 2256 C C . SER A 1 301 ? -11.919 19.993 4.474 1.00 32.95 298 SER A C 1
ATOM 2257 O O . SER A 1 301 ? -12.041 19.692 5.659 1.00 33.60 298 SER A O 1
ATOM 2260 N N . ILE A 1 302 ? -10.940 19.544 3.695 1.00 31.08 299 ILE A N 1
ATOM 2261 C CA . ILE A 1 302 ? -9.854 18.698 4.185 1.00 29.17 299 ILE A CA 1
ATOM 2262 C C . ILE A 1 302 ? -8.559 19.478 4.100 1.00 32.74 299 ILE A C 1
ATOM 2263 O O . ILE A 1 302 ? -8.226 20.020 3.042 1.00 30.21 299 ILE A O 1
ATOM 2268 N N . ILE A 1 303 ? -7.826 19.530 5.206 1.00 26.32 300 ILE A N 1
ATOM 2269 C CA . ILE A 1 303 ? -6.516 20.171 5.225 1.00 20.55 300 ILE A CA 1
ATOM 2270 C C . ILE A 1 303 ? -5.428 19.105 5.208 1.00 25.25 300 ILE A C 1
ATOM 2271 O O . ILE A 1 303 ? -5.297 18.317 6.151 1.00 24.29 300 ILE A O 1
ATOM 2276 N N . HIS A 1 304 ? -4.657 19.087 4.124 1.00 25.54 301 HIS A N 1
ATOM 2277 C CA . HIS A 1 304 ? -3.590 18.097 3.901 1.00 26.07 301 HIS A CA 1
ATOM 2278 C C . HIS A 1 304 ? -2.257 18.566 4.495 1.00 25.46 301 HIS A C 1
ATOM 2279 O O . HIS A 1 304 ? -1.779 19.665 4.186 1.00 25.63 301 HIS A O 1
ATOM 2286 N N . CYS A 1 305 ? -1.668 17.737 5.358 1.00 23.49 302 CYS A N 1
ATOM 2287 C CA . CYS A 1 305 ? -0.367 18.019 5.977 1.00 23.93 302 CYS A CA 1
ATOM 2288 C C . CYS A 1 305 ? 0.604 16.866 5.696 1.00 30.04 302 CYS A C 1
ATOM 2289 O O . CYS A 1 305 ? 0.875 16.050 6.578 1.00 27.50 302 CYS A O 1
ATOM 2292 N N . PRO A 1 306 ? 1.111 16.781 4.454 1.00 28.29 303 PRO A N 1
ATOM 2293 C CA . PRO A 1 306 ? 1.850 15.586 4.030 1.00 23.95 303 PRO A CA 1
ATOM 2294 C C . PRO A 1 306 ? 3.123 15.330 4.832 1.00 23.60 303 PRO A C 1
ATOM 2295 O O . PRO A 1 306 ? 3.371 14.200 5.263 1.00 26.11 303 PRO A O 1
ATOM 2299 N N . GLU A 1 307 ? 3.938 16.354 5.042 1.00 23.88 304 GLU A N 1
ATOM 2300 C CA . GLU A 1 307 ? 5.209 16.084 5.699 1.00 25.71 304 GLU A CA 1
ATOM 2301 C C . GLU A 1 307 ? 5.043 15.621 7.139 1.00 30.99 304 GLU A C 1
ATOM 2302 O O . GLU A 1 307 ? 5.748 14.712 7.598 1.00 25.82 304 GLU A O 1
ATOM 2308 N N . SER A 1 308 ? 4.108 16.242 7.855 1.00 26.28 305 SER A N 1
ATOM 2309 C CA . SER A 1 308 ? 3.836 15.829 9.222 1.00 23.75 305 SER A CA 1
ATOM 2310 C C . SER A 1 308 ? 3.273 14.403 9.249 1.00 24.11 305 SER A C 1
ATOM 2311 O O . SER A 1 308 ? 3.650 13.603 10.105 1.00 27.53 305 SER A O 1
ATOM 2314 N N . ASN A 1 309 ? 2.352 14.093 8.338 1.00 23.89 306 ASN A N 1
ATOM 2315 C CA . ASN A 1 309 ? 1.819 12.732 8.245 1.00 25.36 306 ASN A CA 1
ATOM 2316 C C . ASN A 1 309 ? 2.920 11.692 7.991 1.00 29.04 306 ASN A C 1
ATOM 2317 O O . ASN A 1 309 ? 2.920 10.623 8.590 1.00 28.98 306 ASN A O 1
ATOM 2322 N N . LEU A 1 310 ? 3.850 12.002 7.091 1.00 23.73 307 LEU A N 1
ATOM 2323 C CA . LEU A 1 310 ? 4.985 11.114 6.852 1.00 29.05 307 LEU A CA 1
ATOM 2324 C C . LEU A 1 310 ? 5.861 11.011 8.106 1.00 28.49 307 LEU A C 1
ATOM 2325 O O . LEU A 1 310 ? 6.158 9.918 8.593 1.00 31.94 307 LEU A O 1
ATOM 2330 N N . LYS A 1 311 ? 6.260 12.161 8.631 1.00 27.08 308 LYS A N 1
ATOM 2331 C CA . LYS A 1 311 ? 7.194 12.228 9.757 1.00 24.35 308 LYS A CA 1
ATOM 2332 C C . LYS A 1 311 ? 6.725 11.418 10.966 1.00 30.99 308 LYS A C 1
ATOM 2333 O O . LYS A 1 311 ? 7.514 10.718 11.599 1.00 28.62 308 LYS A O 1
ATOM 2339 N N . LEU A 1 312 ? 5.436 11.502 11.273 1.00 28.14 309 LEU A N 1
ATOM 2340 C CA . LEU A 1 312 ? 4.879 10.775 12.402 1.00 28.99 309 LEU A CA 1
ATOM 2341 C C . LEU A 1 312 ? 4.260 9.427 12.006 1.00 28.50 309 LEU A C 1
ATOM 2342 O O . LEU A 1 312 ? 3.626 8.762 12.827 1.00 27.29 309 LEU A O 1
ATOM 2347 N N . ALA A 1 313 ? 4.438 9.030 10.752 1.00 30.71 310 ALA A N 1
ATOM 2348 C CA . ALA A 1 313 ? 3.895 7.759 10.272 1.00 31.01 310 ALA A CA 1
ATOM 2349 C C . ALA A 1 313 ? 2.381 7.662 10.430 1.00 30.00 310 ALA A C 1
ATOM 2350 O O . ALA A 1 313 ? 1.872 6.615 10.824 1.00 34.16 310 ALA A O 1
ATOM 2352 N N . SER A 1 314 ? 1.658 8.739 10.122 1.00 33.29 311 SER A N 1
ATOM 2353 C CA . SER A 1 314 ? 0.203 8.745 10.301 1.00 30.59 311 SER A CA 1
ATOM 2354 C C . SER A 1 314 ? -0.497 8.059 9.141 1.00 33.33 311 SER A C 1
ATOM 2355 O O . SER A 1 314 ? -1.549 7.460 9.324 1.00 31.61 311 SER A O 1
ATOM 2358 N N . GLY A 1 315 ? 0.076 8.164 7.943 1.00 29.65 312 GLY A N 1
ATOM 2359 C CA . GLY A 1 315 ? -0.509 7.512 6.783 1.00 31.75 312 GLY A CA 1
ATOM 2360 C C . GLY A 1 315 ? -0.451 8.404 5.556 1.00 31.89 312 GLY A C 1
ATOM 2361 O O . GLY A 1 315 ? 0.350 9.333 5.503 1.00 29.33 312 GLY A O 1
ATOM 2362 N N . PHE A 1 316 ? -1.308 8.131 4.578 1.00 26.63 313 PHE A N 1
ATOM 2363 C CA . PHE A 1 316 ? -1.239 8.819 3.287 1.00 30.83 313 PHE A CA 1
ATOM 2364 C C . PHE A 1 316 ? -2.602 9.351 2.872 1.00 34.97 313 PHE A C 1
ATOM 2365 O O . PHE A 1 316 ? -3.427 8.604 2.365 1.00 36.07 313 PHE A O 1
ATOM 2373 N N . CYS A 1 317 ? -2.836 10.642 3.074 1.00 34.08 314 CYS A N 1
ATOM 2374 C CA . CYS A 1 317 ? -4.082 11.249 2.628 1.00 30.56 314 CYS A CA 1
ATOM 2375 C C . CYS A 1 317 ? -4.186 11.136 1.108 1.00 30.36 314 CYS A C 1
ATOM 2376 O O . CYS A 1 317 ? -3.315 11.624 0.381 1.00 29.04 314 CYS A O 1
ATOM 2379 N N . PRO A 1 318 ? -5.256 10.494 0.620 1.00 25.93 315 PRO A N 1
ATOM 2380 C CA . PRO A 1 318 ? -5.426 10.227 -0.812 1.00 28.84 315 PRO A CA 1
ATOM 2381 C C . PRO A 1 318 ? -6.017 11.433 -1.532 1.00 29.85 315 PRO A C 1
ATOM 2382 O O . PRO A 1 318 ? -7.151 11.390 -2.001 1.00 33.30 315 PRO A O 1
ATOM 2386 N N . ILE A 1 319 ? -5.254 12.513 -1.611 1.00 30.82 316 ILE A N 1
ATOM 2387 C CA . ILE A 1 319 ? -5.788 13.738 -2.176 1.00 28.40 316 ILE A CA 1
ATOM 2388 C C . ILE A 1 319 ? -6.214 13.597 -3.627 1.00 34.53 316 ILE A C 1
ATOM 2389 O O . ILE A 1 319 ? -7.124 14.290 -4.065 1.00 34.15 316 ILE A O 1
ATOM 2394 N N . ALA A 1 320 ? -5.594 12.686 -4.371 1.00 32.45 317 ALA A N 1
ATOM 2395 C CA . ALA A 1 320 ? -6.036 12.470 -5.751 1.00 32.15 317 ALA A CA 1
ATOM 2396 C C . ALA A 1 320 ? -7.474 11.983 -5.756 1.00 37.16 317 ALA A C 1
ATOM 2397 O O . ALA A 1 320 ? -8.314 12.490 -6.498 1.00 35.90 317 ALA A O 1
ATOM 2399 N N . LYS A 1 321 ? -7.741 10.981 -4.925 1.00 36.42 318 LYS A N 1
ATOM 2400 C CA . LYS A 1 321 ? -9.072 10.404 -4.811 1.00 38.44 318 LYS A CA 1
ATOM 2401 C C . LYS A 1 321 ? -10.050 11.458 -4.303 1.00 35.22 318 LYS A C 1
ATOM 2402 O O . LYS A 1 321 ? -11.159 11.595 -4.822 1.00 32.66 318 LYS A O 1
ATOM 2408 N N . LEU A 1 322 ? -9.632 12.211 -3.290 1.00 29.71 319 LEU A N 1
ATOM 2409 C CA . LEU A 1 322 ? -10.499 13.224 -2.710 1.00 28.92 319 LEU A CA 1
ATOM 2410 C C . LEU A 1 322 ? -10.801 14.290 -3.760 1.00 36.31 319 LEU A C 1
ATOM 2411 O O . LEU A 1 322 ? -11.944 14.728 -3.911 1.00 34.91 319 LEU A O 1
ATOM 2416 N N . SER A 1 323 ? -9.774 14.698 -4.494 1.00 30.43 320 SER A N 1
ATOM 2417 C CA . SER A 1 323 ? -9.956 15.688 -5.545 1.00 34.24 320 SER A CA 1
ATOM 2418 C C . SER A 1 323 ? -10.965 15.229 -6.597 1.00 36.40 320 SER A C 1
ATOM 2419 O O . SER A 1 323 ? -11.861 15.981 -6.991 1.00 34.73 320 SER A O 1
ATOM 2422 N N . ALA A 1 324 ? -10.804 13.998 -7.069 1.00 30.87 321 ALA A N 1
ATOM 2423 C CA . ALA A 1 324 ? -11.712 13.464 -8.080 1.00 34.78 321 ALA A CA 1
ATOM 2424 C C . ALA A 1 324 ? -13.152 13.419 -7.564 1.00 34.16 321 ALA A C 1
ATOM 2425 O O . ALA A 1 324 ? -14.095 13.441 -8.345 1.00 46.70 321 ALA A O 1
ATOM 2427 N N . ALA A 1 325 ? -13.311 13.369 -6.247 1.00 38.29 322 ALA A N 1
ATOM 2428 C CA . ALA A 1 325 ? -14.629 13.350 -5.622 1.00 41.42 322 ALA A CA 1
ATOM 2429 C C . ALA A 1 325 ? -15.122 14.760 -5.298 1.00 41.11 322 ALA A C 1
ATOM 2430 O O . ALA A 1 325 ? -16.142 14.937 -4.619 1.00 40.14 322 ALA A O 1
ATOM 2432 N N . ASN A 1 326 ? -14.404 15.757 -5.808 1.00 36.93 323 ASN A N 1
ATOM 2433 C CA . ASN A 1 326 ? -14.748 17.164 -5.592 1.00 35.84 323 ASN A CA 1
ATOM 2434 C C . ASN A 1 326 ? -14.781 17.595 -4.123 1.00 36.57 323 ASN A C 1
ATOM 2435 O O . ASN A 1 326 ? -15.571 18.457 -3.754 1.00 39.11 323 ASN A O 1
ATOM 2440 N N . ILE A 1 327 ? -13.934 17.006 -3.288 1.00 34.47 324 ILE A N 1
ATOM 2441 C CA . ILE A 1 327 ? -13.835 17.457 -1.905 1.00 33.46 324 ILE A CA 1
ATOM 2442 C C . ILE A 1 327 ? -12.887 18.665 -1.844 1.00 30.11 324 ILE A C 1
ATOM 2443 O O . ILE A 1 327 ? -11.776 18.607 -2.363 1.00 30.79 324 ILE A O 1
ATOM 2448 N N . PRO A 1 328 ? -13.326 19.764 -1.219 1.00 30.14 325 PRO A N 1
ATOM 2449 C CA . PRO A 1 328 ? -12.451 20.939 -1.105 1.00 34.65 325 PRO A CA 1
ATOM 2450 C C . PRO A 1 328 ? -11.186 20.589 -0.323 1.00 33.18 325 PRO A C 1
ATOM 2451 O O . PRO A 1 328 ? -11.279 20.001 0.757 1.00 30.47 325 PRO A O 1
ATOM 2455 N N . LEU A 1 329 ? -10.024 20.939 -0.867 1.00 29.33 326 LEU A N 1
ATOM 2456 C CA . LEU A 1 329 ? -8.746 20.555 -0.271 1.00 26.28 326 LEU A CA 1
ATOM 2457 C C . LEU A 1 329 ? -7.851 21.762 0.005 1.00 27.33 326 LEU A C 1
ATOM 2458 O O . LEU A 1 329 ? -7.821 22.720 -0.774 1.00 25.28 326 LEU A O 1
ATOM 2463 N N . ALA A 1 330 ? -7.109 21.708 1.107 1.00 29.24 327 ALA A N 1
ATOM 2464 C CA . ALA A 1 330 ? -6.161 22.765 1.448 1.00 26.57 327 ALA A CA 1
ATOM 2465 C C . ALA A 1 330 ? -4.866 22.155 1.950 1.00 26.19 327 ALA A C 1
ATOM 2466 O O . ALA A 1 330 ? -4.748 20.928 2.065 1.00 27.87 327 ALA A O 1
ATOM 2468 N N . ILE A 1 331 ? -3.891 23.006 2.260 1.00 21.96 328 ILE A N 1
ATOM 2469 C CA . ILE A 1 331 ? -2.595 22.503 2.708 1.00 24.80 328 ILE A CA 1
ATOM 2470 C C . ILE A 1 331 ? -2.121 23.209 3.972 1.00 22.74 328 ILE A C 1
ATOM 2471 O O . ILE A 1 331 ? -2.315 24.408 4.127 1.00 26.18 328 ILE A O 1
ATOM 2476 N N . GLY A 1 332 ? -1.517 22.454 4.883 1.00 23.34 329 GLY A N 1
ATOM 2477 C CA . GLY A 1 332 ? -0.918 23.030 6.075 1.00 24.10 329 GLY A CA 1
ATOM 2478 C C . GLY A 1 332 ? 0.442 22.412 6.364 1.00 26.55 329 GLY A C 1
ATOM 2479 O O . GLY A 1 332 ? 0.705 21.277 5.974 1.00 26.87 329 GLY A O 1
ATOM 2480 N N . THR A 1 333 ? 1.306 23.132 7.069 1.00 23.02 330 THR A N 1
ATOM 2481 C CA . THR A 1 333 ? 2.596 22.567 7.446 1.00 20.84 330 THR A CA 1
ATOM 2482 C C . THR A 1 333 ? 2.542 21.763 8.750 1.00 27.64 330 THR A C 1
ATOM 2483 O O . THR A 1 333 ? 3.413 20.925 9.009 1.00 28.09 330 THR A O 1
ATOM 2487 N N . ASP A 1 334 ? 1.520 22.007 9.558 1.00 22.96 331 ASP A N 1
ATOM 2488 C CA . ASP A 1 334 ? 1.528 21.550 10.947 1.00 23.61 331 ASP A CA 1
ATOM 2489 C C . ASP A 1 334 ? 2.573 22.361 11.729 1.00 22.07 331 ASP A C 1
ATOM 2490 O O . ASP A 1 334 ? 3.022 23.406 11.253 1.00 22.06 331 ASP A O 1
ATOM 2495 N N . GLY A 1 335 ? 2.940 21.903 12.926 1.00 24.83 332 GLY A N 1
ATOM 2496 C CA . GLY A 1 335 ? 3.864 22.655 13.775 1.00 20.74 332 GLY A CA 1
ATOM 2497 C C . GLY A 1 335 ? 5.350 22.327 13.602 1.00 29.08 332 GLY A C 1
ATOM 2498 O O . GLY A 1 335 ? 5.710 21.280 13.066 1.00 23.16 332 GLY A O 1
ATOM 2499 N N . ALA A 1 336 ? 6.222 23.212 14.089 1.00 24.29 333 ALA A N 1
ATOM 2500 C CA . ALA A 1 336 ? 7.656 23.079 13.824 1.00 26.73 333 ALA A CA 1
ATOM 2501 C C . ALA A 1 336 ? 8.343 21.926 14.581 1.00 25.02 333 ALA A C 1
ATOM 2502 O O . ALA A 1 336 ? 9.512 21.638 14.331 1.00 29.39 333 ALA A O 1
ATOM 2504 N N . ALA A 1 337 ? 7.617 21.264 15.483 1.00 27.56 334 ALA A N 1
ATOM 2505 C CA . ALA A 1 337 ? 8.104 20.038 16.131 1.00 28.06 334 ALA A CA 1
ATOM 2506 C C . ALA A 1 337 ? 7.762 18.759 15.362 1.00 26.32 334 ALA A C 1
ATOM 2507 O O . ALA A 1 337 ? 8.175 17.665 15.751 1.00 26.19 334 ALA A O 1
ATOM 2509 N N . SER A 1 338 ? 6.980 18.879 14.294 1.00 24.49 335 SER A N 1
ATOM 2510 C CA . SER A 1 338 ? 6.720 17.724 13.444 1.00 25.98 335 SER A CA 1
ATOM 2511 C C . SER A 1 338 ? 6.656 18.159 11.986 1.00 30.62 335 SER A C 1
ATOM 2512 O O . SER A 1 338 ? 5.679 17.898 11.289 1.00 28.52 335 SER A O 1
ATOM 2515 N N . ASN A 1 339 ? 7.704 18.842 11.542 1.00 30.11 336 ASN A N 1
ATOM 2516 C CA . ASN A 1 339 ? 7.819 19.196 10.141 1.00 22.62 336 ASN A CA 1
ATOM 2517 C C . ASN A 1 339 ? 9.243 19.183 9.529 1.00 25.14 336 ASN A C 1
ATOM 2518 O O . ASN A 1 339 ? 9.516 18.305 8.712 1.00 26.33 336 ASN A O 1
ATOM 2523 N N . ASN A 1 340 ? 10.164 20.077 9.907 1.00 23.18 337 ASN A N 1
ATOM 2524 C CA . ASN A 1 340 ? 10.068 20.991 11.039 1.00 25.78 337 ASN A CA 1
ATOM 2525 C C . ASN A 1 340 ? 10.130 22.444 10.616 1.00 22.32 337 ASN A C 1
ATOM 2526 O O . ASN A 1 340 ? 10.569 23.290 11.386 1.00 27.14 337 ASN A O 1
ATOM 2531 N N . ASP A 1 341 ? 9.758 22.748 9.378 1.00 24.41 338 ASP A N 1
ATOM 2532 C CA . ASP A 1 341 ? 9.740 24.148 8.958 1.00 22.31 338 ASP A CA 1
ATOM 2533 C C . ASP A 1 341 ? 8.333 24.582 8.609 1.00 25.67 338 ASP A C 1
ATOM 2534 O O . ASP A 1 341 ? 7.409 23.782 8.669 1.00 22.22 338 ASP A O 1
ATOM 2539 N N . LEU A 1 342 ? 8.181 25.844 8.222 1.00 25.84 339 LEU A N 1
ATOM 2540 C CA . LEU A 1 342 ? 6.861 26.400 7.933 1.00 28.49 339 LEU A CA 1
ATOM 2541 C C . LEU A 1 342 ? 6.842 26.865 6.477 1.00 24.97 339 LEU A C 1
ATOM 2542 O O . LEU A 1 342 ? 6.205 27.852 6.125 1.00 25.09 339 LEU A O 1
ATOM 2547 N N . ASP A 1 343 ? 7.564 26.127 5.643 1.00 22.01 340 ASP A N 1
ATOM 2548 C CA . ASP A 1 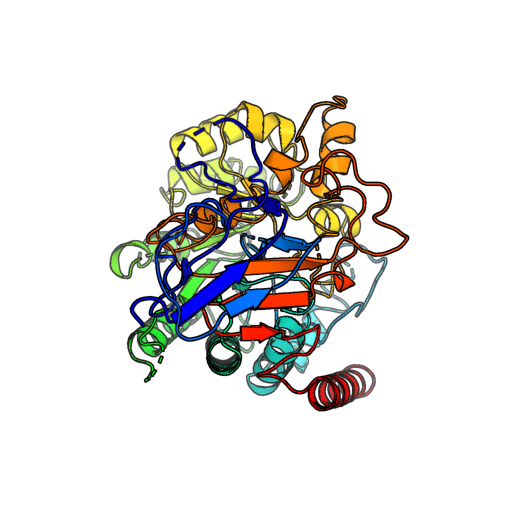343 ? 7.796 26.489 4.249 1.00 20.14 340 ASP A CA 1
ATOM 2549 C C . ASP A 1 343 ? 6.726 25.865 3.354 1.00 19.12 340 ASP A C 1
ATOM 2550 O O . ASP A 1 343 ? 6.738 24.652 3.126 1.00 22.65 340 ASP A O 1
ATOM 2563 N N . PHE A 1 345 ? 6.316 26.345 0.184 1.00 20.03 342 PHE A N 1
ATOM 2564 C CA . PHE A 1 345 ? 6.838 25.918 -1.124 1.00 24.73 342 PHE A CA 1
ATOM 2565 C C . PHE A 1 345 ? 7.174 24.443 -1.048 1.00 25.72 342 PHE A C 1
ATOM 2566 O O . PHE A 1 345 ? 6.772 23.635 -1.891 1.00 23.94 342 PHE A O 1
ATOM 2574 N N . SER A 1 346 ? 7.928 24.093 -0.019 1.00 21.23 343 SER A N 1
ATOM 2575 C CA . SER A 1 346 ? 8.310 22.705 0.189 1.00 21.53 343 SER A CA 1
ATOM 2576 C C . SER A 1 346 ? 7.102 21.804 0.478 1.00 24.03 343 SER A C 1
ATOM 2577 O O . SER A 1 346 ? 7.018 20.692 -0.038 1.00 26.12 343 SER A O 1
ATOM 2580 N N . GLU A 1 347 ? 6.153 22.283 1.289 1.00 23.36 344 GLU A N 1
ATOM 2581 C CA . GLU A 1 347 ? 4.975 21.467 1.628 1.00 21.56 344 GLU A CA 1
ATOM 2582 C C . GLU A 1 347 ? 4.092 21.178 0.400 1.00 21.46 344 GLU A C 1
ATOM 2583 O O . GLU A 1 347 ? 3.569 20.081 0.231 1.00 25.98 344 GLU A O 1
ATOM 2589 N N . THR A 1 348 ? 3.920 22.181 -0.446 1.00 20.46 345 THR A N 1
ATOM 2590 C CA . THR A 1 348 ? 3.106 22.050 -1.648 1.00 19.43 345 THR A CA 1
ATOM 2591 C C . THR A 1 348 ? 3.791 21.097 -2.648 1.00 21.90 345 THR A C 1
ATOM 2592 O O . THR A 1 348 ? 3.132 20.278 -3.285 1.00 23.14 345 THR A O 1
ATOM 2596 N N A LYS A 1 349 ? 5.111 21.221 -2.777 0.48 21.83 346 LYS A N 1
ATOM 2597 N N B LYS A 1 349 ? 5.111 21.203 -2.769 0.52 21.91 346 LYS A N 1
ATOM 2598 C CA A LYS A 1 349 ? 5.890 20.286 -3.584 0.48 21.66 346 LYS A CA 1
ATOM 2599 C CA B LYS A 1 349 ? 5.866 20.280 -3.610 0.52 21.34 346 LYS A CA 1
ATOM 2600 C C A LYS A 1 349 ? 5.678 18.857 -3.092 0.48 24.75 346 LYS A C 1
ATOM 2601 C C B LYS A 1 349 ? 5.725 18.841 -3.102 0.52 24.80 346 LYS A C 1
ATOM 2602 O O A LYS A 1 349 ? 5.345 17.962 -3.866 0.48 24.91 346 LYS A O 1
ATOM 2603 O O B LYS A 1 349 ? 5.487 17.922 -3.880 0.52 24.99 346 LYS A O 1
ATOM 2614 N N . THR A 1 350 ? 5.861 18.643 -1.796 1.00 24.33 347 THR A N 1
ATOM 2615 C CA . THR A 1 350 ? 5.653 17.313 -1.229 1.00 20.47 347 THR A CA 1
ATOM 2616 C C . THR A 1 350 ? 4.240 16.806 -1.541 1.00 24.14 347 THR A C 1
ATOM 2617 O O . THR A 1 350 ? 4.056 15.649 -1.890 1.00 29.44 347 THR A O 1
ATOM 2621 N N . ALA A 1 351 ? 3.242 17.682 -1.424 1.00 23.87 348 ALA A N 1
ATOM 2622 C CA . ALA A 1 351 ? 1.870 17.274 -1.662 1.00 21.70 348 ALA A CA 1
ATOM 2623 C C . ALA A 1 351 ? 1.696 16.812 -3.118 1.00 24.87 348 ALA A C 1
ATOM 2624 O O . ALA A 1 351 ? 1.138 15.751 -3.378 1.00 28.28 348 ALA A O 1
ATOM 2626 N N . ALA A 1 352 ? 2.205 17.603 -4.059 1.00 24.79 349 ALA A N 1
ATOM 2627 C CA . ALA A 1 352 ? 2.095 17.277 -5.482 1.00 28.09 349 ALA A CA 1
ATOM 2628 C C . ALA A 1 352 ? 2.844 15.991 -5.854 1.00 29.89 349 ALA A C 1
ATOM 2629 O O . ALA A 1 352 ? 2.347 15.178 -6.641 1.00 27.41 349 ALA A O 1
ATOM 2631 N N . LEU A 1 353 ? 4.032 15.802 -5.294 1.00 25.20 350 LEU A N 1
ATOM 2632 C CA . LEU A 1 353 ? 4.819 14.595 -5.584 1.00 28.04 350 LEU A CA 1
ATOM 2633 C C . LEU A 1 353 ? 4.245 13.350 -4.924 1.00 25.97 350 LEU A C 1
ATOM 2634 O O . LEU A 1 353 ? 4.111 12.304 -5.558 1.00 27.41 350 LEU A O 1
ATOM 2639 N N . LEU A 1 354 ? 3.925 13.455 -3.640 1.00 25.47 351 LEU A N 1
ATOM 2640 C CA . LEU A 1 354 ? 3.427 12.300 -2.900 1.00 28.62 351 LEU A CA 1
ATOM 2641 C C . LEU A 1 354 ? 2.142 11.775 -3.534 1.00 28.54 351 LEU A C 1
ATOM 2642 O O . LEU A 1 354 ? 1.905 10.568 -3.574 1.00 31.88 351 LEU A O 1
ATOM 2647 N N . ALA A 1 355 ? 1.319 12.686 -4.043 1.00 24.18 352 ALA A N 1
ATOM 2648 C CA . ALA A 1 355 ? 0.009 12.309 -4.572 1.00 28.01 352 ALA A CA 1
ATOM 2649 C C . ALA A 1 355 ? 0.128 11.450 -5.827 1.00 28.05 352 ALA A C 1
ATOM 2650 O O . ALA A 1 355 ? -0.680 10.554 -6.053 1.00 30.05 352 ALA A O 1
ATOM 2652 N N . LYS A 1 356 ? 1.125 11.744 -6.655 1.00 29.99 353 LYS A N 1
ATOM 2653 C CA . LYS A 1 356 ? 1.388 10.926 -7.833 1.00 28.95 353 LYS A CA 1
ATOM 2654 C C . LYS A 1 356 ? 1.816 9.518 -7.442 1.00 29.36 353 LYS A C 1
ATOM 2655 O O . LYS A 1 356 ? 1.408 8.544 -8.063 1.00 28.62 353 LYS A O 1
ATOM 2661 N N . GLY A 1 357 ? 2.654 9.409 -6.421 1.00 27.70 354 GLY A N 1
ATOM 2662 C CA . GLY A 1 357 ? 3.072 8.106 -5.950 1.00 25.85 354 GLY A CA 1
ATOM 2663 C C . GLY A 1 357 ? 1.912 7.336 -5.347 1.00 31.36 354 GLY A C 1
ATOM 2664 O O . GLY A 1 357 ? 1.714 6.150 -5.631 1.00 30.18 354 GLY A O 1
ATOM 2665 N N . VAL A 1 358 ? 1.139 8.011 -4.503 1.00 30.04 355 VAL A N 1
ATOM 2666 C CA . VAL A 1 358 ? 0.066 7.352 -3.774 1.00 27.08 355 VAL A CA 1
ATOM 2667 C C . VAL A 1 358 ? -0.997 6.851 -4.756 1.00 30.00 355 VAL A C 1
ATOM 2668 O O . VAL A 1 358 ? -1.460 5.713 -4.664 1.00 27.65 355 VAL A O 1
ATOM 2672 N N . SER A 1 359 ? -1.356 7.700 -5.713 1.00 28.69 356 SER A N 1
ATOM 2673 C CA . SER A 1 359 ? -2.414 7.379 -6.665 1.00 32.20 356 SER A CA 1
ATOM 2674 C C . SER A 1 359 ? -1.880 6.557 -7.833 1.00 30.99 356 SER A C 1
ATOM 2675 O O . SER A 1 359 ? -2.649 6.102 -8.675 1.00 32.42 356 SER A O 1
ATOM 2678 N N . GLN A 1 360 ? -0.565 6.368 -7.872 1.00 31.23 357 GLN A N 1
ATOM 2679 C CA . GLN A 1 360 ? 0.088 5.699 -8.994 1.00 33.89 357 GLN A CA 1
ATOM 2680 C C . GLN A 1 360 ? -0.282 6.350 -10.321 1.00 38.97 357 GLN A C 1
ATOM 2681 O O . GLN A 1 360 ? -0.535 5.659 -11.307 1.00 38.53 357 GLN A O 1
ATOM 2687 N N . ASP A 1 361 ? -0.314 7.682 -10.337 1.00 31.31 358 ASP A N 1
ATOM 2688 C CA . ASP A 1 361 ? -0.780 8.424 -11.502 1.00 29.40 358 ASP A CA 1
ATOM 2689 C C . ASP A 1 361 ? 0.012 9.714 -11.621 1.00 35.34 358 ASP A C 1
ATOM 2690 O O . ASP A 1 361 ? -0.220 10.672 -10.875 1.00 34.27 358 ASP A O 1
ATOM 2695 N N . ALA A 1 362 ? 0.931 9.730 -12.580 1.00 35.33 359 ALA A N 1
ATOM 2696 C CA . ALA A 1 362 ? 1.812 10.865 -12.812 1.00 34.32 359 ALA A CA 1
ATOM 2697 C C . ALA A 1 362 ? 1.094 12.160 -13.170 1.00 32.17 359 ALA A C 1
ATOM 2698 O O . ALA A 1 362 ? 1.676 13.235 -13.061 1.00 30.50 359 ALA A O 1
ATOM 2700 N N A SER A 1 363 ? -0.159 12.065 -13.600 0.31 30.50 360 SER A N 1
ATOM 2701 N N B SER A 1 363 ? -0.157 12.067 -13.606 0.69 29.86 360 SER A N 1
ATOM 2702 C CA A SER A 1 363 ? -0.913 13.268 -13.955 0.31 30.61 360 SER A CA 1
ATOM 2703 C CA B SER A 1 363 ? -0.907 13.278 -13.957 0.69 30.92 360 SER A CA 1
ATOM 2704 C C A SER A 1 363 ? -1.748 13.805 -12.796 0.31 29.99 360 SER A C 1
ATOM 2705 C C B SER A 1 363 ? -1.765 13.796 -12.803 0.69 29.78 360 SER A C 1
ATOM 2706 O O A SER A 1 363 ? -2.323 14.885 -12.891 0.31 29.85 360 SER A O 1
ATOM 2707 O O B SER A 1 363 ? -2.379 14.852 -12.912 0.69 29.86 360 SER A O 1
ATOM 2712 N N . ALA A 1 364 ? -1.815 13.049 -11.705 1.00 30.51 361 ALA A N 1
ATOM 2713 C CA . ALA A 1 364 ? -2.622 13.448 -10.555 1.00 28.87 361 ALA A CA 1
ATOM 2714 C C . ALA A 1 364 ? -2.051 14.698 -9.858 1.00 29.39 361 ALA A C 1
ATOM 2715 O O . ALA A 1 364 ? -0.840 14.855 -9.755 1.00 32.09 361 ALA A O 1
ATOM 2717 N N . ILE A 1 365 ? -2.931 15.569 -9.364 1.00 28.43 362 ILE A N 1
ATOM 2718 C CA . ILE A 1 365 ? -2.532 16.796 -8.678 1.00 23.38 362 ILE A CA 1
ATOM 2719 C C . ILE A 1 365 ? -1.452 17.545 -9.465 1.00 30.04 362 ILE A C 1
ATOM 2720 O O . ILE A 1 365 ? -0.315 17.668 -9.003 1.00 28.37 362 ILE A O 1
ATOM 2725 N N . PRO A 1 366 ? -1.803 18.043 -10.665 1.00 31.12 363 PRO A N 1
ATOM 2726 C CA . PRO A 1 366 ? -0.853 18.846 -11.444 1.00 30.80 363 PRO A CA 1
ATOM 2727 C C . PRO A 1 366 ? -0.501 20.129 -10.707 1.00 33.31 363 PRO A C 1
ATOM 2728 O O . PRO A 1 366 ? -1.235 20.542 -9.803 1.00 31.45 363 PRO A O 1
ATOM 2732 N N . ALA A 1 367 ? 0.589 20.769 -11.110 1.00 29.98 364 ALA A N 1
ATOM 2733 C CA . ALA A 1 367 ? 1.074 21.952 -10.403 1.00 27.19 364 ALA A CA 1
ATOM 2734 C C . ALA A 1 367 ? -0.021 23.023 -10.118 1.00 27.31 364 ALA A C 1
ATOM 2735 O O . ALA A 1 367 ? -0.123 23.504 -8.998 1.00 28.96 364 ALA A O 1
ATOM 2737 N N . ILE A 1 368 ? -0.830 23.385 -11.112 1.00 26.42 365 ILE A N 1
ATOM 2738 C CA . ILE A 1 368 ? -1.854 24.421 -10.901 1.00 25.51 365 ILE A CA 1
ATOM 2739 C C . ILE A 1 368 ? -2.818 24.008 -9.782 1.00 28.25 365 ILE A C 1
ATOM 2740 O O . ILE A 1 368 ? -3.228 24.833 -8.960 1.00 30.37 365 ILE A O 1
ATOM 2745 N N . GLU A 1 369 ? -3.149 22.726 -9.720 1.00 24.60 366 GLU A N 1
ATOM 2746 C CA . GLU A 1 369 ? -4.015 22.246 -8.641 1.00 29.13 366 GLU A CA 1
ATOM 2747 C C . GLU A 1 369 ? -3.343 22.296 -7.254 1.00 25.72 366 GLU A C 1
ATOM 2748 O O . GLU A 1 369 ? -3.989 22.631 -6.253 1.00 28.79 366 GLU A O 1
ATOM 2754 N N . ALA A 1 370 ? -2.055 21.977 -7.195 1.00 25.67 367 ALA A N 1
ATOM 2755 C CA . ALA A 1 370 ? -1.305 22.079 -5.944 1.00 21.19 367 ALA A CA 1
ATOM 2756 C C . ALA A 1 370 ? -1.267 23.535 -5.488 1.00 27.16 367 ALA A C 1
ATOM 2757 O O . ALA A 1 370 ? -1.504 23.832 -4.317 1.00 26.99 367 ALA A O 1
ATOM 2759 N N . LEU A 1 371 ? -0.965 24.450 -6.405 1.00 23.92 368 LEU A N 1
ATOM 2760 C CA . LEU A 1 371 ? -0.940 25.873 -6.048 1.00 25.22 368 LEU A CA 1
ATOM 2761 C C . LEU A 1 371 ? -2.307 26.342 -5.551 1.00 26.96 368 LEU A C 1
ATOM 2762 O O . LEU A 1 371 ? -2.407 27.121 -4.602 1.00 25.92 368 LEU A O 1
ATOM 2767 N N . THR A 1 372 ? -3.363 25.866 -6.204 1.00 27.32 369 THR A N 1
ATOM 2768 C CA . THR A 1 372 ? -4.719 26.250 -5.849 1.00 27.01 369 THR A CA 1
ATOM 2769 C C . THR A 1 372 ? -5.090 25.787 -4.437 1.00 24.71 369 THR A C 1
ATOM 2770 O O . THR A 1 372 ? -5.664 26.548 -3.664 1.00 26.67 369 THR A O 1
ATOM 2782 N N . ALA A 1 374 ? -2.986 25.329 -2.075 1.00 26.00 371 ALA A N 1
ATOM 2783 C CA . ALA A 1 374 ? -2.105 26.030 -1.141 1.00 27.09 371 ALA A CA 1
ATOM 2784 C C . ALA A 1 374 ? -2.483 27.486 -0.965 1.00 28.97 371 ALA A C 1
ATOM 2785 O O . ALA A 1 374 ? -1.935 28.169 -0.101 1.00 25.87 371 ALA A O 1
ATOM 2787 N N . THR A 1 375 ? -3.394 27.971 -1.804 1.00 29.79 372 THR A N 1
ATOM 2788 C CA . THR A 1 375 ? -3.814 29.365 -1.734 1.00 29.67 372 THR A CA 1
ATOM 2789 C C . THR A 1 375 ? -5.333 29.438 -1.557 1.00 30.38 372 THR A C 1
ATOM 2790 O O . THR A 1 375 ? -5.817 29.481 -0.438 1.00 30.02 372 THR A O 1
ATOM 2794 N N . LEU A 1 376 ? -6.076 29.443 -2.663 1.00 26.55 373 LEU A N 1
ATOM 2795 C CA . LEU A 1 376 ? -7.540 29.510 -2.610 1.00 26.54 373 LEU A CA 1
ATOM 2796 C C . LEU A 1 376 ? -8.199 28.367 -1.804 1.00 24.20 373 LEU A C 1
ATOM 2797 O O . LEU A 1 376 ? -9.201 28.576 -1.130 1.00 29.02 373 LEU A O 1
ATOM 2802 N N . GLY A 1 377 ? -7.638 27.167 -1.863 1.00 24.74 374 GLY A N 1
ATOM 2803 C CA . GLY A 1 377 ? -8.157 26.057 -1.072 1.00 26.22 374 GLY A CA 1
ATOM 2804 C C . GLY A 1 377 ? -8.119 26.372 0.419 1.00 31.25 374 GLY A C 1
ATOM 2805 O O . GLY A 1 377 ? -9.077 26.121 1.154 1.00 26.37 374 GLY A O 1
ATOM 2806 N N . GLY A 1 378 ? -7.006 26.940 0.869 1.00 26.98 375 GLY A N 1
ATOM 2807 C CA . GLY A 1 378 ? -6.867 27.321 2.264 1.00 21.92 375 GLY A CA 1
ATOM 2808 C C . GLY A 1 378 ? -7.845 28.428 2.603 1.00 26.81 375 GLY A C 1
ATOM 2809 O O . GLY A 1 378 ? -8.523 28.366 3.632 1.00 22.15 375 GLY A O 1
ATOM 2810 N N . ALA A 1 379 ? -7.928 29.447 1.744 1.00 24.22 376 ALA A N 1
ATOM 2811 C CA . ALA A 1 379 ? -8.891 30.525 1.979 1.00 26.76 376 ALA A CA 1
ATOM 2812 C C . ALA A 1 379 ? -10.312 29.964 2.165 1.00 29.96 376 ALA A C 1
ATOM 2813 O O . ALA A 1 379 ? -11.006 30.311 3.122 1.00 29.25 376 ALA A O 1
ATOM 2815 N N . ARG A 1 380 ? -10.741 29.096 1.252 1.00 25.25 377 ARG A N 1
ATOM 2816 C CA . ARG A 1 380 ? -12.075 28.495 1.360 1.00 30.15 377 ARG A CA 1
ATOM 2817 C C . ARG A 1 380 ? -12.240 27.720 2.667 1.00 30.48 377 ARG A C 1
ATOM 2818 O O . ARG A 1 380 ? -13.264 27.843 3.342 1.00 29.06 377 ARG A O 1
ATOM 2826 N N . ALA A 1 381 ? -11.222 26.934 3.020 1.00 26.34 378 ALA A N 1
ATOM 2827 C CA . ALA A 1 381 ? -11.262 26.096 4.219 1.00 26.52 378 ALA A CA 1
ATOM 2828 C C . ALA A 1 381 ? -11.459 26.927 5.484 1.00 30.52 378 ALA A C 1
ATOM 2829 O O . ALA A 1 381 ? -12.158 26.500 6.412 1.00 28.18 378 ALA A O 1
ATOM 2831 N N . LEU A 1 382 ? -10.825 28.102 5.519 1.00 28.79 379 LEU A N 1
ATOM 2832 C CA . LEU A 1 382 ? -10.855 28.966 6.701 1.00 26.80 379 LEU A CA 1
ATOM 2833 C C . LEU A 1 382 ? -12.017 29.961 6.654 1.00 28.48 379 LEU A C 1
ATOM 2834 O O . LEU A 1 382 ? -12.153 30.798 7.533 1.00 29.75 379 LEU A O 1
ATOM 2839 N N . GLY A 1 383 ? -12.824 29.882 5.609 1.00 27.45 380 GLY A N 1
ATOM 2840 C CA . GLY A 1 383 ? -13.990 30.737 5.476 1.00 33.33 380 GLY A CA 1
ATOM 2841 C C . GLY A 1 383 ? -13.703 32.152 5.002 1.00 36.89 380 GLY A C 1
ATOM 2842 O O . GLY A 1 383 ? -14.537 33.039 5.172 1.00 33.81 380 GLY A O 1
ATOM 2843 N N . ILE A 1 384 ? -12.544 32.365 4.383 1.00 32.37 381 ILE A N 1
ATOM 2844 C CA . ILE A 1 384 ? -12.137 33.717 3.993 1.00 28.59 381 ILE A CA 1
ATOM 2845 C C . ILE A 1 384 ? -11.931 33.890 2.487 1.00 28.47 381 ILE A C 1
ATOM 2846 O O . ILE A 1 384 ? -11.378 34.891 2.052 1.00 35.16 381 ILE A O 1
ATOM 2851 N N . ASP A 1 385 ? -12.388 32.928 1.694 1.00 30.39 382 ASP A N 1
ATOM 2852 C CA . ASP A 1 385 ? -12.216 32.992 0.243 1.00 28.75 382 ASP A CA 1
ATOM 2853 C C . ASP A 1 385 ? -12.958 34.144 -0.438 1.00 38.15 382 ASP A C 1
ATOM 2854 O O . ASP A 1 385 ? -12.650 34.495 -1.580 1.00 38.43 382 ASP A O 1
ATOM 2859 N N . ASP A 1 386 ? -13.932 34.731 0.246 1.00 33.92 383 ASP A N 1
ATOM 2860 C CA . ASP A 1 386 ? -14.588 35.917 -0.296 1.00 43.63 383 ASP A CA 1
ATOM 2861 C C . ASP A 1 386 ? -13.629 37.112 -0.330 1.00 41.44 383 ASP A C 1
ATOM 2862 O O . ASP A 1 386 ? -13.740 37.967 -1.200 1.00 41.68 383 ASP A O 1
ATOM 2867 N N . ILE A 1 387 ? -12.671 37.164 0.593 1.00 36.65 384 ILE A N 1
ATOM 2868 C CA . ILE A 1 387 ? -11.741 38.295 0.600 1.00 36.76 384 ILE A CA 1
ATOM 2869 C C . ILE A 1 387 ? -10.306 38.001 0.145 1.00 34.77 384 ILE A C 1
ATOM 2870 O O . ILE A 1 387 ? -9.605 38.911 -0.288 1.00 35.21 384 ILE A O 1
ATOM 2875 N N . THR A 1 388 ? -9.857 36.753 0.251 1.00 30.03 385 THR A N 1
ATOM 2876 C CA . THR A 1 388 ? -8.479 36.449 -0.121 1.00 27.32 385 THR A CA 1
ATOM 2877 C C . THR A 1 388 ? -8.311 35.099 -0.807 1.00 28.94 385 THR A C 1
ATOM 2878 O O . THR A 1 388 ? -9.280 34.357 -0.990 1.00 30.78 385 THR A O 1
ATOM 2882 N N . GLY A 1 389 ? -7.082 34.788 -1.217 1.00 26.03 386 GLY A N 1
ATOM 2883 C CA . GLY A 1 389 ? -6.796 33.466 -1.756 1.00 28.14 386 GLY A CA 1
ATOM 2884 C C . GLY A 1 389 ? -6.631 33.387 -3.259 1.00 31.41 386 GLY A C 1
ATOM 2885 O O . GLY A 1 389 ? -6.117 32.400 -3.780 1.00 30.50 386 GLY A O 1
ATOM 2886 N N . SER A 1 390 ? -7.068 34.417 -3.973 1.00 28.10 387 SER A N 1
ATOM 2887 C CA . SER A 1 390 ? -6.825 34.458 -5.408 1.00 27.93 387 SER A CA 1
ATOM 2888 C C . SER A 1 390 ? -6.732 35.908 -5.821 1.00 28.99 387 SER A C 1
ATOM 2889 O O . SER A 1 390 ? -7.174 36.788 -5.089 1.00 30.19 387 SER A O 1
ATOM 2892 N N . LEU A 1 391 ? -6.142 36.159 -6.983 1.00 28.26 388 LEU A N 1
ATOM 2893 C CA . LEU A 1 391 ? -5.950 37.525 -7.440 1.00 28.75 388 LEU A CA 1
ATOM 2894 C C . LEU A 1 391 ? -7.116 37.913 -8.331 1.00 31.91 388 LEU A C 1
ATOM 2895 O O . LEU A 1 391 ? -7.097 37.688 -9.541 1.00 39.81 388 LEU A O 1
ATOM 2900 N N . LYS A 1 392 ? -8.148 38.467 -7.709 1.00 33.34 389 LYS A N 1
ATOM 2901 C CA . LYS A 1 392 ? -9.334 38.921 -8.426 1.00 41.71 389 LYS A CA 1
ATOM 2902 C C . LYS A 1 392 ? -9.640 40.343 -8.006 1.00 41.73 389 LYS A C 1
ATOM 2903 O O . LYS A 1 392 ? -9.516 40.678 -6.823 1.00 37.30 389 LYS A O 1
ATOM 2909 N N . PRO A 1 393 ? -10.046 41.185 -8.968 1.00 38.26 390 PRO A N 1
ATOM 2910 C CA . PRO A 1 393 ? -10.463 42.543 -8.622 1.00 38.62 390 PRO A CA 1
ATOM 2911 C C . PRO A 1 393 ? -11.459 42.476 -7.478 1.00 37.97 390 PRO A C 1
ATOM 2912 O O . PRO A 1 393 ? -12.389 41.665 -7.515 1.00 39.59 390 PRO A O 1
ATOM 2916 N N . GLY A 1 394 ? -11.257 43.301 -6.461 1.00 32.91 391 GLY A N 1
ATOM 2917 C CA . GLY A 1 394 ? -12.161 43.298 -5.326 1.00 36.08 391 GLY A CA 1
ATOM 2918 C C . GLY A 1 394 ? -11.638 42.519 -4.129 1.00 37.42 391 GLY A C 1
ATOM 2919 O O . GLY A 1 394 ? -12.034 42.803 -2.999 1.00 32.65 391 GLY A O 1
ATOM 2920 N N . LYS A 1 395 ? -10.752 41.548 -4.350 1.00 33.77 392 LYS A N 1
ATOM 2921 C CA . LYS A 1 395 ? -10.188 40.796 -3.219 1.00 36.38 392 LYS A CA 1
ATOM 2922 C C . LYS A 1 395 ? -8.987 41.516 -2.622 1.00 37.28 392 LYS A C 1
ATOM 2923 O O . LYS A 1 395 ? -8.455 42.441 -3.227 1.00 32.27 392 LYS A O 1
ATOM 2929 N N . ALA A 1 396 ? -8.583 41.107 -1.423 1.00 34.82 393 ALA A N 1
ATOM 2930 C CA . ALA A 1 396 ? -7.468 41.747 -0.739 1.00 33.22 393 ALA A CA 1
ATOM 2931 C C . ALA A 1 396 ? -6.164 41.564 -1.516 1.00 30.20 393 ALA A C 1
ATOM 2932 O O . ALA A 1 396 ? -5.978 40.562 -2.204 1.00 29.99 393 ALA A O 1
ATOM 2934 N N . ALA A 1 397 ? -5.264 42.540 -1.399 1.00 28.09 394 ALA A N 1
ATOM 2935 C CA . ALA A 1 397 ? -3.958 42.442 -2.029 1.00 32.85 394 ALA A CA 1
ATOM 2936 C C . ALA A 1 397 ? -2.995 41.636 -1.146 1.00 31.33 394 ALA A C 1
ATOM 2937 O O . ALA A 1 397 ? -2.097 42.197 -0.513 1.00 28.44 394 ALA A O 1
ATOM 2939 N N . ASP A 1 398 ? -3.230 40.324 -1.072 1.00 29.72 395 ASP A N 1
ATOM 2940 C CA . ASP A 1 398 ? -2.364 39.398 -0.346 1.00 27.39 395 ASP A CA 1
ATOM 2941 C C . ASP A 1 398 ? -1.525 38.709 -1.434 1.00 28.59 395 ASP A C 1
ATOM 2942 O O . ASP A 1 398 ? -2.000 37.812 -2.123 1.00 27.88 395 ASP A O 1
ATOM 2947 N N . ILE A 1 399 ? -0.289 39.148 -1.603 1.00 22.68 396 ILE A N 1
ATOM 2948 C CA . ILE A 1 399 ? 0.446 38.830 -2.811 1.00 26.28 396 ILE A CA 1
ATOM 2949 C C . ILE A 1 399 ? 1.876 38.458 -2.475 1.00 27.23 396 ILE A C 1
ATOM 2950 O O . ILE A 1 399 ? 2.473 39.052 -1.579 1.00 26.48 396 ILE A O 1
ATOM 2955 N N . GLN A 1 400 ? 2.432 37.491 -3.200 1.00 27.08 397 GLN A N 1
ATOM 2956 C CA . GLN A 1 400 ? 3.863 37.206 -3.092 1.00 26.34 397 GLN A CA 1
ATOM 2957 C C . GLN A 1 400 ? 4.509 37.281 -4.468 1.00 26.59 397 GLN A C 1
ATOM 2958 O O . GLN A 1 400 ? 3.887 36.924 -5.475 1.00 27.19 397 GLN A O 1
ATOM 2964 N N . ALA A 1 401 ? 5.748 37.762 -4.500 1.00 24.46 398 ALA A N 1
ATOM 2965 C CA . ALA A 1 401 ? 6.534 37.857 -5.726 1.00 27.77 398 ALA A CA 1
ATOM 2966 C C . ALA A 1 401 ? 7.721 36.908 -5.659 1.00 26.24 398 ALA A C 1
ATOM 2967 O O . ALA A 1 401 ? 8.502 36.942 -4.705 1.00 28.79 398 ALA A O 1
ATOM 2969 N N . ILE A 1 402 ? 7.852 36.049 -6.667 1.00 24.28 399 ILE A N 1
ATOM 2970 C CA . ILE A 1 402 ? 8.919 35.053 -6.694 1.00 21.60 399 ILE A CA 1
ATOM 2971 C C . ILE A 1 402 ? 9.899 35.351 -7.822 1.00 29.51 399 ILE A C 1
ATOM 2972 O O . ILE A 1 402 ? 9.518 35.397 -8.991 1.00 28.27 399 ILE A O 1
ATOM 2977 N N . ASP A 1 403 ? 11.159 35.561 -7.463 1.00 27.07 400 ASP A N 1
ATOM 2978 C CA . ASP A 1 403 ? 12.189 35.910 -8.436 1.00 28.20 400 ASP A CA 1
ATOM 2979 C C . ASP A 1 403 ? 12.717 34.658 -9.138 1.00 29.38 400 ASP A C 1
ATOM 2980 O O . ASP A 1 403 ? 13.253 33.778 -8.486 1.00 32.11 400 ASP A O 1
ATOM 2985 N N . LEU A 1 404 ? 12.565 34.573 -10.458 1.00 30.70 401 LEU A N 1
ATOM 2986 C CA . LEU A 1 404 ? 13.011 33.382 -11.198 1.00 33.92 401 LEU A CA 1
ATOM 2987 C C . LEU A 1 404 ? 14.425 33.502 -11.766 1.00 37.26 401 LEU A C 1
ATOM 2988 O O . LEU A 1 404 ? 14.971 32.538 -12.308 1.00 37.56 401 LEU A O 1
ATOM 2993 N N A ASN A 1 405 ? 15.013 34.684 -11.673 0.53 39.45 402 ASN A N 1
ATOM 2994 N N B ASN A 1 405 ? 15.016 34.681 -11.602 0.47 39.26 402 ASN A N 1
ATOM 2995 C CA A ASN A 1 405 ? 16.367 34.866 -12.182 0.53 39.27 402 ASN A CA 1
ATOM 2996 C CA B ASN A 1 405 ? 16.372 34.966 -12.067 0.47 39.70 402 ASN A CA 1
ATOM 2997 C C A ASN A 1 405 ? 17.397 34.341 -11.194 0.53 39.72 402 ASN A C 1
ATOM 2998 C C B ASN A 1 405 ? 17.412 34.349 -11.144 0.47 40.04 402 ASN A C 1
ATOM 2999 O O A ASN A 1 405 ? 18.178 35.096 -10.621 0.53 43.88 402 ASN A O 1
ATOM 3000 O O B ASN A 1 405 ? 18.238 35.053 -10.567 0.47 43.43 402 ASN A O 1
ATOM 3009 N N . THR A 1 406 ? 17.364 33.031 -10.983 1.00 36.18 403 THR A N 1
ATOM 3010 C CA . THR A 1 406 ? 18.348 32.349 -10.174 1.00 33.92 403 THR A CA 1
ATOM 3011 C C . THR A 1 406 ? 18.719 31.049 -10.861 1.00 33.08 403 THR A C 1
ATOM 3012 O O . THR A 1 406 ? 17.936 30.498 -11.625 1.00 42.42 403 THR A O 1
ATOM 3016 N N A LEU A 1 407 ? 19.925 30.554 -10.592 0.70 31.03 404 LEU A N 1
ATOM 3017 N N B LEU A 1 407 ? 19.916 30.575 -10.557 0.30 32.39 404 LEU A N 1
ATOM 3018 C CA A LEU A 1 407 ? 20.459 29.381 -11.287 0.70 34.22 404 LEU A CA 1
ATOM 3019 C CA B LEU A 1 407 ? 20.512 29.410 -11.187 0.30 34.44 404 LEU A CA 1
ATOM 3020 C C A LEU A 1 407 ? 19.542 28.170 -11.203 0.70 36.51 404 LEU A C 1
ATOM 3021 C C B LEU A 1 407 ? 19.634 28.160 -11.160 0.30 34.81 404 LEU A C 1
ATOM 3022 O O A LEU A 1 407 ? 19.310 27.490 -12.209 0.70 33.68 404 LEU A O 1
ATOM 3023 O O B LEU A 1 407 ? 19.506 27.456 -12.165 0.30 34.31 404 LEU A O 1
ATOM 3032 N N . SER A 1 408 ? 19.043 27.881 -10.004 1.00 27.93 405 SER A N 1
ATOM 3033 C CA . SER A 1 408 ? 18.256 26.662 -9.809 1.00 25.63 405 SER A CA 1
ATOM 3034 C C . SER A 1 408 ? 16.852 26.690 -10.453 1.00 24.56 405 SER A C 1
ATOM 3035 O O . SER A 1 408 ? 16.187 25.666 -10.516 1.00 29.43 405 SER A O 1
ATOM 3038 N N A SER A 1 409 ? 16.430 27.865 -10.922 0.54 21.60 406 SER A N 1
ATOM 3039 N N B SER A 1 409 ? 16.423 27.849 -10.937 0.46 21.99 406 SER A N 1
ATOM 3040 C CA A SER A 1 409 ? 15.111 28.044 -11.552 0.54 26.31 406 SER A CA 1
ATOM 3041 C CA B SER A 1 409 ? 15.105 27.962 -11.566 0.46 26.32 406 SER A CA 1
ATOM 3042 C C A SER A 1 409 ? 15.198 28.239 -13.061 0.54 25.08 406 SER A C 1
ATOM 3043 C C B SER A 1 409 ? 15.210 28.313 -13.046 0.46 25.14 406 SER A C 1
ATOM 3044 O O A SER A 1 409 ? 14.186 28.468 -13.715 0.54 27.30 406 SER A O 1
ATOM 3045 O O B SER A 1 409 ? 14.227 28.722 -13.661 0.46 26.72 406 SER A O 1
ATOM 3050 N N . GLN A 1 410 ? 16.406 28.170 -13.607 1.00 24.05 407 GLN A N 1
ATOM 3051 C CA . GLN A 1 410 ? 16.611 28.391 -15.035 1.00 26.58 407 GLN A CA 1
ATOM 3052 C C . GLN A 1 410 ? 17.145 27.126 -15.694 1.00 22.38 407 GLN A C 1
ATOM 3053 O O . GLN A 1 410 ? 17.903 26.379 -15.080 1.00 25.82 407 GLN A O 1
ATOM 3059 N N . PRO A 1 411 ? 16.733 26.862 -16.946 1.00 24.91 408 PRO A N 1
ATOM 3060 C CA . PRO A 1 411 ? 15.744 27.619 -17.720 1.00 28.07 408 PRO A CA 1
ATOM 3061 C C . PRO A 1 411 ? 14.344 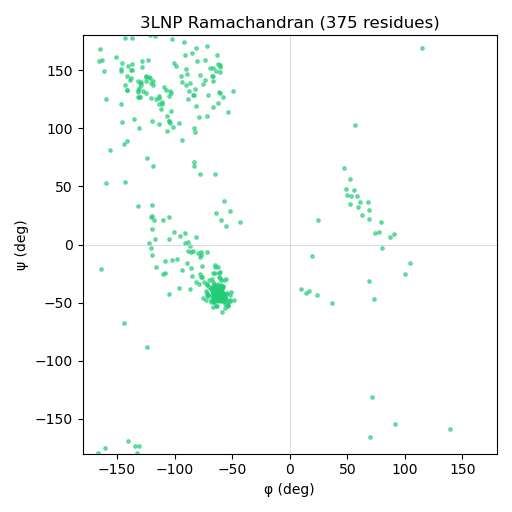27.394 -17.165 1.00 26.81 408 PRO A C 1
ATOM 3062 O O . PRO A 1 411 ? 14.145 26.533 -16.300 1.00 29.13 408 PRO A O 1
ATOM 3066 N N . VAL A 1 412 ? 13.383 28.159 -17.658 1.00 25.00 409 VAL A N 1
ATOM 3067 C CA . VAL A 1 412 ? 11.997 27.934 -17.290 1.00 24.96 409 VAL A CA 1
ATOM 3068 C C . VAL A 1 412 ? 11.130 27.731 -18.538 1.00 30.99 409 VAL A C 1
ATOM 3069 O O . VAL A 1 412 ? 11.211 28.502 -19.481 1.00 31.97 409 VAL A O 1
ATOM 3073 N N . PHE A 1 413 ? 10.317 26.677 -18.547 1.00 31.19 410 PHE A N 1
ATOM 3074 C CA . PHE A 1 413 ? 9.387 26.453 -19.656 1.00 28.76 410 PHE A CA 1
ATOM 3075 C C . PHE A 1 413 ? 7.955 26.791 -19.261 1.00 31.79 410 PHE A C 1
ATOM 3076 O O . PHE A 1 413 ? 7.251 27.443 -20.006 1.00 31.19 410 PHE A O 1
ATOM 3084 N N . ASP A 1 414 ? 7.548 26.384 -18.063 1.00 33.29 411 ASP A N 1
ATOM 3085 C CA . ASP A 1 414 ? 6.230 26.738 -17.536 1.00 26.70 411 ASP A CA 1
ATOM 3086 C C . ASP A 1 414 ? 6.390 27.160 -16.089 1.00 25.33 411 ASP A C 1
ATOM 3087 O O . ASP A 1 414 ? 6.660 26.320 -15.224 1.00 29.24 411 ASP A O 1
ATOM 3092 N N . PRO A 1 415 ? 6.251 28.464 -15.820 1.00 26.81 412 PRO A N 1
ATOM 3093 C CA . PRO A 1 415 ? 6.450 28.990 -14.467 1.00 28.70 412 PRO A CA 1
ATOM 3094 C C . PRO A 1 415 ? 5.494 28.359 -13.465 1.00 31.07 412 PRO A C 1
ATOM 3095 O O . PRO A 1 415 ? 5.859 28.218 -12.306 1.00 29.47 412 PRO A O 1
ATOM 3099 N N . VAL A 1 416 ? 4.298 27.974 -13.903 1.00 29.16 413 VAL A N 1
ATOM 3100 C CA . VAL A 1 416 ? 3.350 27.362 -12.986 1.00 26.81 413 VAL A CA 1
ATOM 3101 C C . VAL A 1 416 ? 3.936 26.092 -12.388 1.00 28.96 413 VAL A C 1
ATOM 3102 O O . VAL A 1 416 ? 3.906 25.905 -11.171 1.00 24.40 413 VAL A O 1
ATOM 3106 N N . SER A 1 417 ? 4.487 25.213 -13.226 1.00 22.53 414 SER A N 1
ATOM 3107 C CA . SER A 1 417 ? 5.019 23.986 -12.653 1.00 25.91 414 SER A CA 1
ATOM 3108 C C . SER A 1 417 ? 6.356 24.202 -11.947 1.00 25.85 414 SER A C 1
ATOM 3109 O O . SER A 1 417 ? 6.669 23.498 -10.987 1.00 27.29 414 SER A O 1
ATOM 3112 N N . HIS A 1 418 ? 7.123 25.198 -12.386 1.00 25.09 415 HIS A N 1
ATOM 3113 C CA . HIS A 1 418 ? 8.344 25.581 -11.667 1.00 27.59 415 HIS A CA 1
ATOM 3114 C C . HIS A 1 418 ? 8.023 25.946 -10.224 1.00 25.48 415 HIS A C 1
ATOM 3115 O O . HIS A 1 418 ? 8.742 25.546 -9.320 1.00 28.04 415 HIS A O 1
ATOM 3130 N N . VAL A 1 420 ? 6.058 24.778 -8.259 1.00 24.88 417 VAL A N 1
ATOM 3131 C CA . VAL A 1 420 ? 5.849 23.586 -7.453 1.00 22.94 417 VAL A CA 1
ATOM 3132 C C . VAL A 1 420 ? 7.071 22.654 -7.433 1.00 26.49 417 VAL A C 1
ATOM 3133 O O . VAL A 1 420 ? 7.404 22.092 -6.390 1.00 30.03 417 VAL A O 1
ATOM 3137 N N . TYR A 1 421 ? 7.758 22.512 -8.568 1.00 23.96 418 TYR A N 1
ATOM 3138 C CA . TYR A 1 421 ? 8.797 21.480 -8.683 1.00 26.06 418 TYR A CA 1
ATOM 3139 C C . TYR A 1 421 ? 10.267 21.934 -8.565 1.00 21.99 418 TYR A C 1
ATOM 3140 O O . TYR A 1 421 ? 11.149 21.102 -8.422 1.00 23.04 418 TYR A O 1
ATOM 3149 N N . CYS A 1 422 ? 10.539 23.233 -8.631 1.00 22.61 419 CYS A N 1
ATOM 3150 C CA . CYS A 1 422 ? 11.926 23.705 -8.520 1.00 24.77 419 CYS A CA 1
ATOM 3151 C C . CYS A 1 422 ? 12.028 25.184 -8.128 1.00 25.53 419 CYS A C 1
ATOM 3152 O O . CYS A 1 422 ? 12.705 25.974 -8.782 1.00 30.32 419 CYS A O 1
ATOM 3155 N N . THR A 1 423 ? 11.354 25.541 -7.045 1.00 23.40 420 THR A N 1
ATOM 3156 C CA . THR A 1 423 ? 11.433 26.884 -6.511 1.00 19.02 420 THR A CA 1
ATOM 3157 C C . THR A 1 423 ? 11.791 26.787 -5.043 1.00 21.45 420 THR A C 1
ATOM 3158 O O . THR A 1 423 ? 11.208 25.993 -4.317 1.00 26.78 420 THR A O 1
ATOM 3162 N N . LYS A 1 424 ? 12.768 27.574 -4.614 1.00 24.16 421 LYS A N 1
ATOM 3163 C CA . LYS A 1 424 ? 13.100 27.685 -3.190 1.00 21.48 421 LYS A CA 1
ATOM 3164 C C . LYS A 1 424 ? 12.378 28.879 -2.572 1.00 26.82 421 LYS A C 1
ATOM 3165 O O . LYS A 1 424 ? 12.233 29.927 -3.213 1.00 26.47 421 LYS A O 1
ATOM 3171 N N . SER A 1 425 ? 11.964 28.747 -1.316 1.00 24.51 422 SER A N 1
ATOM 3172 C CA . SER A 1 425 ? 11.202 29.817 -0.672 1.00 26.66 422 SER A CA 1
ATOM 3173 C C . SER A 1 425 ? 12.007 31.113 -0.571 1.00 28.01 422 SER A C 1
ATOM 3174 O O . SER A 1 425 ? 11.445 32.195 -0.414 1.00 25.77 422 SER A O 1
ATOM 3177 N N . THR A 1 426 ? 13.323 31.005 -0.686 1.00 19.79 423 THR A N 1
ATOM 3178 C CA . THR A 1 426 ? 14.178 32.173 -0.540 1.00 18.97 423 THR A CA 1
ATOM 3179 C C . THR A 1 426 ? 14.125 33.019 -1.800 1.00 23.62 423 THR A C 1
ATOM 3180 O O . THR A 1 426 ? 14.691 34.109 -1.845 1.00 23.18 423 THR A O 1
ATOM 3184 N N . GLN A 1 427 ? 13.445 32.516 -2.828 1.00 22.21 424 GLN A N 1
ATOM 3185 C CA . GLN A 1 427 ? 13.226 33.305 -4.037 1.00 24.34 424 GLN A CA 1
ATOM 3186 C C . GLN A 1 427 ? 12.106 34.334 -3.860 1.00 26.24 424 GLN A C 1
ATOM 3187 O O . GLN A 1 427 ? 11.904 35.202 -4.716 1.00 28.41 424 GLN A O 1
ATOM 3193 N N . VAL A 1 428 ? 11.364 34.242 -2.768 1.00 20.61 425 VAL A N 1
ATOM 3194 C CA . VAL A 1 428 ? 10.325 35.258 -2.522 1.00 22.02 425 VAL A CA 1
ATOM 3195 C C . VAL A 1 428 ? 11.014 36.586 -2.280 1.00 25.88 425 VAL A C 1
ATOM 3196 O O . VAL A 1 428 ? 11.797 36.717 -1.342 1.00 24.22 425 VAL A O 1
ATOM 3200 N N . SER A 1 429 ? 10.742 37.563 -3.141 1.00 21.01 426 SER A N 1
ATOM 3201 C CA . SER A 1 429 ? 11.372 38.867 -3.037 1.00 25.38 426 SER A CA 1
ATOM 3202 C C . SER A 1 429 ? 10.489 39.868 -2.292 1.00 30.41 426 SER A C 1
ATOM 3203 O O . SER A 1 429 ? 10.989 40.702 -1.549 1.00 26.17 426 SER A O 1
ATOM 3206 N N . HIS A 1 430 ? 9.176 39.794 -2.503 1.00 28.26 427 HIS A N 1
ATOM 3207 C CA . HIS A 1 430 ? 8.254 40.745 -1.886 1.00 25.90 427 HIS A CA 1
ATOM 3208 C C . HIS A 1 430 ? 7.002 40.052 -1.369 1.00 30.28 427 HIS A C 1
ATOM 3209 O O . HIS A 1 430 ? 6.556 39.052 -1.925 1.00 26.16 427 HIS A O 1
ATOM 3216 N N . VAL A 1 431 ? 6.416 40.608 -0.319 1.00 24.46 428 VAL A N 1
ATOM 3217 C CA . VAL A 1 431 ? 5.143 40.108 0.169 1.00 24.36 428 VAL A CA 1
ATOM 3218 C C . VAL A 1 431 ? 4.292 41.289 0.598 1.00 30.83 428 VAL A C 1
ATOM 3219 O O . VAL A 1 431 ? 4.782 42.180 1.288 1.00 30.08 428 VAL A O 1
ATOM 3223 N N . TRP A 1 432 ? 3.028 41.293 0.177 1.00 24.59 429 TRP A N 1
ATOM 3224 C CA . TRP A 1 432 ? 2.058 42.279 0.637 1.00 22.66 429 TRP A CA 1
ATOM 3225 C C . TRP A 1 432 ? 0.880 41.571 1.287 1.00 27.75 429 TRP A C 1
ATOM 3226 O O . TRP A 1 432 ? 0.467 40.514 0.824 1.00 26.76 429 TRP A O 1
ATOM 3237 N N . VAL A 1 433 ? 0.339 42.161 2.351 1.00 25.87 430 VAL A N 1
ATOM 3238 C CA . VAL A 1 433 ? -0.920 41.689 2.933 1.00 26.77 430 VAL A CA 1
ATOM 3239 C C . VAL A 1 433 ? -1.809 42.907 3.098 1.00 26.85 430 VAL A C 1
ATOM 3240 O O . VAL A 1 433 ? -1.391 43.920 3.677 1.00 25.61 430 VAL A O 1
ATOM 3244 N N . ASN A 1 434 ? -3.020 42.822 2.565 1.00 26.31 431 ASN A N 1
ATOM 3245 C CA . ASN A 1 434 ? -3.877 43.998 2.508 1.00 30.57 431 ASN A CA 1
ATOM 3246 C C . ASN A 1 434 ? -3.145 45.171 1.870 1.00 29.67 431 ASN A C 1
ATOM 3247 O O . ASN A 1 434 ? -3.324 46.317 2.286 1.00 29.28 431 ASN A O 1
ATOM 3252 N N . GLY A 1 435 ? -2.291 44.872 0.896 1.00 27.80 432 GLY A N 1
ATOM 3253 C CA . GLY A 1 435 ? -1.565 45.895 0.165 1.00 33.83 432 GLY A CA 1
ATOM 3254 C C . GLY A 1 435 ? -0.420 46.533 0.929 1.00 33.18 432 GLY A C 1
ATOM 3255 O O . GLY A 1 435 ? 0.216 47.471 0.442 1.00 32.43 432 GLY A O 1
ATOM 3256 N N A ARG A 1 436 ? -0.164 46.039 2.137 0.55 27.95 433 ARG A N 1
ATOM 3257 N N B ARG A 1 436 ? -0.148 46.030 2.125 0.45 28.22 433 ARG A N 1
ATOM 3258 C CA A ARG A 1 436 ? 0.962 46.521 2.932 0.55 29.56 433 ARG A CA 1
ATOM 3259 C CA B ARG A 1 436 ? 0.961 46.552 2.908 0.45 29.47 433 ARG A CA 1
ATOM 3260 C C A ARG A 1 436 ? 2.178 45.630 2.709 0.55 27.90 433 ARG A C 1
ATOM 3261 C C B ARG A 1 436 ? 2.186 45.647 2.779 0.45 27.88 433 ARG A C 1
ATOM 3262 O O A ARG A 1 436 ? 2.074 44.403 2.780 0.55 25.25 433 ARG A O 1
ATOM 3263 O O B ARG A 1 436 ? 2.094 44.431 2.967 0.45 25.31 433 ARG A O 1
ATOM 3278 N N . CYS A 1 437 ? 3.330 46.245 2.457 1.00 26.41 434 CYS A N 1
ATOM 3279 C CA . CYS A 1 437 ? 4.556 45.479 2.210 1.00 30.20 434 CYS A CA 1
ATOM 3280 C C . CYS A 1 437 ? 5.176 44.953 3.504 1.00 29.01 434 CYS A C 1
ATOM 3281 O O . CYS A 1 437 ? 5.660 45.725 4.328 1.00 29.16 434 CYS A O 1
ATOM 3284 N N . LEU A 1 438 ? 5.152 43.635 3.674 1.00 29.01 435 LEU A N 1
ATOM 3285 C CA . LEU A 1 438 ? 5.716 42.980 4.854 1.00 29.24 435 LEU A CA 1
ATOM 3286 C C . LEU A 1 438 ? 7.124 42.444 4.573 1.00 30.48 435 LEU A C 1
ATOM 3287 O O . LEU A 1 438 ? 7.845 42.039 5.488 1.00 26.69 435 LEU A O 1
ATOM 3292 N N . LEU A 1 439 ? 7.493 42.409 3.299 1.00 29.97 436 LEU A N 1
ATOM 3293 C CA . LEU A 1 439 ? 8.783 41.863 2.888 1.00 26.66 436 LEU A CA 1
ATOM 3294 C C . LEU A 1 439 ? 9.196 42.618 1.645 1.00 30.06 436 LEU A C 1
ATOM 3295 O O . LEU A 1 439 ? 8.501 42.592 0.636 1.00 26.50 436 LEU A O 1
ATOM 3300 N N A LYS A 1 440 ? 10.331 43.302 1.729 0.53 30.91 437 LYS A N 1
ATOM 3301 N N B LYS A 1 440 ? 10.342 43.282 1.717 0.47 30.76 437 LYS A N 1
ATOM 3302 C CA A LYS A 1 440 ? 10.798 44.161 0.647 0.53 30.12 437 LYS A CA 1
ATOM 3303 C CA B LYS A 1 440 ? 10.791 44.162 0.649 0.47 30.16 437 LYS A CA 1
ATOM 3304 C C A LYS A 1 440 ? 12.206 43.739 0.252 0.53 31.55 437 LYS A C 1
ATOM 3305 C C B LYS A 1 440 ? 12.205 43.750 0.250 0.47 31.45 437 LYS A C 1
ATOM 3306 O O A LYS A 1 440 ? 13.132 43.815 1.058 0.53 31.85 437 LYS A O 1
ATOM 3307 O O B LYS A 1 440 ? 13.131 43.832 1.055 0.47 31.86 437 LYS A O 1
ATOM 3318 N N . ASN A 1 441 ? 12.364 43.285 -0.986 1.00 29.74 438 ASN A N 1
ATOM 3319 C CA . ASN A 1 441 ? 13.632 42.705 -1.431 1.00 32.41 438 ASN A CA 1
ATOM 3320 C C . ASN A 1 441 ? 14.178 41.663 -0.460 1.00 37.74 438 ASN A C 1
ATOM 3321 O O . ASN A 1 441 ? 15.363 41.688 -0.111 1.00 33.47 438 ASN A O 1
ATOM 3326 N N . GLY A 1 442 ? 13.320 40.750 -0.021 1.00 32.94 439 GLY A N 1
ATOM 3327 C CA . GLY A 1 442 ? 13.757 39.671 0.854 1.00 28.09 439 GLY A CA 1
ATOM 3328 C C . GLY A 1 442 ? 13.909 40.073 2.321 1.00 28.36 439 GLY A C 1
ATOM 3329 O O . GLY A 1 442 ? 14.189 39.233 3.155 1.00 31.09 439 GLY A O 1
ATOM 3330 N N . GLU A 1 443 ? 13.695 41.345 2.647 1.00 26.76 440 GLU A N 1
ATOM 3331 C CA . GLU A 1 443 ? 13.876 41.817 4.016 1.00 26.54 440 GLU A CA 1
ATOM 3332 C C . GLU A 1 443 ? 12.541 42.103 4.711 1.00 28.05 440 GLU A C 1
ATOM 3333 O O . GLU A 1 443 ? 11.678 42.759 4.145 1.00 30.38 440 GLU A O 1
ATOM 3339 N N . LEU A 1 444 ? 12.393 41.619 5.9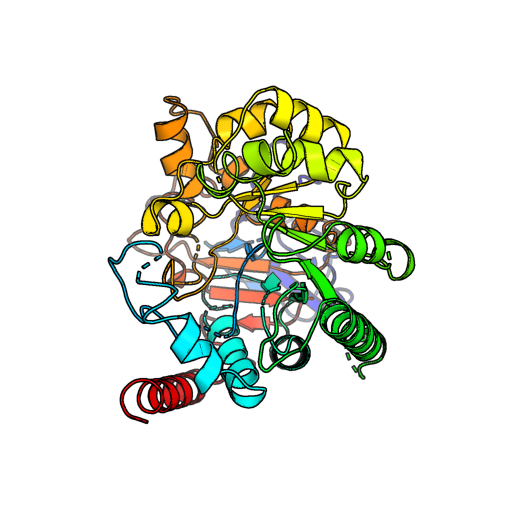42 1.00 26.77 441 LEU A N 1
ATOM 3340 C CA . LEU A 1 444 ? 11.181 41.858 6.730 1.00 33.53 441 LEU A CA 1
ATOM 3341 C C . LEU A 1 444 ? 11.060 43.334 7.094 1.00 31.87 441 LEU A C 1
ATOM 3342 O O . LEU A 1 444 ? 12.046 43.975 7.428 1.00 35.00 441 LEU A O 1
ATOM 3347 N N . THR A 1 445 ? 9.850 43.871 7.045 1.00 28.46 442 THR A N 1
ATOM 3348 C CA . THR A 1 445 ? 9.663 45.292 7.321 1.00 30.65 442 THR A CA 1
ATOM 3349 C C . THR A 1 445 ? 8.973 45.562 8.662 1.00 30.18 442 THR A C 1
ATOM 3350 O O . THR A 1 445 ? 8.967 46.689 9.131 1.00 29.96 442 THR A O 1
ATOM 3354 N N . THR A 1 446 ? 8.374 44.542 9.270 1.00 30.81 443 THR A N 1
ATOM 3355 C CA . THR A 1 446 ? 7.648 44.761 10.526 1.00 33.86 443 THR A CA 1
ATOM 3356 C C . THR A 1 446 ? 8.173 43.899 11.666 1.00 30.01 443 THR A C 1
ATOM 3357 O O . THR A 1 446 ? 7.635 43.936 12.765 1.00 30.24 443 THR A O 1
ATOM 3361 N N . LEU A 1 447 ? 9.203 43.109 11.390 1.00 30.37 444 LEU A N 1
ATOM 3362 C CA . LEU A 1 447 ? 9.817 42.250 12.397 1.00 28.52 444 LEU A CA 1
ATOM 3363 C C . LEU A 1 447 ? 11.328 42.334 12.254 1.00 31.86 444 LEU A C 1
ATOM 3364 O O . LEU A 1 447 ? 11.843 42.551 11.158 1.00 29.74 444 LEU A O 1
ATOM 3369 N N . ASN A 1 448 ? 12.035 42.155 13.365 1.00 29.79 445 ASN A N 1
ATOM 3370 C CA . ASN A 1 448 ? 13.492 42.257 13.384 1.00 29.61 445 ASN A CA 1
ATOM 3371 C C . ASN A 1 448 ? 14.089 40.861 13.512 1.00 31.50 445 ASN A C 1
ATOM 3372 O O . ASN A 1 448 ? 13.968 40.208 14.549 1.00 27.79 445 ASN A O 1
ATOM 3377 N N . GLU A 1 449 ? 14.724 40.406 12.440 1.00 30.15 446 GLU A N 1
ATOM 3378 C CA . GLU A 1 449 ? 15.247 39.051 12.352 1.00 33.91 446 GLU A CA 1
ATOM 3379 C C . GLU A 1 449 ? 16.251 38.713 13.464 1.00 30.17 446 GLU A C 1
ATOM 3380 O O . GLU A 1 449 ? 16.187 37.640 14.071 1.00 28.61 446 GLU A O 1
ATOM 3386 N N . GLU A 1 450 ? 17.189 39.624 13.709 1.00 24.54 447 GLU A N 1
ATOM 3387 C CA . GLU A 1 450 ? 18.228 39.422 14.722 1.00 26.22 447 GLU A CA 1
ATOM 3388 C C . GLU A 1 450 ? 17.639 39.308 16.113 1.00 30.30 447 GLU A C 1
ATOM 3389 O O . GLU A 1 450 ? 18.083 38.496 16.915 1.00 31.61 447 GLU A O 1
ATOM 3395 N N . THR A 1 451 ? 16.635 40.132 16.402 1.00 26.32 448 THR A N 1
ATOM 3396 C CA . THR A 1 451 ? 15.975 40.071 17.696 1.00 29.14 448 THR A CA 1
ATOM 3397 C C . THR A 1 451 ? 15.263 38.734 17.902 1.00 33.97 448 THR A C 1
ATOM 3398 O O . THR A 1 451 ? 15.388 38.103 18.964 1.00 28.00 448 THR A O 1
ATOM 3402 N N . LEU A 1 452 ? 14.523 38.306 16.878 1.00 28.37 449 LEU A N 1
ATOM 3403 C CA . LEU A 1 452 ? 13.762 37.060 16.935 1.00 28.11 449 LEU A CA 1
ATOM 3404 C C . LEU A 1 452 ? 14.676 35.868 17.168 1.00 28.85 449 LEU A C 1
ATOM 3405 O O . LEU A 1 452 ? 14.349 34.952 17.938 1.00 26.84 449 LEU A O 1
ATOM 3410 N N . ILE A 1 453 ? 15.813 35.873 16.479 1.00 23.83 450 ILE A N 1
ATOM 3411 C CA . ILE A 1 453 ? 16.797 34.801 16.628 1.00 26.17 450 ILE A CA 1
ATOM 3412 C C . ILE A 1 453 ? 17.389 34.779 18.040 1.00 25.87 450 ILE A C 1
ATOM 3413 O O . ILE A 1 453 ? 17.517 33.718 18.643 1.00 27.35 450 ILE A O 1
ATOM 3418 N N . ASN A 1 454 ? 17.740 35.946 18.574 1.00 26.97 451 ASN A N 1
ATOM 3419 C CA . ASN A 1 454 ? 18.163 36.009 19.977 1.00 28.42 451 ASN A CA 1
ATOM 3420 C C . ASN A 1 454 ? 17.113 35.433 20.933 1.00 31.85 451 ASN A C 1
ATOM 3421 O O . ASN A 1 454 ? 17.440 34.698 21.870 1.00 29.96 451 ASN A O 1
ATOM 3426 N N . HIS A 1 455 ? 15.848 35.757 20.701 1.00 27.35 452 HIS A N 1
ATOM 3427 C CA . HIS A 1 455 ? 14.814 35.256 21.591 1.00 30.90 452 HIS A CA 1
ATOM 3428 C C . HIS A 1 455 ? 14.674 33.742 21.460 1.00 31.83 452 HIS A C 1
ATOM 3429 O O . HIS A 1 455 ? 14.469 33.039 22.452 1.00 26.68 452 HIS A O 1
ATOM 3436 N N . ALA A 1 456 ? 14.811 33.249 20.236 1.00 26.01 453 ALA A N 1
ATOM 3437 C CA . ALA A 1 456 ? 14.717 31.823 19.971 1.00 26.80 453 ALA A CA 1
ATOM 3438 C C . ALA A 1 456 ? 15.824 31.095 20.718 1.00 28.33 453 ALA A C 1
ATOM 3439 O O . ALA A 1 456 ? 15.589 30.055 21.331 1.00 27.86 453 ALA A O 1
ATOM 3441 N N . LYS A 1 457 ? 17.031 31.649 20.674 1.00 24.79 454 LYS A N 1
ATOM 3442 C CA . LYS A 1 457 ? 18.161 31.015 21.342 1.00 26.30 454 LYS A CA 1
ATOM 3443 C C . LYS A 1 457 ? 17.989 31.042 22.849 1.00 26.80 454 LYS A C 1
ATOM 3444 O O . LYS A 1 457 ? 18.346 30.080 23.548 1.00 29.42 454 LYS A O 1
ATOM 3450 N N . ALA A 1 458 ? 17.419 32.134 23.355 1.00 24.31 455 ALA A N 1
ATOM 3451 C CA . ALA A 1 458 ? 17.155 32.230 24.787 1.00 25.04 455 ALA A CA 1
ATOM 3452 C C . ALA A 1 458 ? 16.192 31.133 25.222 1.00 31.62 455 ALA A C 1
ATOM 3453 O O . ALA A 1 458 ? 16.402 30.477 26.243 1.00 30.27 455 ALA A O 1
ATOM 3455 N N . TRP A 1 459 ? 15.128 30.942 24.445 1.00 28.24 456 TRP A N 1
ATOM 3456 C CA . TRP A 1 459 ? 14.139 29.926 24.768 1.00 29.34 456 TRP A CA 1
ATOM 3457 C C . TRP A 1 459 ? 14.732 28.530 24.655 1.00 27.23 456 TRP A C 1
ATOM 3458 O O . TRP A 1 459 ? 14.456 27.665 25.481 1.00 31.08 456 TRP A O 1
ATOM 3469 N N . ALA A 1 460 ? 15.544 28.305 23.625 1.00 25.92 457 ALA A N 1
ATOM 3470 C CA . ALA A 1 460 ? 16.186 27.004 23.474 1.00 26.08 457 ALA A CA 1
ATOM 3471 C C . ALA A 1 460 ? 16.991 26.685 24.733 1.00 30.33 457 ALA A C 1
ATOM 3472 O O . ALA A 1 460 ? 16.952 25.570 25.234 1.00 30.43 457 ALA A O 1
ATOM 3474 N N A SER A 1 461 ? 17.735 27.661 25.242 0.55 31.96 458 SER A N 1
ATOM 3475 N N B SER A 1 461 ? 17.721 27.682 25.225 0.45 31.72 458 SER A N 1
ATOM 3476 C CA A SER A 1 461 ? 18.539 27.432 26.444 0.55 31.48 458 SER A CA 1
ATOM 3477 C CA B SER A 1 461 ? 18.552 27.535 26.418 0.45 31.15 458 SER A CA 1
ATOM 3478 C C A SER A 1 461 ? 17.647 27.121 27.640 0.55 33.39 458 SER A C 1
ATOM 3479 C C B SER A 1 461 ? 17.695 27.190 27.641 0.45 33.00 458 SER A C 1
ATOM 3480 O O A SER A 1 461 ? 17.924 26.209 28.419 0.55 32.39 458 SER A O 1
ATOM 3481 O O B SER A 1 461 ? 18.038 26.311 28.429 0.45 32.88 458 SER A O 1
ATOM 3486 N N . ALA A 1 462 ? 16.570 27.886 27.779 1.00 32.61 459 ALA A N 1
ATOM 3487 C CA . ALA A 1 462 ? 15.622 27.651 28.864 1.00 34.39 459 ALA A CA 1
ATOM 3488 C C . ALA A 1 462 ? 14.988 26.262 28.752 1.00 38.08 459 ALA A C 1
ATOM 3489 O O . ALA A 1 462 ? 14.793 25.581 29.746 1.00 41.13 459 ALA A O 1
ATOM 3491 N N . ILE A 1 463 ? 14.662 25.848 27.536 1.00 33.54 460 ILE A N 1
ATOM 3492 C CA . ILE A 1 463 ? 14.034 24.547 27.324 1.00 35.73 460 ILE A CA 1
ATOM 3493 C C . ILE A 1 463 ? 15.047 23.429 27.558 1.00 47.12 460 ILE A C 1
ATOM 3494 O O . ILE A 1 463 ? 14.743 22.419 28.188 1.00 43.63 460 ILE A O 1
ATOM 3499 N N . ARG A 1 464 ? 16.263 23.637 27.061 1.00 45.57 461 ARG A N 1
ATOM 3500 C CA . ARG A 1 464 ? 17.348 22.667 27.177 1.00 55.60 461 ARG A CA 1
ATOM 3501 C C . ARG A 1 464 ? 17.816 22.457 28.617 1.00 59.43 461 ARG A C 1
ATOM 3502 O O . ARG A 1 464 ? 17.990 21.324 29.056 1.00 64.83 461 ARG A O 1
ATOM 3510 N N . THR A 1 465 ? 18.040 23.556 29.333 1.00 58.33 462 THR A N 1
ATOM 3511 C CA . THR A 1 465 ? 18.588 23.515 30.687 1.00 67.21 462 THR A CA 1
ATOM 3512 C C . THR A 1 465 ? 17.919 24.570 31.568 1.00 73.27 462 THR A C 1
ATOM 3513 O O . THR A 1 465 ? 18.390 25.705 31.676 1.00 71.04 462 THR A O 1
ATOM 3517 N N . PRO A 1 466 ? 16.807 24.189 32.202 1.00 76.63 463 PRO A N 1
ATOM 3518 C CA . PRO A 1 466 ? 15.955 25.107 32.965 1.00 81.47 463 PRO A CA 1
ATOM 3519 C C . PRO A 1 466 ? 16.638 25.612 34.235 1.00 79.79 463 PRO A C 1
ATOM 3520 O O . PRO A 1 466 ? 16.388 26.750 34.637 1.00 78.37 463 PRO A O 1
#

Foldseek 3Di:
DQFAEKEWEQWEQQLDPCPDRIDGQWIFTHHQQFTADIGHPVPDDDDHPYYHYQYHWYKFFFEFQAAAQLLLCFQVDADDAVVCCPVTDVVLCQPPDDLVSLLLSLLLSVVLVLLRHQEYEHDAPVLSNQVSCVLLVGAYEYAQEAFQDDGPRGHGRVRSVVVLVVSQVCCVPPVVPVVSYHYAHEHEEPVGDDLVSLLVRCVCVVSPAYEYEALQAPVQQVVCCVVVVHGVLVVCVVSVNAAQRYEYEHADDDPVSLVSQVVRNAAYEYAPQLCVRNVRHHHQVLVSVVSVHQYAYHNYDCNRNNGRHLVRLLSVQVSNCVVVVHNPGCALSNSLLSFLSSCSNNVNNVATRGNDGGHGPFMWMFRQPDDQNPPDDDVSRCSHTGDSSRTQWGDTSRHTQHHGSRGDSHDPVVSVVVSVVSNCVSVPD

InterPro domains:
  IPR006680 Amidohydrolase-related [PF01979] (83-436)
  IPR011059 Metal-dependent hydrolase, composite domain superfamily [G3DSA:2.30.40.10] (46-456)
  IPR011059 Metal-dependent hydrolase, composite domain superfamily [SSF51338] (35-463)
  IPR023512 Deaminase MtaD/DadD [MF_01281] (24-464)
  IPR032466 Metal-dependent hydrolase [SSF51556] (86-390)
  IPR050287 5-Methylthioadenosine/S-adenosylhomocysteine deaminase [PTHR43794] (46-463)

Sequence (429 aa):
AHADLRINSSHWIIPIENTVSNILIDHCLLLIKDGIILAIEEPQSSSCQIPATEETLDLGQQVLPGWVNAHGHAASLFRGLADDLPLTWLQEEHVWPAEAQHVDEHFVKQGTELAIAEIQSGTTTFADYFYPQQSGEAALAAGIRAVCFAPVLDFFPTNYAQNADEYIRKAIECNDRFNNHPNEQGLVQQIGFGPHAPYTVSDEPLKEITLSDQLDPVQIHLHETDDFEVSSESLETFNKRPTQRLADIGFLNERVSCVHTQVDDGDIKILQKTGASIIHCPESNLKLASGFCPIAKLSAANIPLAIGTDGAASNNDLDFSETKKTAALLAKGVSQDASSAIPAIEALTATLGGARALGIDDITGSLKPGKAADIQAIDLNNTLLSSSQPVFDPVSHVYCTKSTQVSHVWVNGRRCLLKKNGELTTLNEETLINHAKAWASSAIRTP

Radius of gyration: 21.08 Å; Cα contacts (8 Å, |Δi|>4): 1014; chains: 1; bounding box: 45×58×56 Å

CATH classification: 2.30.40.10 (+1 more: 3.20.20.140)